Protein AF-A0A3D6CTB1-F1 (afdb_monomer_lite)

Radius of gyration: 29.32 Å; chains: 1; bounding box: 93×61×71 Å

Sequence (466 aa):
MKTKASTLTPRMLSDFCAKRLAPVLPEEVVKRLHHYMGELLAQQEYPPYRGAGLDLTAVAETLSLDLNILKPQKAQITPVFDAIARAVAEGRLRAGVPSRQRSIPREKAGSAVIPQTKRAPQSRKVPGRQRRPVIEFPEPLFTEWDEPDSFGAALRLHASRHGETTYHLFDAVVRPEDGVNRSTLISWGRGTKMPRAAISLEILGRIERRYRLPAGYFLAKAGAPDRAPGDFNLEGVTPAERRRLALHLPEDFNRRPRHEQAEILDWVRTIIISGSTDYRRYQAAMMRHRYAVRFSGQSGPRRPSSIAQTPEESGIILAPRRLNDEMSAILTFKTATFAAFGLQRNGVWGTETAAQKVEHFGLWFGAFAAPPESEVQGRGVDPKLLTFAMMIFPQVWDWYLTWRERRRGFYTKWEVDLLSIAAAFCREETGWLRQTPRIAGNLAVIDGLISPQDIAEVKADWAAAC

Foldseek 3Di:
DPPPQPQDDLVNLVVLLVQQVPVQADPVVSVLLSVVLVVCLVVLHQADDDPPAHPLVVVCVVSVHDSVSVVVCRQSSGLSSVLSNVNSVVVVVVVPPDPDDDDDDDDDDDDDDDDDDDDDDDDPDDDDDPQDDQDQAADFPDDDDDDDLALLCNLCVLCVRRVHDLQNLCVNQPDPVLVDDSVVSVCRNVRVDDQQELSSLVSVQSSCVNSVHPRCSSVVSHPDDPAFRDDPPDPPDDPVRSRQLRVQADSCLNVDPPVVVVVSSVCCCPPVNVHPDPLVVLVVVVVQQDFFAAAPPPPDPPPDPPPDPDPVSNNYHYQPPQQNVQLVLVLCQQSPSDHPPPAAADHHDDPVRSNVVSRLVGRLLRQQCGDCPDLSNGVNDDSQLDALLLLLFVLSLVVSVVSCCVSNVDDDVSSVVVNVLSCSLLDPRHHVQLSCLVSLVSHDDRPRRADPVNSVVCNVPVNVSD

Structure (mmCIF, N/CA/C/O backbone):
data_AF-A0A3D6CTB1-F1
#
_entry.id   AF-A0A3D6CTB1-F1
#
loop_
_atom_site.group_PDB
_atom_site.id
_atom_site.type_symbol
_atom_site.label_atom_id
_atom_site.label_alt_id
_atom_site.label_comp_id
_atom_site.label_asym_id
_atom_site.label_entity_id
_atom_site.label_seq_id
_atom_site.pdbx_PDB_ins_code
_atom_site.Cartn_x
_atom_site.Cartn_y
_atom_site.Cartn_z
_atom_site.occupancy
_atom_site.B_iso_or_equiv
_atom_site.auth_seq_id
_atom_site.auth_comp_id
_atom_site.auth_asym_id
_atom_site.auth_atom_id
_atom_site.pdbx_PDB_model_num
ATOM 1 N N . MET A 1 1 ? 1.484 20.822 9.499 1.00 28.20 1 MET A N 1
ATOM 2 C CA . MET A 1 1 ? 2.739 20.489 10.213 1.00 28.20 1 MET A CA 1
ATOM 3 C C . MET A 1 1 ? 3.666 19.811 9.222 1.00 28.20 1 MET A C 1
ATOM 5 O O . MET A 1 1 ? 3.236 18.847 8.607 1.00 28.20 1 MET A O 1
ATOM 9 N N . LYS A 1 2 ? 4.900 20.301 9.030 1.00 24.42 2 LYS A N 1
ATOM 10 C CA . LYS A 1 2 ? 5.929 19.519 8.327 1.00 24.42 2 LYS A CA 1
ATOM 11 C C . LYS A 1 2 ? 6.097 18.235 9.136 1.00 24.42 2 LYS A C 1
ATOM 13 O O . LYS A 1 2 ? 6.553 18.315 10.275 1.00 24.42 2 LYS A O 1
ATOM 18 N N . THR A 1 3 ? 5.668 17.093 8.608 1.00 30.83 3 THR A N 1
ATOM 19 C CA . THR A 1 3 ? 5.997 15.780 9.161 1.00 30.83 3 THR A CA 1
ATOM 20 C C . THR A 1 3 ? 7.512 15.664 9.092 1.00 30.83 3 THR A C 1
ATOM 22 O O . THR A 1 3 ? 8.081 15.241 8.091 1.00 30.83 3 THR A O 1
ATOM 25 N N . LYS A 1 4 ? 8.195 16.135 10.144 1.00 39.16 4 LYS A N 1
ATOM 26 C CA . LYS A 1 4 ? 9.564 15.729 10.423 1.00 39.16 4 LYS A CA 1
ATOM 27 C C . LYS A 1 4 ? 9.466 14.213 10.500 1.00 39.16 4 LYS A C 1
ATOM 29 O O . LYS A 1 4 ? 8.886 13.701 11.456 1.00 39.16 4 LYS A O 1
ATOM 34 N N . ALA A 1 5 ? 9.929 13.518 9.459 1.00 46.44 5 ALA A N 1
ATOM 35 C CA . ALA A 1 5 ? 10.202 12.094 9.553 1.00 46.44 5 ALA A CA 1
ATOM 36 C C . ALA A 1 5 ? 10.915 11.898 10.892 1.00 46.44 5 ALA A C 1
ATOM 38 O O . ALA A 1 5 ? 11.813 12.683 11.218 1.00 46.44 5 ALA A O 1
ATOM 39 N N . SER A 1 6 ? 10.415 10.989 11.725 1.00 54.78 6 SER A N 1
ATOM 40 C CA . SER A 1 6 ? 10.942 10.810 13.070 1.00 54.78 6 SER A CA 1
ATOM 41 C C . SER A 1 6 ? 12.348 10.221 12.948 1.00 54.78 6 SER A C 1
ATOM 43 O O . SER A 1 6 ? 12.539 9.009 12.942 1.00 54.78 6 SER A O 1
ATOM 45 N N . THR A 1 7 ? 13.340 11.094 12.768 1.00 70.56 7 THR A N 1
ATOM 46 C CA . THR A 1 7 ? 14.752 10.730 12.783 1.00 70.56 7 THR A CA 1
ATOM 47 C C . THR A 1 7 ? 15.007 10.057 14.123 1.00 70.56 7 THR A C 1
ATOM 49 O O . THR A 1 7 ? 14.682 10.630 15.166 1.00 70.56 7 THR A O 1
ATOM 52 N N . LEU A 1 8 ? 15.532 8.834 14.101 1.00 80.19 8 LEU A N 1
ATOM 53 C CA . LEU A 1 8 ? 15.875 8.112 15.319 1.00 80.19 8 LEU A CA 1
ATOM 54 C C . LEU A 1 8 ? 16.857 8.957 16.143 1.00 80.19 8 LEU A C 1
ATOM 56 O O . LEU A 1 8 ? 17.871 9.412 15.620 1.00 80.19 8 LEU A O 1
ATOM 60 N N . THR A 1 9 ? 16.543 9.190 17.418 1.00 82.38 9 THR A N 1
ATOM 61 C CA . THR A 1 9 ? 17.394 9.974 18.327 1.00 82.38 9 THR A CA 1
ATOM 62 C C . THR A 1 9 ? 17.967 9.095 19.440 1.00 82.38 9 THR A C 1
ATOM 64 O O . THR A 1 9 ? 17.330 8.103 19.808 1.00 82.38 9 THR A O 1
ATOM 67 N N . PRO A 1 10 ? 19.104 9.478 20.053 1.00 80.94 10 PRO A N 1
ATOM 68 C CA . PRO A 1 10 ? 19.648 8.774 21.217 1.00 80.94 10 PRO A CA 1
ATOM 69 C C . PRO A 1 10 ? 18.645 8.656 22.373 1.00 80.94 10 PRO A C 1
ATOM 71 O O . PRO A 1 10 ? 18.543 7.610 23.004 1.00 80.94 10 PRO A O 1
ATOM 74 N N . ARG A 1 11 ? 17.820 9.690 22.596 1.00 82.44 11 ARG A N 1
ATOM 75 C CA . ARG A 1 11 ? 16.750 9.656 23.605 1.00 82.44 11 ARG A CA 1
ATOM 76 C C . ARG A 1 11 ? 15.719 8.563 23.316 1.00 82.44 11 ARG A C 1
ATOM 78 O O . ARG A 1 11 ? 15.314 7.858 24.229 1.00 82.44 11 ARG A O 1
ATOM 85 N N . MET A 1 12 ? 15.332 8.390 22.051 1.00 83.56 12 MET A N 1
ATOM 86 C CA . MET A 1 12 ? 14.395 7.334 21.656 1.00 83.56 12 MET A CA 1
ATOM 87 C C . MET A 1 12 ? 14.991 5.933 21.836 1.00 83.56 12 MET A C 1
ATOM 89 O O . MET A 1 12 ? 14.245 5.017 22.170 1.00 83.56 12 MET A O 1
ATOM 93 N N . LEU A 1 13 ? 16.306 5.761 21.642 1.00 86.25 13 LEU A N 1
ATOM 94 C CA . LEU A 1 13 ? 17.002 4.508 21.962 1.00 86.25 13 LEU A CA 1
ATOM 95 C C . LEU A 1 13 ? 16.965 4.224 23.468 1.00 86.25 13 LEU A C 1
ATOM 97 O O . LEU A 1 13 ? 16.603 3.120 23.867 1.00 86.25 13 LEU A O 1
ATOM 101 N N . SER A 1 14 ? 17.267 5.223 24.303 1.00 86.50 14 SER A N 1
ATOM 102 C CA . SER A 1 14 ? 17.185 5.085 25.763 1.00 86.50 14 SER A CA 1
ATOM 103 C C . SER A 1 14 ? 15.769 4.740 26.232 1.00 86.50 14 SER A C 1
ATOM 105 O O . SER A 1 14 ? 15.591 3.793 26.997 1.00 86.50 14 SER A O 1
ATOM 107 N N . ASP A 1 15 ? 14.753 5.443 25.720 1.00 84.88 15 ASP A N 1
ATOM 108 C CA . ASP A 1 15 ? 13.347 5.176 26.045 1.00 84.88 15 ASP A CA 1
ATOM 109 C C . ASP A 1 15 ? 12.918 3.768 25.599 1.00 84.88 15 ASP A C 1
ATOM 111 O O . ASP A 1 15 ? 12.158 3.098 26.302 1.00 84.88 15 ASP A O 1
ATOM 115 N N . PHE A 1 16 ? 13.403 3.301 24.441 1.00 86.75 16 PHE A N 1
ATOM 116 C CA . PHE A 1 16 ? 13.143 1.948 23.950 1.00 86.75 16 PHE A CA 1
ATOM 117 C C . PHE A 1 16 ? 13.760 0.893 24.873 1.00 86.75 16 PHE A C 1
ATOM 119 O O . PHE A 1 16 ? 13.059 -0.032 25.286 1.00 86.75 16 PHE A O 1
ATOM 126 N N . CYS A 1 17 ? 15.037 1.044 25.241 1.00 87.06 17 CYS A N 1
ATOM 127 C CA . CYS A 1 17 ? 15.713 0.122 26.151 1.00 87.06 17 CYS A CA 1
ATOM 128 C C . CYS A 1 17 ? 15.000 0.043 27.502 1.00 87.06 17 CYS A C 1
ATOM 130 O O . CYS A 1 17 ? 14.696 -1.055 27.961 1.00 87.06 17 CYS A O 1
ATOM 132 N N . ALA A 1 18 ? 14.662 1.192 28.093 1.00 86.06 18 ALA A N 1
ATOM 133 C CA . ALA A 1 18 ? 13.997 1.255 29.390 1.00 86.06 18 ALA A CA 1
ATOM 134 C C . ALA A 1 18 ? 12.600 0.613 29.373 1.00 86.06 18 ALA A C 1
ATOM 136 O O . ALA A 1 18 ? 12.234 -0.097 30.303 1.00 86.06 18 ALA A O 1
ATOM 137 N N . LYS A 1 19 ? 11.808 0.842 28.317 1.00 84.81 19 LYS A N 1
ATOM 138 C CA . LYS A 1 19 ? 10.408 0.386 28.275 1.00 84.81 19 LYS A CA 1
ATOM 139 C C . LYS A 1 19 ? 10.225 -1.025 27.726 1.00 84.81 19 LYS A C 1
ATOM 141 O O . LYS A 1 19 ? 9.261 -1.678 28.104 1.00 84.81 19 LYS A O 1
ATOM 146 N N . ARG A 1 20 ? 11.074 -1.476 26.796 1.00 84.50 20 ARG A N 1
ATOM 147 C CA . ARG A 1 20 ? 10.877 -2.746 26.069 1.00 84.50 20 ARG A CA 1
ATOM 148 C C . ARG A 1 20 ? 11.939 -3.802 26.340 1.00 84.50 20 ARG A C 1
ATOM 150 O O . ARG A 1 20 ? 11.608 -4.975 26.248 1.00 84.50 20 ARG A O 1
ATOM 157 N N . LEU A 1 21 ? 13.179 -3.418 26.653 1.00 88.06 21 LEU A N 1
ATOM 158 C CA . LEU A 1 21 ? 14.264 -4.384 26.876 1.00 88.06 21 LEU A CA 1
ATOM 159 C C . LEU A 1 21 ? 14.505 -4.656 28.366 1.00 88.06 21 LEU A C 1
ATOM 161 O O . LEU A 1 21 ? 14.639 -5.814 28.742 1.00 88.06 21 LEU A O 1
ATOM 165 N N . ALA A 1 22 ? 14.484 -3.626 29.217 1.00 88.25 22 ALA A N 1
ATOM 166 C CA . ALA A 1 22 ? 14.680 -3.766 30.664 1.00 88.25 22 ALA A CA 1
ATOM 167 C C . ALA A 1 22 ? 13.712 -4.744 31.363 1.00 88.25 22 ALA A C 1
ATOM 169 O O . ALA A 1 22 ? 14.164 -5.458 32.251 1.00 88.25 22 ALA A O 1
ATOM 170 N N . PRO A 1 23 ? 12.424 -4.862 30.972 1.00 88.25 23 PRO A N 1
ATOM 171 C CA . PRO A 1 23 ? 11.522 -5.827 31.607 1.00 88.25 23 PRO A CA 1
ATOM 172 C C . PRO A 1 23 ? 11.792 -7.298 31.252 1.00 88.25 23 PRO A C 1
ATOM 174 O O . PRO A 1 23 ? 11.266 -8.181 31.921 1.00 88.25 23 PRO A O 1
ATOM 177 N N . VAL A 1 24 ? 12.540 -7.575 30.177 1.00 86.62 24 VAL A N 1
ATOM 178 C CA . VAL A 1 24 ? 12.667 -8.927 29.591 1.00 86.62 24 VAL A CA 1
ATOM 179 C C . VAL A 1 24 ? 14.109 -9.428 29.481 1.00 86.62 24 VAL A C 1
ATOM 181 O O . VAL A 1 24 ? 14.327 -10.589 29.138 1.00 86.62 24 VAL A O 1
ATOM 184 N N . LEU A 1 25 ? 15.097 -8.572 29.750 1.00 89.94 25 LEU A N 1
ATOM 185 C CA . LEU A 1 25 ? 16.523 -8.888 29.682 1.00 89.94 25 LEU A CA 1
ATOM 186 C C . LEU A 1 25 ? 17.243 -8.427 30.958 1.00 89.94 25 LEU A C 1
ATOM 188 O O . LEU A 1 25 ? 16.860 -7.407 31.531 1.00 89.94 25 LEU A O 1
ATOM 192 N N . PRO A 1 26 ? 18.323 -9.116 31.374 1.00 90.31 26 PRO A N 1
ATOM 193 C CA . PRO A 1 26 ? 19.152 -8.670 32.490 1.00 90.31 26 PRO A CA 1
ATOM 194 C C . PRO A 1 26 ? 19.737 -7.273 32.248 1.00 90.31 26 PRO A C 1
ATOM 196 O O . PRO A 1 26 ? 20.114 -6.937 31.123 1.00 90.31 26 PRO A O 1
ATOM 199 N N . GLU A 1 27 ? 19.881 -6.484 33.312 1.00 89.00 27 GLU A N 1
ATOM 200 C CA . GLU A 1 27 ? 20.328 -5.085 33.241 1.00 89.00 27 GLU A CA 1
ATOM 201 C C . GLU A 1 27 ? 21.657 -4.919 32.481 1.00 89.00 27 GLU A C 1
ATOM 203 O O . GLU A 1 27 ? 21.785 -4.058 31.609 1.00 89.00 27 GLU A O 1
ATOM 208 N N . GLU A 1 28 ? 22.621 -5.805 32.734 1.00 88.00 28 GLU A N 1
ATOM 209 C CA . GLU A 1 28 ? 23.929 -5.796 32.069 1.00 88.00 28 GLU A CA 1
ATOM 210 C C . GLU A 1 28 ? 23.843 -6.073 30.560 1.00 88.00 28 GLU A C 1
ATOM 212 O O . GLU A 1 28 ? 24.583 -5.490 29.766 1.00 88.00 28 GLU A O 1
ATOM 217 N N . VAL A 1 29 ? 22.888 -6.904 30.132 1.00 88.62 29 VAL A N 1
ATOM 218 C CA . VAL A 1 29 ? 22.631 -7.167 28.708 1.00 88.62 29 VAL A CA 1
ATOM 219 C C . VAL A 1 29 ? 22.022 -5.931 28.046 1.00 88.62 29 VAL A C 1
ATOM 221 O O . VAL A 1 29 ? 22.425 -5.551 26.945 1.00 88.62 29 VAL A O 1
ATOM 224 N N . VAL A 1 30 ? 21.093 -5.258 28.731 1.00 89.56 30 VAL A N 1
ATOM 225 C CA . VAL A 1 30 ? 20.442 -4.039 28.229 1.00 89.56 30 VAL A CA 1
ATOM 226 C C . VAL A 1 30 ? 21.439 -2.892 28.083 1.00 89.56 30 VAL A C 1
ATOM 228 O O . VAL A 1 30 ? 21.410 -2.206 27.060 1.00 89.56 30 VAL A O 1
ATOM 231 N N . LYS A 1 31 ? 22.359 -2.711 29.041 1.00 89.12 31 LYS A N 1
ATOM 232 C CA . LYS A 1 31 ? 23.435 -1.707 28.959 1.00 89.12 31 LYS A CA 1
ATOM 233 C C . LYS A 1 31 ? 24.336 -1.936 27.744 1.00 89.12 31 LYS A C 1
ATOM 235 O O . LYS A 1 31 ? 24.578 -1.004 26.978 1.00 89.12 31 LYS A O 1
ATOM 240 N N . ARG A 1 32 ? 24.784 -3.179 27.522 1.00 89.19 32 ARG A N 1
ATOM 241 C CA . ARG A 1 32 ? 25.636 -3.536 26.371 1.00 89.19 32 ARG A CA 1
ATOM 242 C C . ARG A 1 32 ? 24.929 -3.316 25.037 1.00 89.19 32 ARG A C 1
ATOM 244 O O . ARG A 1 32 ? 25.509 -2.725 24.131 1.00 89.19 32 ARG A O 1
ATOM 251 N N . LEU A 1 33 ? 23.667 -3.738 24.931 1.00 89.31 33 LEU A N 1
ATOM 252 C CA . LEU A 1 33 ? 22.856 -3.493 23.737 1.00 89.31 33 LEU A CA 1
ATOM 253 C C . LEU A 1 33 ? 22.656 -1.991 23.501 1.00 89.31 33 LEU A C 1
ATOM 255 O O . LEU A 1 33 ? 22.799 -1.537 22.370 1.00 89.31 33 LEU A O 1
ATOM 259 N N . HIS A 1 34 ? 22.347 -1.211 24.542 1.00 90.19 34 HIS A N 1
ATOM 260 C CA . HIS A 1 34 ? 22.155 0.240 24.432 1.00 90.19 34 HIS A CA 1
ATOM 261 C C . HIS A 1 34 ? 23.408 0.946 23.911 1.00 90.19 34 HIS A C 1
ATOM 263 O O . HIS A 1 34 ? 23.309 1.716 22.955 1.00 90.19 34 HIS A O 1
ATOM 269 N N . HIS A 1 35 ? 24.575 0.621 24.472 1.00 88.19 35 HIS A N 1
ATOM 270 C CA . HIS A 1 35 ? 25.850 1.172 24.022 1.00 88.19 35 HIS A CA 1
ATOM 271 C C . HIS A 1 35 ? 26.132 0.819 22.555 1.00 88.19 35 HIS A C 1
ATOM 273 O O . HIS A 1 35 ? 26.371 1.710 21.742 1.00 88.19 35 HIS A O 1
ATOM 279 N N . TYR A 1 36 ? 25.995 -0.458 22.186 1.00 89.62 36 TYR A N 1
ATOM 280 C CA . TYR A 1 36 ? 26.210 -0.924 20.815 1.00 89.62 36 TYR A CA 1
ATOM 281 C C . TYR A 1 36 ? 25.293 -0.241 19.793 1.00 89.62 36 TYR A C 1
ATOM 283 O O . TYR A 1 36 ? 25.728 0.182 18.724 1.00 89.62 36 TYR A O 1
ATOM 291 N N . MET A 1 37 ? 24.014 -0.087 20.132 1.00 90.69 37 MET A N 1
ATOM 292 C CA . MET A 1 37 ? 23.046 0.613 19.288 1.00 90.69 37 MET A CA 1
ATOM 293 C C . MET A 1 37 ? 23.377 2.101 19.1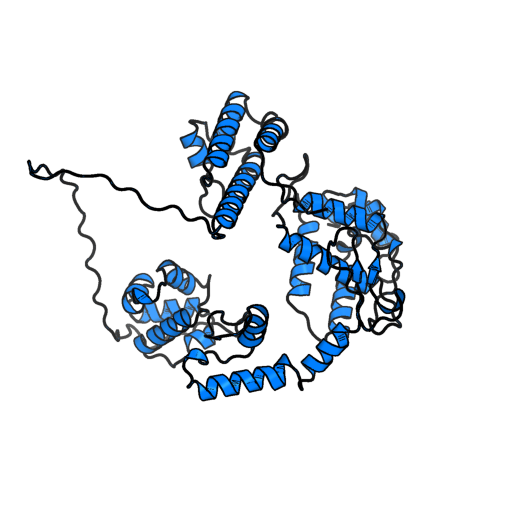26 1.00 90.69 37 MET A C 1
ATOM 295 O O . MET A 1 37 ? 23.158 2.662 18.050 1.00 90.69 37 MET A O 1
ATOM 299 N N . GLY A 1 38 ? 23.897 2.735 20.181 1.00 86.31 38 GLY A N 1
ATOM 300 C CA . GLY A 1 38 ? 24.396 4.108 20.139 1.00 86.31 38 GLY A CA 1
ATOM 301 C C . GLY A 1 38 ? 25.578 4.265 19.182 1.00 86.31 38 GLY A C 1
ATOM 302 O O . GLY A 1 38 ? 25.545 5.160 18.337 1.00 86.31 38 GLY A O 1
ATOM 303 N N . GLU A 1 39 ? 26.560 3.362 19.261 1.00 86.94 39 GLU A N 1
ATOM 304 C CA . GLU A 1 39 ? 27.733 3.342 18.375 1.00 86.94 39 GLU A CA 1
ATOM 305 C C . GLU A 1 39 ? 27.333 3.173 16.904 1.00 86.94 39 GLU A C 1
ATOM 307 O O . GLU A 1 39 ? 27.709 3.996 16.071 1.00 86.94 39 GLU A O 1
ATOM 312 N N . LEU A 1 40 ? 26.481 2.191 16.582 1.00 86.56 40 LEU A N 1
ATOM 313 C CA . LEU A 1 40 ? 25.998 1.982 15.208 1.00 86.56 40 LEU A CA 1
ATOM 314 C C . LEU A 1 40 ? 25.320 3.234 14.628 1.00 86.56 40 LEU A C 1
ATOM 316 O O . LEU A 1 40 ? 25.537 3.596 13.468 1.00 86.56 40 LEU A O 1
ATOM 320 N N . LEU A 1 41 ? 24.497 3.915 15.433 1.00 85.62 41 LEU A N 1
ATOM 321 C CA . LEU A 1 41 ? 23.806 5.129 15.000 1.00 85.62 41 LEU A CA 1
ATOM 322 C C . LEU A 1 41 ? 24.775 6.308 14.808 1.00 85.62 41 LEU A C 1
ATOM 324 O O . LEU A 1 41 ? 24.633 7.059 13.837 1.00 85.62 41 LEU A O 1
ATOM 328 N N . ALA A 1 42 ? 25.747 6.468 15.711 1.00 84.12 42 ALA A N 1
ATOM 329 C CA . ALA A 1 42 ? 26.760 7.518 15.644 1.00 84.12 42 ALA A CA 1
ATOM 330 C C . ALA A 1 42 ? 27.684 7.341 14.429 1.00 84.12 42 ALA A C 1
ATOM 332 O O . ALA A 1 42 ? 27.952 8.306 13.713 1.00 84.12 42 ALA A O 1
ATOM 333 N N . GLN A 1 43 ? 28.101 6.104 14.157 1.00 84.31 43 GLN A N 1
ATOM 334 C CA . GLN A 1 43 ? 29.019 5.757 13.070 1.00 84.31 43 GLN A CA 1
ATOM 335 C C . GLN A 1 43 ? 28.323 5.598 11.705 1.00 84.31 43 GLN A C 1
ATOM 337 O O . GLN A 1 43 ? 28.987 5.440 10.683 1.00 84.31 43 GLN A O 1
ATOM 342 N N . GLN A 1 44 ? 26.987 5.683 11.650 1.00 81.38 44 GLN A N 1
ATOM 343 C CA . GLN A 1 44 ? 26.194 5.446 10.433 1.00 81.38 44 GLN A CA 1
ATOM 344 C C . GLN A 1 44 ? 26.441 4.050 9.819 1.00 81.38 44 GLN A C 1
ATOM 346 O O . GLN A 1 44 ? 26.485 3.868 8.589 1.00 81.38 44 GLN A O 1
ATOM 351 N N . GLU A 1 45 ? 26.583 3.050 10.690 1.00 85.25 45 GLU A N 1
ATOM 352 C CA . GLU A 1 45 ? 26.833 1.659 10.325 1.00 85.25 45 GLU A CA 1
ATOM 353 C C . GLU A 1 45 ? 25.557 0.820 10.363 1.00 85.25 45 GLU A C 1
ATOM 355 O O . GLU A 1 45 ? 24.686 0.974 11.222 1.00 85.25 45 GLU A O 1
ATOM 360 N N . TYR A 1 46 ? 25.429 -0.089 9.396 1.00 84.56 46 TYR A N 1
ATOM 361 C CA . TYR A 1 46 ? 24.295 -1.001 9.372 1.00 84.56 46 TYR A CA 1
ATOM 362 C C . TYR A 1 46 ? 24.467 -2.085 10.440 1.00 84.56 46 TYR A C 1
ATOM 364 O O . TYR A 1 46 ? 25.549 -2.664 10.539 1.00 84.56 46 TYR A O 1
ATOM 372 N N . PRO A 1 47 ? 23.396 -2.434 11.173 1.00 88.81 47 PRO A N 1
ATOM 373 C CA . PRO A 1 47 ? 23.393 -3.628 12.005 1.00 88.81 47 PRO A CA 1
ATOM 374 C C . PRO A 1 47 ? 23.711 -4.897 11.197 1.00 88.81 47 PRO A C 1
ATOM 376 O O . PRO A 1 47 ? 23.471 -4.928 9.984 1.00 88.81 47 PRO A O 1
ATOM 379 N N . PRO A 1 48 ? 24.184 -5.974 11.844 1.00 87.12 48 PRO A N 1
ATOM 380 C CA . PRO A 1 48 ? 24.492 -7.218 11.151 1.00 87.12 48 PRO A CA 1
ATOM 381 C C . PRO A 1 48 ? 23.201 -7.934 10.722 1.00 87.12 48 PRO A C 1
ATOM 383 O O . PRO A 1 48 ? 22.482 -8.513 11.537 1.00 87.12 48 PRO A O 1
ATOM 386 N N . TYR A 1 49 ? 22.900 -7.912 9.423 1.00 85.06 49 TYR A N 1
ATOM 387 C CA . TYR A 1 49 ? 21.783 -8.653 8.827 1.00 85.06 49 TYR A CA 1
ATOM 388 C C . TYR A 1 49 ? 22.281 -9.853 8.024 1.00 85.06 49 TYR A C 1
ATOM 390 O O . TYR A 1 49 ? 23.246 -9.755 7.264 1.00 85.06 49 TYR A O 1
ATOM 398 N N . ARG A 1 50 ? 21.550 -10.969 8.110 1.00 78.06 50 ARG A N 1
ATOM 399 C CA . ARG A 1 50 ? 21.720 -12.137 7.239 1.00 78.06 50 ARG A CA 1
ATOM 400 C C . ARG A 1 50 ? 20.438 -12.336 6.433 1.00 78.06 50 ARG A C 1
ATOM 402 O O . ARG A 1 50 ? 19.437 -12.850 6.929 1.00 78.06 50 ARG A O 1
ATOM 409 N N . GLY A 1 51 ? 20.453 -11.893 5.176 1.00 75.12 51 GLY A N 1
ATOM 410 C CA . GLY A 1 51 ? 19.245 -11.835 4.349 1.00 75.12 51 GLY A CA 1
ATOM 411 C C . GLY A 1 51 ? 18.272 -10.767 4.860 1.00 75.12 51 GLY A C 1
ATOM 412 O O . GLY A 1 51 ? 18.655 -9.611 4.997 1.00 75.12 51 GLY A O 1
ATOM 413 N N . ALA A 1 52 ? 17.021 -11.150 5.129 1.00 66.06 52 ALA A N 1
ATOM 414 C CA . ALA A 1 52 ? 15.979 -10.241 5.624 1.00 66.06 52 ALA A CA 1
ATOM 415 C C . ALA A 1 52 ? 15.874 -10.180 7.163 1.00 66.06 52 ALA A C 1
ATOM 417 O O . ALA A 1 52 ? 15.030 -9.456 7.681 1.00 66.06 52 ALA A O 1
ATOM 418 N N . GLY A 1 53 ? 16.676 -10.961 7.897 1.00 75.88 53 GLY A N 1
ATOM 419 C CA . GLY A 1 53 ? 16.607 -11.051 9.357 1.00 75.88 53 GLY A CA 1
ATOM 420 C C . GLY A 1 53 ? 17.869 -10.541 10.046 1.00 75.88 53 GLY A C 1
ATOM 421 O O . GLY A 1 53 ? 18.974 -10.709 9.526 1.00 75.88 53 GLY A O 1
ATOM 422 N N . LEU A 1 54 ? 17.696 -9.951 11.232 1.00 84.81 54 LEU A N 1
ATOM 423 C CA . LEU A 1 54 ? 18.797 -9.598 12.131 1.00 84.81 54 LEU A CA 1
ATOM 424 C C . LEU A 1 54 ? 19.600 -10.857 12.492 1.00 84.81 54 LEU A C 1
ATOM 426 O O . LEU A 1 54 ? 19.026 -11.855 12.947 1.00 84.81 54 LEU A O 1
ATOM 430 N N . ASP A 1 55 ? 20.916 -10.802 12.298 1.00 87.69 55 ASP A N 1
ATOM 431 C CA . ASP A 1 55 ? 21.838 -11.880 12.646 1.00 87.69 55 ASP A CA 1
ATOM 432 C C . ASP A 1 55 ? 22.158 -11.815 14.145 1.00 87.69 55 ASP A C 1
ATOM 434 O O . ASP A 1 55 ? 23.145 -11.221 14.578 1.00 87.69 55 ASP A O 1
ATOM 438 N N . LEU A 1 56 ? 21.278 -12.406 14.961 1.00 87.19 56 LEU A N 1
ATOM 439 C CA . LEU A 1 56 ? 21.452 -12.439 16.417 1.00 87.19 56 LEU A CA 1
ATOM 440 C C . LEU A 1 56 ? 22.728 -13.166 16.852 1.00 87.19 56 LEU A C 1
ATOM 442 O O . LEU A 1 56 ? 23.237 -12.867 17.927 1.00 87.19 56 LEU A O 1
ATOM 446 N N . THR A 1 57 ? 23.243 -14.092 16.041 1.00 86.69 57 THR A N 1
ATOM 447 C CA . THR A 1 57 ? 24.511 -14.773 16.318 1.00 86.69 57 THR A CA 1
ATOM 448 C C . THR A 1 57 ? 25.665 -13.786 16.202 1.00 86.69 57 THR A C 1
ATOM 450 O O . THR A 1 57 ? 26.437 -13.659 17.145 1.00 86.69 57 THR A O 1
ATOM 453 N N . ALA A 1 58 ? 25.709 -12.995 15.126 1.00 86.19 58 ALA A N 1
ATOM 454 C CA . ALA A 1 58 ? 26.716 -11.945 14.974 1.00 86.19 58 ALA A CA 1
ATOM 455 C C . ALA A 1 58 ? 26.619 -10.872 16.079 1.00 86.19 58 ALA A C 1
ATOM 457 O O . ALA A 1 58 ? 27.643 -10.405 16.577 1.00 86.19 58 ALA A O 1
ATOM 458 N N . VAL A 1 59 ? 25.404 -10.500 16.510 1.00 86.75 59 VAL A N 1
ATOM 459 C CA . VAL A 1 59 ? 25.212 -9.560 17.637 1.00 86.75 59 VAL A CA 1
ATOM 460 C C . VAL A 1 59 ? 25.725 -10.153 18.952 1.00 86.75 59 VAL A C 1
ATOM 462 O O . VAL A 1 59 ? 26.419 -9.468 19.702 1.00 86.75 59 VAL A O 1
ATOM 465 N N . ALA A 1 60 ? 25.400 -11.417 19.235 1.00 87.81 60 ALA A N 1
ATOM 466 C CA . ALA A 1 60 ? 25.841 -12.118 20.437 1.00 87.81 60 ALA A CA 1
ATOM 467 C C . ALA A 1 60 ? 27.371 -12.239 20.494 1.00 87.81 60 ALA A C 1
ATOM 469 O O . ALA A 1 60 ? 27.966 -11.932 21.523 1.00 87.81 60 ALA A O 1
ATOM 470 N N . GLU A 1 61 ? 28.001 -12.607 19.376 1.00 87.69 61 GLU A N 1
ATOM 471 C CA . GLU A 1 61 ? 29.458 -12.696 19.238 1.00 87.69 61 GLU A CA 1
ATOM 472 C C . GLU A 1 61 ? 30.134 -11.334 19.439 1.00 87.69 61 GLU A C 1
ATOM 474 O O . GLU A 1 61 ? 31.073 -11.226 20.223 1.00 87.69 61 GLU A O 1
ATOM 479 N N . THR A 1 62 ? 29.619 -10.279 18.798 1.00 87.12 62 THR A N 1
ATOM 480 C CA . THR A 1 62 ? 30.182 -8.917 18.899 1.00 87.12 62 THR A CA 1
ATOM 481 C C . THR A 1 62 ? 30.140 -8.376 20.330 1.00 87.12 62 THR A C 1
ATOM 483 O O . THR A 1 62 ? 31.040 -7.652 20.750 1.00 87.12 62 THR A O 1
ATOM 486 N N . LEU A 1 63 ? 29.093 -8.714 21.090 1.00 87.06 63 LEU A N 1
ATOM 487 C CA . LEU A 1 63 ? 28.874 -8.208 22.450 1.00 87.06 63 LEU A CA 1
ATOM 488 C C . LEU A 1 63 ? 29.299 -9.182 23.555 1.00 87.06 63 LEU A C 1
ATOM 490 O O . LEU A 1 63 ? 29.113 -8.878 24.742 1.00 87.06 63 LEU A O 1
ATOM 494 N N . SER A 1 64 ? 29.850 -10.340 23.178 1.00 86.81 64 SER A N 1
ATOM 495 C CA . SER A 1 64 ? 30.162 -11.452 24.081 1.00 86.81 64 SER A CA 1
ATOM 496 C C . SER A 1 64 ? 28.979 -11.784 25.001 1.00 86.81 64 SER A C 1
ATOM 498 O O . SER A 1 64 ? 29.108 -11.797 26.228 1.00 86.81 64 SER A O 1
ATOM 500 N N . LEU A 1 65 ? 27.799 -11.968 24.402 1.00 88.50 65 LEU A N 1
ATOM 501 C CA . LEU A 1 65 ? 26.537 -12.295 25.070 1.00 88.50 65 LEU A CA 1
ATOM 502 C C . LEU A 1 65 ? 26.124 -13.740 24.778 1.00 88.50 65 LEU A C 1
ATOM 504 O O . LEU A 1 65 ? 26.373 -14.257 23.692 1.00 88.50 65 LEU A O 1
ATOM 508 N N . ASP A 1 66 ? 25.424 -14.373 25.720 1.00 87.06 66 ASP A N 1
ATOM 509 C CA . ASP A 1 66 ? 24.821 -15.685 25.478 1.00 87.06 66 ASP A CA 1
ATOM 510 C C . ASP A 1 66 ? 23.629 -15.555 24.512 1.00 87.06 66 ASP A C 1
ATOM 512 O O . ASP A 1 66 ? 22.634 -14.871 24.786 1.00 87.06 66 ASP A O 1
ATOM 516 N N . LEU A 1 67 ? 23.716 -16.250 23.375 1.00 86.69 67 LEU A N 1
ATOM 517 C CA . LEU A 1 67 ? 22.667 -16.297 22.359 1.00 86.69 67 LEU A CA 1
ATOM 518 C C . LEU A 1 67 ? 21.338 -16.826 22.923 1.00 86.69 67 LEU A C 1
ATOM 520 O O . LEU A 1 67 ? 20.275 -16.408 22.456 1.00 86.69 67 LEU A O 1
ATOM 524 N N . ASN A 1 68 ? 21.375 -17.698 23.935 1.00 87.31 68 ASN A N 1
ATOM 525 C CA . ASN A 1 68 ? 20.177 -18.257 24.564 1.00 87.31 68 ASN A CA 1
ATOM 526 C C . ASN A 1 68 ? 19.347 -17.202 25.306 1.00 87.31 68 ASN A C 1
ATOM 528 O O . ASN A 1 68 ? 18.138 -17.370 25.438 1.00 87.31 68 ASN A O 1
ATOM 532 N N . ILE A 1 69 ? 19.962 -16.090 25.719 1.00 86.81 69 ILE A N 1
ATOM 533 C CA . ILE A 1 69 ? 19.268 -14.961 26.354 1.00 86.81 69 ILE A CA 1
ATOM 534 C C . ILE A 1 69 ? 18.598 -14.074 25.292 1.00 86.81 69 ILE A C 1
ATOM 536 O O . ILE A 1 69 ? 17.486 -13.582 25.484 1.00 86.81 69 ILE A O 1
ATOM 540 N N . LEU A 1 70 ? 19.248 -13.886 24.139 1.00 85.50 70 LEU A N 1
ATOM 541 C CA . LEU A 1 70 ? 18.763 -12.991 23.080 1.00 85.50 70 LEU A CA 1
ATOM 542 C C . LEU A 1 70 ? 17.700 -13.638 22.185 1.00 85.50 70 LEU A C 1
ATOM 544 O O . LEU A 1 70 ? 16.774 -12.965 21.729 1.00 85.50 70 LEU A O 1
ATOM 548 N N . LYS A 1 71 ? 17.821 -14.942 21.915 1.00 87.44 71 LYS A N 1
ATOM 549 C CA . LYS A 1 71 ? 16.965 -15.667 20.966 1.00 87.44 71 LYS A CA 1
ATOM 550 C C . LYS A 1 71 ? 15.470 -15.635 21.337 1.00 87.44 71 LYS A C 1
ATOM 552 O O . LYS A 1 71 ? 14.682 -15.348 20.432 1.00 87.44 71 LYS A O 1
ATOM 557 N N . PRO A 1 72 ? 15.052 -15.836 22.605 1.00 87.44 72 PRO A N 1
ATOM 558 C CA . PRO A 1 72 ? 13.645 -15.716 23.003 1.00 87.44 72 PRO A CA 1
ATOM 559 C C . PRO A 1 72 ? 13.102 -14.291 22.840 1.00 87.44 72 PRO A C 1
ATOM 561 O O . PRO A 1 72 ? 11.934 -14.10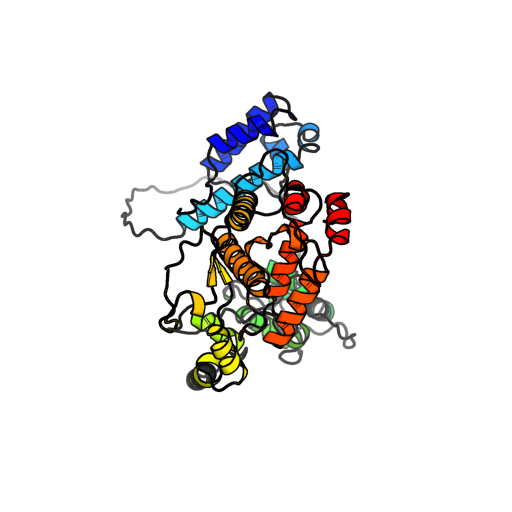0 22.523 1.00 87.44 72 PRO A O 1
ATOM 564 N N . GLN A 1 73 ? 13.968 -13.284 22.989 1.00 88.19 73 GLN A N 1
ATOM 565 C CA . GLN A 1 73 ? 13.602 -11.867 22.931 1.00 88.19 73 GLN A CA 1
ATOM 566 C C . GLN A 1 73 ? 13.788 -11.246 21.539 1.00 88.19 73 GLN A C 1
ATOM 568 O O . GLN A 1 73 ? 13.691 -10.027 21.378 1.00 88.19 73 GLN A O 1
ATOM 573 N N . LYS A 1 74 ? 14.003 -12.063 20.497 1.00 83.81 74 LYS A N 1
ATOM 574 C CA . LYS A 1 74 ? 14.219 -11.602 19.116 1.00 83.81 74 LYS A CA 1
ATOM 575 C C . LYS A 1 74 ? 13.165 -10.596 18.652 1.00 83.81 74 LYS A C 1
ATOM 577 O O . LYS A 1 74 ? 13.517 -9.586 18.042 1.00 83.81 74 LYS A O 1
ATOM 582 N N . ALA A 1 75 ? 11.890 -10.852 18.943 1.00 81.50 75 ALA A N 1
ATOM 583 C CA . ALA A 1 75 ? 10.785 -9.978 18.548 1.00 81.50 75 ALA A CA 1
ATOM 584 C C . ALA A 1 75 ? 10.839 -8.597 19.232 1.00 81.50 75 ALA A C 1
ATOM 586 O O . ALA A 1 75 ? 10.436 -7.603 18.632 1.00 81.50 75 ALA A O 1
ATOM 587 N N . GLN A 1 76 ? 11.391 -8.515 20.448 1.00 83.12 76 GLN A N 1
ATOM 588 C CA . GLN A 1 76 ? 11.576 -7.258 21.181 1.00 83.12 76 GLN A CA 1
ATOM 589 C C . GLN A 1 76 ? 12.839 -6.507 20.740 1.00 83.12 76 GLN A C 1
ATOM 591 O O . GLN A 1 76 ? 12.860 -5.279 20.759 1.00 83.12 76 GLN A O 1
ATOM 596 N N . ILE A 1 77 ? 13.876 -7.227 20.300 1.00 86.81 77 ILE A N 1
ATOM 597 C CA . ILE A 1 77 ? 15.173 -6.660 19.896 1.00 86.81 77 ILE A CA 1
ATOM 598 C C . ILE A 1 77 ? 15.167 -6.175 18.436 1.00 86.81 77 ILE A C 1
ATOM 600 O O . ILE A 1 77 ? 15.696 -5.112 18.123 1.00 86.81 77 ILE A O 1
ATOM 604 N N . THR A 1 78 ? 14.555 -6.924 17.518 1.00 86.38 78 THR A N 1
ATOM 605 C CA . THR A 1 78 ? 14.587 -6.619 16.071 1.00 86.38 78 THR A CA 1
ATOM 606 C C . THR A 1 78 ? 14.106 -5.194 15.719 1.00 86.38 78 THR A C 1
ATOM 608 O O . THR A 1 78 ? 14.793 -4.523 14.947 1.00 86.38 78 THR A O 1
ATOM 611 N N . PRO A 1 79 ? 13.018 -4.652 16.315 1.00 86.06 79 PRO A N 1
ATOM 612 C CA . PRO A 1 79 ? 12.494 -3.336 15.941 1.00 86.06 79 PRO A CA 1
ATOM 613 C C . PRO A 1 79 ? 13.476 -2.170 16.109 1.00 86.06 79 PRO A C 1
ATOM 615 O O . PRO A 1 79 ? 13.387 -1.187 15.366 1.00 86.06 79 PRO A O 1
ATOM 618 N N . VAL A 1 80 ? 14.397 -2.245 17.078 1.00 86.81 80 VAL A N 1
ATOM 619 C CA . VAL A 1 80 ? 15.383 -1.178 17.298 1.00 86.81 80 VAL A CA 1
ATOM 620 C C . VAL A 1 80 ? 16.510 -1.211 16.277 1.00 86.81 80 VAL A C 1
ATOM 622 O O . VAL A 1 80 ? 16.859 -0.165 15.727 1.00 86.81 80 VAL A O 1
ATOM 625 N N . PHE A 1 81 ? 16.971 -2.397 15.892 1.00 88.31 81 PHE A N 1
ATOM 626 C CA . PHE A 1 81 ? 17.927 -2.542 14.798 1.00 88.31 81 PHE A CA 1
ATOM 627 C C . PHE A 1 81 ? 17.317 -2.193 13.432 1.00 88.31 81 PHE A C 1
ATOM 629 O O . PHE A 1 81 ? 17.984 -1.553 12.616 1.00 88.31 81 PHE A O 1
ATOM 636 N N . ASP A 1 82 ? 16.039 -2.502 13.190 1.00 84.75 82 ASP A N 1
ATOM 637 C CA . ASP A 1 82 ? 15.327 -2.058 11.981 1.00 84.75 82 ASP A CA 1
ATOM 638 C C . ASP A 1 82 ? 15.226 -0.524 11.915 1.00 84.75 82 ASP A C 1
ATOM 640 O O . ASP A 1 82 ? 15.275 0.081 10.839 1.00 84.75 82 ASP A O 1
ATOM 644 N N . ALA A 1 83 ? 15.063 0.143 13.063 1.00 84.88 83 ALA A N 1
ATOM 645 C CA . ALA A 1 83 ? 15.051 1.602 13.132 1.00 84.88 83 ALA A CA 1
ATOM 646 C C . ALA A 1 83 ? 16.430 2.216 12.862 1.00 84.88 83 ALA A C 1
ATOM 648 O O . ALA A 1 83 ? 16.502 3.208 12.135 1.00 84.88 83 ALA A O 1
ATOM 649 N N . ILE A 1 84 ? 17.505 1.624 13.392 1.00 85.69 84 ILE A N 1
ATOM 650 C CA . ILE A 1 84 ? 18.884 2.064 13.125 1.00 85.69 84 ILE A CA 1
ATOM 651 C C . ILE A 1 84 ? 19.202 1.906 11.638 1.00 85.69 84 ILE A C 1
ATOM 653 O O . ILE A 1 84 ? 19.615 2.871 11.002 1.00 85.69 84 ILE A O 1
ATOM 657 N N . ALA A 1 85 ? 18.912 0.743 11.046 1.00 85.00 85 ALA A N 1
ATOM 658 C CA . ALA A 1 85 ? 19.138 0.504 9.620 1.00 85.00 85 ALA A CA 1
ATOM 659 C C . ALA A 1 85 ? 18.424 1.540 8.733 1.00 85.00 85 ALA A C 1
ATOM 661 O O . ALA A 1 85 ? 19.012 2.063 7.785 1.00 85.00 85 ALA A O 1
ATOM 662 N N . ARG A 1 86 ? 17.175 1.898 9.065 1.00 83.44 86 ARG A N 1
ATOM 663 C CA . ARG A 1 86 ? 16.444 2.968 8.364 1.00 83.44 86 ARG A CA 1
ATOM 664 C C . ARG A 1 86 ? 17.087 4.339 8.552 1.00 83.44 86 ARG A C 1
ATOM 666 O O . ARG A 1 86 ? 17.225 5.065 7.573 1.00 83.44 86 ARG A O 1
ATOM 673 N N . ALA A 1 87 ? 17.497 4.687 9.771 1.00 83.38 87 ALA A N 1
ATOM 674 C CA . ALA A 1 87 ? 18.160 5.960 10.047 1.00 83.38 87 ALA A CA 1
ATOM 675 C C . ALA A 1 87 ? 19.473 6.103 9.258 1.00 83.38 87 ALA A C 1
ATOM 677 O O . ALA A 1 87 ? 19.726 7.159 8.681 1.00 83.38 87 ALA A O 1
ATOM 678 N N . VAL A 1 88 ? 20.253 5.022 9.157 1.00 83.25 88 VAL A N 1
ATOM 679 C CA . VAL A 1 88 ? 21.482 4.963 8.352 1.00 83.25 88 VAL A CA 1
ATOM 680 C C . VAL A 1 88 ? 21.187 5.105 6.859 1.00 83.25 88 VAL A C 1
ATOM 682 O O . VAL A 1 88 ? 21.850 5.876 6.162 1.00 83.25 88 VAL A O 1
ATOM 685 N N . ALA A 1 89 ? 20.163 4.412 6.350 1.00 81.75 89 ALA A N 1
ATOM 686 C CA . ALA A 1 89 ? 19.746 4.538 4.955 1.00 81.75 89 ALA A CA 1
ATOM 687 C C . ALA A 1 89 ? 19.299 5.972 4.613 1.00 81.75 89 ALA A C 1
ATOM 689 O O . ALA A 1 89 ? 19.719 6.525 3.595 1.00 81.75 89 ALA A O 1
ATOM 690 N N . GLU A 1 90 ? 18.499 6.605 5.477 1.00 76.06 90 GLU A N 1
ATOM 691 C CA . GLU A 1 90 ? 18.081 8.002 5.317 1.00 76.06 90 GLU A CA 1
ATOM 692 C C . GLU A 1 90 ? 19.263 8.979 5.393 1.00 76.06 90 GLU A C 1
ATOM 694 O O . GLU A 1 90 ? 19.331 9.914 4.591 1.00 76.06 90 GLU A O 1
ATOM 699 N N . GLY A 1 91 ? 20.206 8.761 6.316 1.00 74.06 91 GLY A N 1
ATOM 700 C CA . GLY A 1 91 ? 21.429 9.556 6.437 1.00 74.06 91 GLY A CA 1
ATOM 701 C C . GLY A 1 91 ? 22.257 9.536 5.152 1.00 74.06 91 GLY A C 1
ATOM 702 O O . GLY A 1 91 ? 22.623 10.591 4.629 1.00 74.06 91 GLY A O 1
ATOM 703 N N . ARG A 1 92 ? 22.459 8.346 4.571 1.00 76.88 92 ARG A N 1
ATOM 704 C CA . ARG A 1 92 ? 23.173 8.171 3.293 1.00 76.88 92 ARG A CA 1
ATOM 705 C C . ARG A 1 92 ? 22.451 8.830 2.116 1.00 76.88 92 ARG A C 1
ATOM 707 O O . ARG A 1 92 ? 23.097 9.475 1.295 1.00 76.88 92 ARG A O 1
ATOM 714 N N . LEU A 1 93 ? 21.122 8.721 2.044 1.00 69.69 93 LEU A N 1
ATOM 715 C CA . LEU A 1 93 ? 20.326 9.376 0.997 1.00 69.69 93 LEU A CA 1
ATOM 716 C C . LEU A 1 93 ? 20.411 10.908 1.072 1.00 69.69 93 LEU A C 1
ATOM 718 O O . LEU A 1 93 ? 20.468 11.565 0.035 1.00 69.69 93 LEU A O 1
ATOM 722 N N . ARG A 1 94 ? 20.456 11.486 2.280 1.00 65.00 94 ARG A N 1
ATOM 723 C CA . ARG A 1 94 ? 20.625 12.938 2.471 1.00 65.00 94 ARG A CA 1
ATOM 724 C C . ARG A 1 94 ? 22.035 13.414 2.121 1.00 65.00 94 ARG A C 1
ATOM 726 O O . ARG A 1 94 ? 22.169 14.488 1.544 1.00 65.00 94 ARG A O 1
ATOM 733 N N . ALA A 1 95 ? 23.060 12.615 2.415 1.00 62.84 95 ALA A N 1
ATOM 734 C CA . ALA A 1 95 ? 24.443 12.906 2.031 1.00 62.84 95 ALA A CA 1
ATOM 735 C C . ALA A 1 95 ? 24.679 12.833 0.505 1.00 62.84 95 ALA A C 1
ATOM 737 O O . ALA A 1 95 ? 25.596 13.468 -0.005 1.00 62.84 95 ALA A O 1
ATOM 738 N N . GLY A 1 96 ? 23.837 12.095 -0.231 1.00 45.94 96 GLY A N 1
ATOM 739 C CA . GLY A 1 96 ? 23.894 11.962 -1.692 1.00 45.94 96 GLY A CA 1
ATOM 740 C C . GLY A 1 96 ? 23.319 13.139 -2.494 1.00 45.94 96 GLY A C 1
ATOM 741 O O . GLY A 1 96 ? 23.356 13.099 -3.723 1.00 45.94 96 GLY A O 1
ATOM 742 N N . VAL A 1 97 ? 22.791 14.185 -1.846 1.00 34.72 97 VAL A N 1
ATOM 743 C CA . VAL A 1 97 ? 22.447 15.448 -2.521 1.00 34.72 97 VAL A CA 1
ATOM 744 C C . VAL A 1 97 ? 23.712 16.309 -2.543 1.00 34.72 97 VAL A C 1
ATOM 746 O O . VAL A 1 97 ? 24.165 16.704 -1.467 1.00 34.72 97 VAL A O 1
ATOM 749 N N . PRO A 1 98 ? 24.313 16.623 -3.708 1.00 33.09 98 PRO A N 1
ATOM 750 C CA . PRO A 1 98 ? 25.538 17.405 -3.734 1.00 33.09 98 PRO A CA 1
ATOM 751 C C . PRO A 1 98 ? 25.234 18.843 -3.306 1.00 33.09 98 PRO A C 1
ATOM 753 O O . PRO A 1 98 ? 24.810 19.685 -4.098 1.00 33.09 98 PRO A O 1
ATOM 756 N N . SER A 1 99 ? 25.461 19.121 -2.021 1.00 31.05 99 SER A N 1
ATOM 757 C CA . SER A 1 99 ? 25.658 20.474 -1.521 1.00 31.05 99 SER A CA 1
ATOM 758 C C . SER A 1 99 ? 26.941 21.001 -2.147 1.00 31.05 99 SER A C 1
ATOM 760 O O . SER A 1 99 ? 28.043 20.503 -1.919 1.00 31.05 99 SER A O 1
ATOM 762 N N . ARG A 1 100 ? 26.765 21.992 -3.011 1.00 34.03 100 ARG A N 1
ATOM 763 C CA . ARG A 1 100 ? 27.805 22.695 -3.747 1.00 34.03 100 ARG A CA 1
ATOM 764 C C . ARG A 1 100 ? 28.628 23.529 -2.762 1.00 34.03 100 ARG A C 1
ATOM 766 O O . ARG A 1 100 ? 28.370 24.716 -2.606 1.00 34.03 100 ARG A O 1
ATOM 773 N N . GLN A 1 101 ? 29.621 22.930 -2.112 1.00 29.38 101 GLN A N 1
ATOM 774 C CA . GLN A 1 101 ? 30.666 23.675 -1.410 1.00 29.38 101 GLN A CA 1
ATOM 775 C C . GLN A 1 101 ? 32.050 23.160 -1.802 1.00 29.38 101 GLN A C 1
ATOM 777 O O . GLN A 1 101 ? 32.439 22.029 -1.533 1.00 29.38 101 GLN A O 1
ATOM 782 N N . ARG A 1 102 ? 32.756 24.050 -2.505 1.00 30.92 102 ARG A N 1
ATOM 783 C CA . ARG A 1 102 ? 34.174 23.993 -2.845 1.00 30.92 102 ARG A CA 1
ATOM 784 C C . ARG A 1 102 ? 35.018 23.832 -1.580 1.00 30.92 102 ARG A C 1
ATOM 786 O O . ARG A 1 102 ? 34.924 24.668 -0.686 1.00 30.92 102 ARG A O 1
ATOM 793 N N . SER A 1 103 ? 35.962 22.902 -1.609 1.00 26.86 103 SER A N 1
ATOM 794 C CA . SER A 1 103 ? 37.255 23.084 -0.953 1.00 26.86 103 SER A CA 1
ATOM 795 C C . SER A 1 103 ? 38.358 22.384 -1.752 1.00 26.86 103 SER A C 1
ATOM 797 O O . SER A 1 103 ? 38.187 21.307 -2.314 1.00 26.86 103 SER A O 1
ATOM 799 N N . ILE A 1 104 ? 39.450 23.128 -1.885 1.00 28.89 104 ILE A N 1
ATOM 800 C CA . ILE A 1 104 ? 40.635 22.926 -2.723 1.00 28.89 104 ILE A CA 1
ATOM 801 C C . ILE A 1 104 ? 41.580 21.916 -2.034 1.00 28.89 104 ILE A C 1
ATOM 803 O O . ILE A 1 104 ? 41.630 21.903 -0.802 1.00 28.89 104 ILE A O 1
ATOM 807 N N . PRO A 1 105 ? 42.335 21.085 -2.782 1.00 29.47 105 PRO A N 1
ATOM 808 C CA . PRO A 1 105 ? 43.227 20.075 -2.215 1.00 29.47 105 PRO A CA 1
ATOM 809 C C . PRO A 1 105 ? 44.537 20.694 -1.711 1.00 29.47 105 PRO A C 1
ATOM 811 O O . PRO A 1 105 ? 45.040 21.655 -2.292 1.00 29.47 105 PRO A O 1
ATOM 814 N N . ARG A 1 106 ? 45.124 20.117 -0.654 1.00 26.33 106 ARG A N 1
ATOM 815 C CA . ARG A 1 106 ? 46.476 20.470 -0.207 1.00 26.33 106 ARG A CA 1
ATOM 816 C C . ARG A 1 106 ? 47.340 19.225 -0.038 1.00 26.33 106 ARG A C 1
ATOM 818 O O . ARG A 1 106 ? 47.043 18.347 0.765 1.00 26.33 106 ARG A O 1
ATOM 825 N N . GLU A 1 107 ? 48.397 19.202 -0.839 1.00 27.28 107 GLU A N 1
ATOM 826 C CA . GLU A 1 107 ? 49.523 18.273 -0.843 1.00 27.28 107 GLU A CA 1
ATOM 827 C C . GLU A 1 107 ? 50.328 18.290 0.465 1.00 27.28 107 GLU A C 1
ATOM 829 O O . GLU A 1 107 ? 50.408 19.321 1.140 1.00 27.28 107 GLU A O 1
ATOM 834 N N . LYS A 1 108 ? 51.021 17.173 0.732 1.00 29.00 108 LYS A N 1
ATOM 835 C CA . LYS A 1 108 ? 52.482 17.079 0.975 1.00 29.00 108 LYS A CA 1
ATOM 836 C C . LYS A 1 108 ? 52.874 15.588 1.021 1.00 29.00 108 LYS A C 1
ATOM 838 O O . LYS A 1 108 ? 52.222 14.818 1.714 1.00 29.00 108 LYS A O 1
ATOM 843 N N . ALA A 1 109 ? 53.707 15.134 0.074 1.00 27.69 109 ALA A N 1
ATOM 844 C CA . ALA A 1 109 ? 55.153 14.857 0.217 1.00 27.69 109 ALA A CA 1
ATOM 845 C C . ALA A 1 109 ? 55.446 13.701 1.201 1.00 27.69 109 ALA A C 1
ATOM 847 O O . ALA A 1 109 ? 55.011 13.762 2.339 1.00 27.69 109 ALA A O 1
ATOM 848 N N . GLY A 1 110 ? 56.165 12.618 0.903 1.00 25.55 110 GLY A N 1
ATOM 849 C CA . GLY A 1 110 ? 57.090 12.261 -0.175 1.00 25.55 110 GLY A CA 1
ATOM 850 C C . GLY A 1 110 ? 58.272 11.509 0.464 1.00 25.55 110 GLY A C 1
ATOM 851 O O . GLY A 1 110 ? 58.862 12.053 1.391 1.00 25.55 110 GLY A O 1
ATOM 852 N N . SER A 1 111 ? 58.595 10.280 0.027 1.00 26.77 111 SER A N 1
ATOM 853 C CA . SER A 1 111 ? 59.978 9.747 -0.032 1.00 26.77 111 SER A CA 1
ATOM 854 C C . SER A 1 111 ? 60.080 8.295 -0.535 1.00 26.77 111 SER A C 1
ATOM 856 O O . SER A 1 111 ? 59.248 7.447 -0.221 1.00 26.77 111 SER A O 1
ATOM 858 N N . ALA A 1 112 ? 61.143 8.079 -1.318 1.00 27.55 112 ALA A N 1
ATOM 859 C CA . ALA A 1 112 ? 61.711 6.873 -1.947 1.00 27.55 112 ALA A CA 1
ATOM 860 C C . ALA A 1 112 ? 61.964 5.692 -0.960 1.00 27.55 112 ALA A C 1
ATOM 862 O O . ALA A 1 112 ? 62.219 5.952 0.209 1.00 27.55 112 ALA A O 1
ATOM 863 N N . VAL A 1 113 ? 61.776 4.389 -1.278 1.00 26.81 113 VAL A N 1
ATOM 864 C CA . VAL A 1 113 ? 62.494 3.467 -2.220 1.00 26.81 113 VAL A CA 1
ATOM 865 C C . VAL A 1 113 ? 63.944 3.223 -1.708 1.00 26.81 113 VAL A C 1
ATOM 867 O O . VAL A 1 113 ? 64.652 4.201 -1.525 1.00 26.81 113 VAL A O 1
ATOM 870 N N . ILE A 1 114 ? 64.496 2.033 -1.368 1.00 29.11 114 ILE A N 1
ATOM 871 C CA . ILE A 1 114 ? 64.447 0.625 -1.862 1.00 29.11 114 ILE A CA 1
ATOM 872 C C . ILE A 1 114 ? 64.854 -0.387 -0.702 1.00 29.11 114 ILE A C 1
ATOM 874 O O . ILE A 1 114 ? 64.848 0.020 0.454 1.00 29.11 114 ILE A O 1
ATOM 878 N N . PRO A 1 115 ? 65.239 -1.676 -0.932 1.00 36.59 115 PRO A N 1
ATOM 879 C CA . PRO A 1 115 ? 64.468 -2.914 -0.699 1.00 36.59 115 PRO A CA 1
ATOM 880 C C . PRO A 1 115 ? 64.985 -3.788 0.465 1.00 36.59 115 PRO A C 1
ATOM 882 O O . PRO A 1 115 ? 66.164 -3.733 0.789 1.00 36.59 115 PRO A O 1
ATOM 885 N N . GLN A 1 116 ? 64.193 -4.757 0.954 1.00 26.89 116 GLN A N 1
ATOM 886 C CA . GLN A 1 116 ? 64.777 -6.037 1.389 1.00 26.89 116 GLN A CA 1
ATOM 887 C C . GLN A 1 116 ? 63.769 -7.191 1.569 1.00 26.89 116 GLN A C 1
ATOM 889 O O . GLN A 1 116 ? 62.711 -7.061 2.172 1.00 26.89 116 GLN A O 1
ATOM 894 N N . THR A 1 117 ? 64.184 -8.327 0.997 1.00 27.00 117 THR A N 1
ATOM 895 C CA . THR A 1 117 ? 64.002 -9.722 1.442 1.00 27.00 117 THR A CA 1
ATOM 896 C C . THR A 1 117 ? 62.608 -10.357 1.545 1.00 27.00 117 THR A C 1
ATOM 898 O O . THR A 1 117 ? 61.914 -10.346 2.554 1.00 27.00 117 THR A O 1
ATOM 901 N N . LYS A 1 118 ? 62.328 -11.120 0.479 1.00 33.59 118 LYS A N 1
ATOM 902 C CA . LYS A 1 118 ? 61.695 -12.449 0.441 1.00 33.59 118 LYS A CA 1
ATOM 903 C C . LYS A 1 118 ? 61.551 -13.152 1.807 1.00 33.59 118 LYS A C 1
ATOM 905 O O . LYS A 1 118 ? 62.530 -13.654 2.353 1.00 33.59 118 LYS A O 1
ATOM 910 N N . ARG A 1 119 ? 60.303 -13.394 2.217 1.00 27.33 119 ARG A N 1
ATOM 911 C CA . ARG A 1 119 ? 59.886 -14.658 2.849 1.00 27.33 119 ARG A CA 1
ATOM 912 C C . ARG A 1 119 ? 58.394 -14.887 2.604 1.00 27.33 119 ARG A C 1
ATOM 914 O O . ARG A 1 119 ? 57.546 -14.160 3.103 1.00 27.33 119 ARG A O 1
ATOM 921 N N . ALA A 1 120 ? 58.093 -15.880 1.775 1.00 29.31 120 ALA A N 1
ATOM 922 C CA . ALA A 1 120 ? 56.737 -16.336 1.505 1.00 29.31 120 ALA A CA 1
ATOM 923 C C . ALA A 1 120 ? 56.235 -17.218 2.662 1.00 29.31 120 ALA A C 1
ATOM 925 O O . ALA A 1 120 ? 56.965 -18.128 3.059 1.00 29.31 120 ALA A O 1
ATOM 926 N N . PRO A 1 121 ? 54.991 -17.058 3.142 1.00 32.88 121 PRO A N 1
ATOM 927 C CA . PRO A 1 121 ? 54.265 -18.152 3.758 1.00 32.88 121 PRO A CA 1
ATOM 928 C C . PRO A 1 121 ? 53.559 -18.941 2.650 1.00 32.88 121 PRO A C 1
ATOM 930 O O . PRO A 1 121 ? 52.705 -18.426 1.926 1.00 32.88 121 PRO A O 1
ATOM 933 N N . GLN A 1 122 ? 53.951 -20.205 2.501 1.00 35.50 122 GLN A N 1
ATOM 934 C CA . GLN A 1 122 ? 53.289 -21.183 1.647 1.00 35.50 122 GLN A CA 1
ATOM 935 C C . GLN A 1 122 ? 51.853 -21.415 2.142 1.00 35.50 122 GLN A C 1
ATOM 937 O O . GLN A 1 122 ? 51.617 -22.236 3.024 1.00 35.50 122 GLN A O 1
ATOM 942 N N . SER A 1 123 ? 50.873 -20.734 1.550 1.00 32.53 123 SER A N 1
ATOM 943 C CA . SER A 1 123 ? 49.500 -21.232 1.540 1.00 32.53 123 SER A CA 1
ATOM 944 C C . SER A 1 123 ? 49.350 -22.147 0.327 1.00 32.53 123 SER A C 1
ATOM 946 O O . SER A 1 123 ? 49.482 -21.728 -0.825 1.00 32.53 123 SER A O 1
ATOM 948 N N . ARG A 1 124 ? 49.141 -23.441 0.588 1.00 35.50 124 ARG A N 1
ATOM 949 C CA . ARG A 1 124 ? 48.797 -24.444 -0.427 1.00 35.50 124 ARG A CA 1
ATOM 950 C C . ARG A 1 124 ? 47.538 -23.979 -1.167 1.00 35.50 124 ARG A C 1
ATOM 952 O O . ARG A 1 124 ? 46.423 -24.173 -0.692 1.00 35.50 124 ARG A O 1
ATOM 959 N N . LYS A 1 125 ? 47.715 -23.354 -2.334 1.00 34.12 125 LYS A N 1
ATOM 960 C CA . LYS A 1 125 ? 46.632 -23.117 -3.289 1.00 34.12 125 LYS A CA 1
ATOM 961 C C . LYS A 1 125 ? 46.251 -24.462 -3.892 1.00 34.12 125 LYS A C 1
ATOM 963 O O . LYS A 1 125 ? 46.998 -25.028 -4.685 1.00 34.12 125 LYS A O 1
ATOM 968 N N . VAL A 1 126 ? 45.081 -24.959 -3.509 1.00 37.41 126 VAL A N 1
ATOM 969 C CA . VAL A 1 126 ? 44.357 -25.970 -4.284 1.00 37.41 126 VAL A CA 1
ATOM 970 C C . VAL A 1 126 ? 44.234 -25.438 -5.723 1.00 37.41 126 VAL A C 1
ATOM 972 O O . VAL A 1 126 ? 43.852 -24.272 -5.881 1.00 37.41 126 VAL A O 1
ATOM 975 N N . PRO A 1 127 ? 44.579 -26.208 -6.771 1.00 38.28 127 PRO A N 1
ATOM 976 C CA . PRO A 1 127 ? 44.479 -25.731 -8.144 1.00 38.28 127 PRO A CA 1
ATOM 977 C C . PRO A 1 127 ? 43.031 -25.345 -8.454 1.00 38.28 127 PRO A C 1
ATOM 979 O O . PRO A 1 127 ? 42.129 -26.183 -8.433 1.00 38.28 127 PRO A O 1
ATOM 982 N N . GLY A 1 128 ? 42.797 -24.060 -8.722 1.00 39.28 128 GLY A N 1
ATOM 983 C CA . GLY A 1 128 ? 41.513 -23.596 -9.228 1.00 39.28 128 GLY A CA 1
ATOM 984 C C . GLY A 1 128 ? 41.242 -24.275 -10.566 1.00 39.28 128 GLY A C 1
ATOM 985 O O . GLY A 1 128 ? 42.060 -24.181 -11.479 1.00 39.28 128 GLY A O 1
ATOM 986 N N . ARG A 1 129 ? 40.108 -24.977 -10.661 1.00 42.72 129 ARG A N 1
ATOM 987 C CA . ARG A 1 129 ? 39.597 -25.599 -11.889 1.00 42.72 129 ARG A CA 1
ATOM 988 C C . ARG A 1 129 ? 39.773 -24.619 -13.057 1.00 42.72 129 ARG A C 1
ATOM 990 O O . ARG A 1 129 ? 39.255 -23.503 -12.985 1.00 42.72 129 ARG A O 1
ATOM 997 N N . GLN A 1 130 ? 40.535 -25.007 -14.083 1.00 43.75 130 GLN A N 1
ATOM 998 C CA . GLN A 1 130 ? 40.767 -24.169 -15.264 1.00 43.75 130 GLN A CA 1
ATOM 999 C C . GLN A 1 130 ? 39.421 -23.682 -15.817 1.00 43.75 130 GLN A C 1
ATOM 1001 O O . GLN A 1 130 ? 38.460 -24.454 -15.902 1.00 43.75 130 GLN A O 1
ATOM 1006 N N . ARG A 1 131 ? 39.332 -22.382 -16.126 1.00 55.47 131 ARG A N 1
ATOM 1007 C CA . ARG A 1 131 ? 38.113 -21.790 -16.690 1.00 55.47 131 ARG A CA 1
ATOM 1008 C C . ARG A 1 131 ? 37.820 -22.494 -18.012 1.00 55.47 131 ARG A C 1
ATOM 1010 O O . ARG A 1 131 ? 38.711 -22.609 -18.848 1.00 55.47 131 ARG A O 1
ATOM 1017 N N . ARG A 1 132 ? 36.592 -22.996 -18.168 1.00 65.06 132 ARG A N 1
ATOM 1018 C CA . ARG A 1 132 ? 36.161 -23.614 -19.426 1.00 65.06 132 ARG A CA 1
ATOM 1019 C C . ARG A 1 132 ? 36.288 -22.587 -20.563 1.00 65.06 132 ARG A C 1
ATOM 1021 O O . ARG A 1 132 ? 36.024 -21.407 -20.321 1.00 65.06 132 ARG A O 1
ATOM 1028 N N . PRO A 1 133 ? 36.720 -23.010 -21.761 1.00 70.38 133 PRO A N 1
ATOM 1029 C CA . PRO A 1 133 ? 36.828 -22.118 -22.905 1.00 70.38 133 PRO A CA 1
ATOM 1030 C C . PRO A 1 133 ? 35.438 -21.628 -23.321 1.00 70.38 133 PRO A C 1
ATOM 1032 O O . PRO A 1 133 ? 34.486 -22.407 -23.393 1.00 70.38 133 PRO A O 1
ATOM 1035 N N . VAL A 1 134 ? 35.331 -20.331 -23.608 1.00 78.44 134 VAL A N 1
ATOM 1036 C CA . VAL A 1 134 ? 34.102 -19.727 -24.129 1.00 78.44 134 VAL A CA 1
ATOM 1037 C C . VAL A 1 134 ? 34.019 -20.031 -25.627 1.00 78.44 134 VAL A C 1
ATOM 1039 O O . VAL A 1 134 ? 34.697 -19.404 -26.432 1.00 78.44 134 VAL A O 1
ATOM 1042 N N . ILE A 1 135 ? 33.207 -21.022 -25.994 1.00 81.31 135 ILE A N 1
ATOM 1043 C CA . ILE A 1 135 ? 32.893 -21.378 -27.391 1.00 81.31 135 ILE A CA 1
ATOM 1044 C C . ILE A 1 135 ? 31.723 -20.509 -27.845 1.00 81.31 135 ILE A C 1
ATOM 1046 O O . ILE A 1 135 ? 30.717 -20.529 -27.156 1.00 81.31 135 ILE A O 1
ATOM 1050 N N . GLU A 1 136 ? 31.792 -19.762 -28.948 1.00 75.56 136 GLU A N 1
ATOM 1051 C CA . GLU A 1 136 ? 30.729 -18.811 -29.345 1.00 75.56 136 GLU A CA 1
ATOM 1052 C C . GLU A 1 136 ? 29.368 -19.480 -29.625 1.00 75.56 136 GLU A C 1
ATOM 1054 O O . GLU A 1 136 ? 28.344 -18.986 -29.151 1.00 75.56 136 GLU A O 1
ATOM 1059 N N . PHE A 1 137 ? 29.375 -20.640 -30.288 1.00 85.19 137 PHE A N 1
ATOM 1060 C CA . PHE A 1 137 ? 28.198 -21.471 -30.563 1.00 85.19 137 PHE A CA 1
ATOM 1061 C C . PHE A 1 137 ? 28.442 -22.892 -30.038 1.00 85.19 137 PHE A C 1
ATOM 1063 O O . PHE A 1 137 ? 29.043 -23.701 -30.745 1.00 85.19 137 PHE A O 1
ATOM 1070 N N . PRO A 1 138 ? 28.073 -23.200 -28.783 1.00 87.12 138 PRO A N 1
ATOM 1071 C CA . PRO A 1 138 ? 28.220 -24.553 -28.265 1.00 87.12 138 PRO A CA 1
ATOM 1072 C C . PRO A 1 138 ? 27.274 -25.512 -29.001 1.00 87.12 138 PRO A C 1
ATOM 1074 O O . PRO A 1 138 ? 26.146 -25.143 -29.320 1.00 87.12 138 PRO A O 1
ATOM 1077 N N . GLU A 1 139 ? 27.720 -26.744 -29.245 1.00 85.44 139 GLU A N 1
ATOM 1078 C CA . GLU A 1 139 ? 26.852 -27.800 -29.779 1.00 85.44 139 GLU A CA 1
ATOM 1079 C C . GLU A 1 139 ? 25.905 -28.316 -28.678 1.00 85.44 139 GLU A C 1
ATOM 1081 O O . GLU A 1 139 ? 26.323 -28.458 -27.520 1.00 85.44 139 GLU A O 1
ATOM 1086 N N . PRO A 1 140 ? 24.625 -28.576 -28.993 1.00 89.19 140 PRO A N 1
ATOM 1087 C CA . PRO A 1 140 ? 23.676 -29.090 -28.021 1.00 89.19 140 PRO A CA 1
ATOM 1088 C C . PRO A 1 140 ? 23.963 -30.566 -27.700 1.00 89.19 140 PRO A C 1
ATOM 1090 O O . PRO A 1 140 ? 24.167 -31.387 -28.588 1.00 89.19 140 PRO A O 1
ATOM 1093 N N . LEU A 1 141 ? 23.910 -30.921 -26.417 1.00 88.88 141 LEU A N 1
ATOM 1094 C CA . LEU A 1 141 ? 23.987 -32.297 -25.912 1.00 88.88 141 LEU A CA 1
ATOM 1095 C C . LEU A 1 141 ? 22.759 -33.132 -26.304 1.00 88.88 141 LEU A C 1
ATOM 1097 O O . LEU A 1 141 ? 22.839 -34.355 -26.344 1.00 88.88 141 LEU A O 1
ATOM 1101 N N . PHE A 1 142 ? 21.626 -32.473 -26.555 1.00 88.25 142 PHE A N 1
ATOM 1102 C CA . PHE A 1 142 ? 20.385 -33.087 -27.018 1.00 88.25 142 PHE A CA 1
ATOM 1103 C C . PHE A 1 142 ? 19.583 -32.118 -27.901 1.00 88.25 142 PHE A C 1
ATOM 1105 O O . PHE A 1 142 ? 19.617 -30.895 -27.719 1.00 88.25 142 PHE A O 1
ATOM 1112 N N . THR A 1 143 ? 18.864 -32.665 -28.880 1.00 83.56 143 THR A N 1
ATOM 1113 C CA . THR A 1 143 ? 18.108 -31.908 -29.894 1.00 83.56 143 THR A CA 1
ATOM 1114 C C . THR A 1 143 ? 16.603 -31.907 -29.666 1.00 83.56 143 THR A C 1
ATOM 1116 O O . THR A 1 143 ? 15.921 -31.075 -30.250 1.00 83.56 143 THR A O 1
ATOM 1119 N N . GLU A 1 144 ? 16.098 -32.785 -28.805 1.00 86.19 144 GLU A N 1
ATOM 1120 C CA . GLU A 1 144 ? 14.685 -32.867 -28.434 1.00 86.19 144 GLU A CA 1
ATOM 1121 C C . GLU A 1 144 ? 14.508 -32.365 -26.999 1.00 86.19 144 GLU A C 1
ATOM 1123 O O . GLU A 1 144 ? 15.297 -32.709 -26.116 1.00 86.19 144 GLU A O 1
ATOM 1128 N N . TRP A 1 145 ? 13.512 -31.512 -26.765 1.00 88.38 145 TRP A N 1
ATOM 1129 C CA . TRP A 1 145 ? 13.197 -30.997 -25.435 1.00 88.38 145 TRP A CA 1
ATOM 1130 C C . TRP A 1 145 ? 11.717 -30.649 -25.309 1.00 88.38 145 TRP A C 1
ATOM 1132 O O . TRP A 1 145 ? 11.083 -30.240 -26.281 1.00 88.38 145 TRP A O 1
ATOM 1142 N N . ASP A 1 146 ? 11.208 -30.735 -24.082 1.00 86.88 146 ASP A N 1
ATOM 1143 C CA . ASP A 1 146 ? 9.887 -30.223 -23.737 1.00 86.88 146 ASP A CA 1
ATOM 1144 C C . ASP A 1 146 ? 9.951 -28.719 -23.497 1.00 86.88 146 ASP A C 1
ATOM 1146 O O . ASP A 1 146 ? 10.818 -28.203 -22.782 1.00 86.88 146 ASP A O 1
ATOM 1150 N N . GLU A 1 147 ? 9.025 -28.006 -24.122 1.00 87.94 147 GLU A N 1
ATOM 1151 C CA . GLU A 1 147 ? 9.027 -26.555 -24.180 1.00 87.94 147 GLU A CA 1
ATOM 1152 C C . GLU A 1 147 ? 8.543 -25.948 -22.844 1.00 87.94 147 GLU A C 1
ATOM 1154 O O . GLU A 1 147 ? 7.375 -26.109 -22.495 1.00 87.94 147 GLU A O 1
ATOM 1159 N N . PRO A 1 148 ? 9.388 -25.235 -22.068 1.00 87.50 148 PRO A N 1
ATOM 1160 C CA . PRO A 1 148 ? 9.008 -24.815 -20.716 1.00 87.50 148 PRO A CA 1
ATOM 1161 C C . PRO A 1 148 ? 8.051 -23.622 -20.699 1.00 87.50 148 PRO A C 1
ATOM 1163 O O . PRO A 1 148 ? 8.221 -22.677 -21.469 1.00 87.50 148 PRO A O 1
ATOM 1166 N N . ASP A 1 149 ? 7.126 -23.583 -19.739 1.00 82.00 149 ASP A N 1
ATOM 1167 C CA . ASP A 1 149 ? 6.144 -22.488 -19.621 1.00 82.00 149 ASP A CA 1
ATOM 1168 C C . ASP A 1 149 ? 6.726 -21.175 -19.081 1.00 82.00 149 ASP A C 1
ATOM 1170 O O . ASP A 1 149 ? 6.176 -20.101 -19.314 1.00 82.00 149 ASP A O 1
ATOM 1174 N N . SER A 1 150 ? 7.844 -21.232 -18.349 1.00 84.56 150 SER A N 1
ATOM 1175 C CA . SER A 1 150 ? 8.429 -20.054 -17.698 1.00 84.56 150 SER A CA 1
ATOM 1176 C C . SER A 1 150 ? 9.805 -19.697 -18.245 1.00 84.56 150 SER A C 1
ATOM 1178 O O . SER A 1 150 ? 10.652 -20.564 -18.474 1.00 84.56 150 SER A O 1
ATOM 1180 N N . PHE A 1 151 ? 10.076 -18.394 -18.343 1.00 89.00 151 PHE A N 1
ATOM 1181 C CA . PHE A 1 151 ? 11.385 -17.852 -18.717 1.00 89.00 151 PHE A CA 1
ATOM 1182 C C . PHE A 1 151 ? 12.556 -18.474 -17.932 1.00 89.00 151 PHE A C 1
ATOM 1184 O O . PHE A 1 151 ? 13.556 -18.880 -18.521 1.00 89.00 151 PHE A O 1
ATOM 1191 N N . GLY A 1 152 ? 12.444 -18.584 -16.603 1.00 88.50 152 GLY A N 1
ATOM 1192 C CA . GLY A 1 152 ? 13.528 -19.127 -15.775 1.00 88.50 152 GLY A CA 1
ATOM 1193 C C . GLY A 1 152 ? 13.795 -20.615 -16.031 1.00 88.50 152 GLY A C 1
ATOM 1194 O O . GLY A 1 152 ? 14.947 -21.056 -15.988 1.00 88.50 152 GLY A O 1
ATOM 1195 N N . ALA A 1 153 ? 12.749 -21.392 -16.330 1.00 88.38 153 ALA A N 1
ATOM 1196 C CA . ALA A 1 153 ? 12.895 -22.786 -16.741 1.00 88.38 153 ALA A CA 1
ATOM 1197 C C . ALA A 1 153 ? 13.524 -22.890 -18.138 1.00 88.38 153 ALA A C 1
ATOM 1199 O O . ALA A 1 153 ? 14.494 -23.628 -18.294 1.00 88.38 153 ALA A O 1
ATOM 1200 N N . ALA A 1 154 ? 13.067 -22.084 -19.102 1.00 91.25 154 ALA A N 1
ATOM 1201 C CA . ALA A 1 154 ? 13.626 -22.029 -20.453 1.00 91.25 154 ALA A CA 1
ATOM 1202 C C . ALA A 1 154 ? 15.118 -21.655 -20.458 1.00 91.25 154 ALA A C 1
ATOM 1204 O O . ALA A 1 154 ? 15.924 -22.297 -21.130 1.00 91.25 154 ALA A O 1
ATOM 1205 N N . LEU A 1 155 ? 15.527 -20.662 -19.658 1.00 92.31 155 LEU A N 1
ATOM 1206 C CA . LEU A 1 155 ? 16.930 -20.248 -19.566 1.00 92.31 155 LEU A CA 1
ATOM 1207 C C . LEU A 1 155 ? 17.825 -21.356 -18.991 1.00 92.31 155 LEU A C 1
ATOM 1209 O O . LEU A 1 155 ? 18.942 -21.561 -19.465 1.00 92.31 155 LEU A O 1
ATOM 1213 N N . ARG A 1 156 ? 17.348 -22.079 -17.968 1.00 91.19 156 ARG A N 1
ATOM 1214 C CA . ARG A 1 156 ? 18.089 -23.214 -17.396 1.00 91.19 156 ARG A CA 1
ATOM 1215 C C . ARG A 1 156 ? 18.152 -24.393 -18.356 1.00 91.19 156 ARG A C 1
ATOM 1217 O O . ARG A 1 156 ? 19.224 -24.977 -18.466 1.00 91.19 156 ARG A O 1
ATOM 1224 N N . LEU A 1 157 ? 17.052 -24.692 -19.048 1.00 92.06 157 LEU A N 1
ATOM 1225 C CA . LEU A 1 157 ? 16.975 -25.760 -20.040 1.00 92.06 157 LEU A CA 1
ATOM 1226 C C . LEU A 1 157 ? 17.995 -25.543 -21.159 1.00 92.06 157 LEU A C 1
ATOM 1228 O O . LEU A 1 157 ? 18.789 -26.436 -21.436 1.00 92.06 157 LEU A O 1
ATOM 1232 N N . HIS A 1 158 ? 18.025 -24.356 -21.773 1.00 92.44 158 HIS A N 1
ATOM 1233 C CA . HIS A 1 158 ? 18.954 -24.097 -22.879 1.00 92.44 158 HIS A CA 1
ATOM 1234 C C . HIS A 1 158 ? 20.409 -24.000 -22.418 1.00 92.44 158 HIS A C 1
ATOM 1236 O O . HIS A 1 158 ? 21.297 -24.433 -23.148 1.00 92.44 158 HIS A O 1
ATOM 1242 N N . ALA A 1 159 ? 20.671 -23.547 -21.188 1.00 90.25 159 ALA A N 1
ATOM 1243 C CA . ALA A 1 159 ? 22.008 -23.648 -20.607 1.00 90.25 159 ALA A CA 1
ATOM 1244 C C . ALA A 1 159 ? 22.433 -25.115 -20.410 1.00 90.25 159 ALA A C 1
ATOM 1246 O O . ALA A 1 159 ? 23.509 -25.509 -20.859 1.00 90.25 159 ALA A O 1
ATOM 1247 N N . SER A 1 160 ? 21.575 -25.951 -19.811 1.00 89.44 160 SER A N 1
ATOM 1248 C CA . SER A 1 160 ? 21.876 -27.371 -19.594 1.00 89.44 160 SER A CA 1
ATOM 1249 C C . SER A 1 160 ? 21.979 -28.156 -20.897 1.00 89.44 160 SER A C 1
ATOM 1251 O O . SER A 1 160 ? 22.846 -29.020 -21.009 1.00 89.44 160 SER A O 1
ATOM 1253 N N . ARG A 1 161 ? 21.158 -27.811 -21.896 1.00 91.00 161 ARG A N 1
ATOM 1254 C CA . ARG A 1 161 ? 21.197 -28.378 -23.247 1.00 91.00 161 ARG A CA 1
ATOM 1255 C C . ARG A 1 161 ? 22.567 -28.225 -23.886 1.00 91.00 161 ARG A C 1
ATOM 1257 O O . ARG A 1 161 ? 22.990 -29.118 -24.597 1.00 91.00 161 ARG A O 1
ATOM 1264 N N . HIS A 1 162 ? 23.292 -27.158 -23.579 1.00 90.44 162 HIS A N 1
ATOM 1265 C CA . HIS A 1 162 ? 24.635 -26.910 -24.102 1.00 90.44 162 HIS A CA 1
ATOM 1266 C C . HIS A 1 162 ? 25.747 -27.244 -23.087 1.00 90.44 162 HIS A C 1
ATOM 1268 O O . HIS A 1 162 ? 26.892 -26.825 -23.244 1.00 90.44 162 HIS A O 1
ATOM 1274 N N . GLY A 1 163 ? 25.430 -27.982 -22.013 1.00 84.88 163 GLY A N 1
ATOM 1275 C CA . GLY A 1 163 ? 26.394 -28.367 -20.973 1.00 84.88 163 GLY A CA 1
ATOM 1276 C C . GLY A 1 163 ? 26.917 -27.197 -20.128 1.00 84.88 163 GLY A C 1
ATOM 1277 O O . GLY A 1 163 ? 27.959 -27.311 -19.462 1.00 84.88 163 GLY A O 1
ATOM 1278 N N . GLU A 1 164 ? 26.210 -26.066 -20.150 1.00 88.44 164 GLU A N 1
ATOM 1279 C CA . GLU A 1 164 ? 26.585 -24.824 -19.490 1.00 88.44 164 GLU A CA 1
ATOM 1280 C C . GLU A 1 164 ? 25.835 -24.643 -18.169 1.00 88.44 164 GLU A C 1
ATOM 1282 O O . GLU A 1 164 ? 24.676 -25.012 -17.993 1.00 88.44 164 GLU A O 1
ATOM 1287 N N . THR A 1 165 ? 26.510 -24.015 -17.210 1.00 84.88 165 THR A N 1
ATOM 1288 C CA . THR A 1 165 ? 25.844 -23.485 -16.016 1.00 84.88 165 THR A CA 1
ATOM 1289 C C . THR A 1 165 ? 25.528 -22.014 -16.238 1.00 84.88 165 THR A C 1
ATOM 1291 O O . THR A 1 165 ? 26.196 -21.348 -17.026 1.00 84.88 165 THR A O 1
ATOM 1294 N N . THR A 1 166 ? 24.601 -21.450 -15.464 1.00 83.25 166 THR A N 1
ATOM 1295 C CA . THR A 1 166 ? 24.328 -20.001 -15.483 1.00 83.25 166 THR A CA 1
ATOM 1296 C C . THR A 1 166 ? 25.579 -19.155 -15.192 1.00 83.25 166 THR A C 1
ATOM 1298 O O . THR A 1 166 ? 25.678 -18.020 -15.645 1.00 83.25 166 THR A O 1
ATOM 1301 N N . TYR A 1 167 ? 26.557 -19.717 -14.470 1.00 83.38 167 TYR A N 1
ATOM 1302 C CA . TYR A 1 167 ? 27.864 -19.100 -14.234 1.00 83.38 167 TYR A CA 1
ATOM 1303 C C . TYR A 1 167 ? 28.709 -19.032 -15.508 1.00 83.38 167 TYR A C 1
ATOM 1305 O O . TYR A 1 167 ? 29.258 -17.978 -15.812 1.00 83.38 167 TYR A O 1
ATOM 1313 N N . HIS A 1 168 ? 28.791 -20.139 -16.250 1.00 84.69 168 HIS A N 1
ATOM 1314 C CA . HIS A 1 168 ? 29.510 -20.184 -17.523 1.00 84.69 168 HIS A CA 1
ATOM 1315 C C . HIS A 1 168 ? 28.830 -19.311 -18.576 1.00 84.69 168 HIS A C 1
ATOM 1317 O O . HIS A 1 168 ? 29.500 -18.562 -19.275 1.00 84.69 168 HIS A O 1
ATOM 1323 N N . LEU A 1 169 ? 27.495 -19.352 -18.625 1.00 88.50 169 LEU A N 1
ATOM 1324 C CA . LEU A 1 169 ? 26.706 -18.514 -19.517 1.00 88.50 169 LEU A CA 1
ATOM 1325 C C . LEU A 1 169 ? 27.005 -17.031 -19.287 1.00 88.50 169 LEU A C 1
ATOM 1327 O O . LEU A 1 169 ? 27.245 -16.316 -20.249 1.00 88.50 169 LEU A O 1
ATOM 1331 N N . PHE A 1 170 ? 27.058 -16.582 -18.027 1.00 88.75 170 PHE A N 1
ATOM 1332 C CA . PHE A 1 170 ? 27.427 -15.204 -17.695 1.00 88.75 170 PHE A CA 1
ATOM 1333 C C . PHE A 1 170 ? 28.794 -14.820 -18.261 1.00 88.75 170 PHE A C 1
ATOM 1335 O O . PHE A 1 170 ? 28.895 -13.808 -18.946 1.00 88.75 170 PHE A O 1
ATOM 1342 N N . ASP A 1 171 ? 29.811 -15.647 -18.015 1.00 85.62 171 ASP A N 1
ATOM 1343 C CA . ASP A 1 171 ? 31.171 -15.389 -18.498 1.00 85.62 171 ASP A CA 1
ATOM 1344 C C . ASP A 1 171 ? 31.257 -15.410 -20.039 1.00 85.62 171 ASP A C 1
ATOM 1346 O O . ASP A 1 171 ? 32.158 -14.799 -20.606 1.00 85.62 171 ASP A O 1
ATOM 1350 N N . ALA A 1 172 ? 30.320 -16.083 -20.716 1.00 85.75 172 ALA A N 1
ATOM 1351 C CA . ALA A 1 172 ? 30.277 -16.193 -22.170 1.00 85.75 172 ALA A CA 1
ATOM 1352 C C . ALA A 1 172 ? 29.552 -15.037 -22.884 1.00 85.75 172 ALA A C 1
ATOM 1354 O O . ALA A 1 172 ? 29.873 -14.745 -24.034 1.00 85.75 172 ALA A O 1
ATOM 1355 N N . VAL A 1 173 ? 28.558 -14.400 -22.250 1.00 88.06 173 VAL A N 1
ATOM 1356 C CA . VAL A 1 173 ? 27.654 -13.441 -22.933 1.00 88.06 173 VAL A CA 1
ATOM 1357 C C . VAL A 1 173 ? 27.676 -12.026 -22.365 1.00 88.06 173 VAL A C 1
ATOM 1359 O O . VAL A 1 173 ? 27.295 -11.084 -23.071 1.00 88.06 173 VAL A O 1
ATOM 1362 N N . VAL A 1 174 ? 28.097 -11.866 -21.108 1.00 87.06 174 VAL A N 1
ATOM 1363 C CA . VAL A 1 174 ? 28.154 -10.567 -20.432 1.00 87.06 174 VAL A CA 1
ATOM 1364 C C . VAL A 1 174 ? 29.564 -10.009 -20.535 1.00 87.06 174 VAL A C 1
ATOM 1366 O O . VAL A 1 174 ? 30.533 -10.627 -20.095 1.00 87.06 174 VAL A O 1
ATOM 1369 N N . ARG A 1 175 ? 29.672 -8.815 -21.108 1.00 85.50 175 ARG A N 1
ATOM 1370 C CA . ARG A 1 175 ? 30.921 -8.078 -21.253 1.00 85.50 175 ARG A CA 1
ATOM 1371 C C . ARG A 1 175 ? 31.132 -7.147 -20.049 1.00 85.50 175 ARG A C 1
ATOM 1373 O O . ARG A 1 175 ? 30.149 -6.736 -19.425 1.00 85.50 175 ARG A O 1
ATOM 1380 N N . PRO A 1 176 ? 32.381 -6.792 -19.693 1.00 77.81 176 PRO A N 1
ATOM 1381 C CA . PRO A 1 176 ? 32.660 -5.907 -18.557 1.00 77.81 176 PRO A CA 1
ATOM 1382 C C . PRO A 1 176 ? 31.923 -4.558 -18.613 1.00 77.81 176 PRO A C 1
ATOM 1384 O O . PRO A 1 176 ? 31.501 -4.044 -17.577 1.00 77.81 176 PRO A O 1
ATOM 1387 N N . GLU A 1 177 ? 31.732 -4.008 -19.811 1.00 78.19 177 GLU A N 1
ATOM 1388 C CA . GLU A 1 177 ? 31.046 -2.741 -20.072 1.00 78.19 177 GLU A CA 1
ATOM 1389 C C . GLU A 1 177 ? 29.522 -2.792 -19.882 1.00 78.19 177 GLU A C 1
ATOM 1391 O O . GLU A 1 177 ? 28.905 -1.749 -19.679 1.00 78.19 177 GLU A O 1
ATOM 1396 N N . ASP A 1 178 ? 28.908 -3.982 -19.880 1.00 78.94 178 ASP A N 1
ATOM 1397 C CA . ASP A 1 178 ? 27.454 -4.116 -19.717 1.00 78.94 178 ASP A CA 1
ATOM 1398 C C . ASP A 1 178 ? 27.004 -3.769 -18.279 1.00 78.94 178 ASP A C 1
ATOM 1400 O O . ASP A 1 178 ? 25.817 -3.562 -18.021 1.00 78.94 178 ASP A O 1
ATOM 1404 N N . GLY A 1 179 ? 27.929 -3.743 -17.307 1.00 78.50 179 GLY A N 1
ATOM 1405 C CA . GLY A 1 179 ? 27.649 -3.374 -15.912 1.00 78.50 179 GLY A CA 1
ATOM 1406 C C . GLY A 1 179 ? 26.726 -4.344 -15.156 1.00 78.50 179 GLY A C 1
ATOM 1407 O O . GLY A 1 179 ? 26.252 -4.032 -14.060 1.00 78.50 179 GLY A O 1
ATOM 1408 N N . VAL A 1 180 ? 26.451 -5.528 -15.712 1.00 82.44 180 VAL A N 1
ATOM 1409 C CA . VAL A 1 180 ? 25.554 -6.529 -15.121 1.00 82.44 180 VAL A CA 1
ATOM 1410 C C . VAL A 1 180 ? 26.326 -7.464 -14.191 1.00 82.44 180 VAL A C 1
ATOM 1412 O O . VAL A 1 180 ? 27.319 -8.075 -14.567 1.00 82.44 180 VAL A O 1
ATOM 1415 N N . ASN A 1 181 ? 25.842 -7.626 -12.957 1.00 84.38 181 ASN A N 1
ATOM 1416 C CA . ASN A 1 181 ? 26.431 -8.561 -11.999 1.00 84.38 181 ASN A CA 1
ATOM 1417 C C . ASN A 1 181 ? 25.987 -10.009 -12.276 1.00 84.38 181 ASN A C 1
ATOM 1419 O O . ASN A 1 181 ? 24.837 -10.269 -12.634 1.00 84.38 181 ASN A O 1
ATOM 1423 N N . ARG A 1 182 ? 26.867 -10.972 -11.998 1.00 81.81 182 ARG A N 1
ATOM 1424 C CA . ARG A 1 182 ? 26.600 -12.415 -12.087 1.00 81.81 182 ARG A CA 1
ATOM 1425 C C . ARG A 1 182 ? 25.356 -12.870 -11.309 1.00 81.81 182 ARG A C 1
ATOM 1427 O O . ARG A 1 182 ? 24.650 -13.776 -11.750 1.00 81.81 182 ARG A O 1
ATOM 1434 N N . SER A 1 183 ? 25.041 -12.224 -10.184 1.00 83.00 183 SER A N 1
ATOM 1435 C CA . SER A 1 183 ? 23.825 -12.505 -9.399 1.00 83.00 183 SER A CA 1
ATOM 1436 C C . SER A 1 183 ? 22.520 -12.261 -10.173 1.00 83.00 183 SER A C 1
ATOM 1438 O O . SER A 1 183 ? 21.500 -12.894 -9.878 1.00 83.00 183 SER A O 1
ATOM 1440 N N . THR A 1 184 ? 22.547 -11.399 -11.193 1.00 84.12 184 THR A N 1
ATOM 1441 C CA . THR A 1 184 ? 21.401 -11.092 -12.056 1.00 84.12 184 THR A CA 1
ATOM 1442 C C . THR A 1 184 ? 21.007 -12.301 -12.899 1.00 84.12 184 THR A C 1
ATOM 1444 O O . THR A 1 184 ? 19.859 -12.734 -12.822 1.00 84.12 184 THR A O 1
ATOM 1447 N N . LEU A 1 185 ? 21.961 -12.911 -13.612 1.00 87.00 185 LEU A N 1
ATOM 1448 C CA . LEU A 1 185 ? 21.707 -14.098 -14.439 1.00 87.00 185 LEU A CA 1
ATOM 1449 C C . LEU A 1 185 ? 21.267 -15.302 -13.590 1.00 87.00 185 LEU A C 1
ATOM 1451 O O . LEU A 1 185 ? 20.370 -16.047 -13.976 1.00 87.00 185 LEU A O 1
ATOM 1455 N N . ILE A 1 186 ? 21.836 -15.457 -12.388 1.00 85.38 186 ILE A N 1
ATOM 1456 C CA . ILE A 1 186 ? 21.407 -16.488 -11.427 1.00 85.38 186 ILE A CA 1
ATOM 1457 C C . ILE A 1 186 ? 19.947 -16.271 -11.004 1.00 85.38 186 ILE A C 1
ATOM 1459 O O . ILE A 1 186 ? 19.176 -17.227 -10.929 1.00 85.38 186 ILE A O 1
ATOM 1463 N N . SER A 1 187 ? 19.550 -15.023 -10.740 1.00 84.25 187 SER A N 1
ATOM 1464 C CA . SER A 1 187 ? 18.165 -14.687 -10.378 1.00 84.25 187 SER A CA 1
ATOM 1465 C C . SER A 1 187 ? 17.190 -14.951 -11.532 1.00 84.25 187 SER A C 1
ATOM 1467 O O . SER A 1 187 ? 16.067 -15.386 -11.288 1.00 84.25 187 SER A O 1
ATOM 1469 N N . TRP A 1 188 ? 17.628 -14.749 -12.779 1.00 90.25 188 TRP A N 1
ATOM 1470 C CA . TRP A 1 188 ? 16.857 -15.086 -13.980 1.00 90.25 188 TRP A CA 1
ATOM 1471 C C . TRP A 1 188 ? 16.646 -16.590 -14.119 1.00 90.25 188 TRP A C 1
ATOM 1473 O O . TRP A 1 188 ? 15.509 -17.031 -14.249 1.00 90.25 188 TRP A O 1
ATOM 1483 N N . GLY A 1 189 ? 17.706 -17.393 -13.982 1.00 85.69 189 GLY A N 1
ATOM 1484 C CA . GLY A 1 189 ? 17.588 -18.854 -14.026 1.00 85.69 189 GLY A CA 1
ATOM 1485 C C . GLY A 1 189 ? 16.690 -19.417 -12.917 1.00 85.69 189 GLY A C 1
ATOM 1486 O O . GLY A 1 189 ? 15.994 -20.405 -13.120 1.00 85.69 189 GLY A O 1
ATOM 1487 N N . ARG A 1 190 ? 16.648 -18.769 -11.746 1.00 84.19 190 ARG A N 1
ATOM 1488 C CA . ARG A 1 190 ? 15.730 -19.129 -10.649 1.00 84.19 190 ARG A CA 1
ATOM 1489 C C . ARG A 1 190 ? 14.291 -18.649 -10.860 1.00 84.19 190 ARG A C 1
ATOM 1491 O O . ARG A 1 190 ? 13.434 -19.009 -10.063 1.00 84.19 190 ARG A O 1
ATOM 1498 N N . GLY A 1 191 ? 14.031 -17.813 -11.864 1.00 81.25 191 GLY A N 1
ATOM 1499 C CA . GLY A 1 191 ? 12.723 -17.196 -12.090 1.00 81.25 191 GLY A CA 1
ATOM 1500 C C . GLY A 1 191 ? 12.328 -16.139 -11.049 1.00 81.25 191 GLY A C 1
ATOM 1501 O O . GLY A 1 191 ? 11.183 -15.710 -11.032 1.00 81.25 191 GLY A O 1
ATOM 1502 N N . THR A 1 192 ? 13.244 -15.692 -10.179 1.00 78.06 192 THR A N 1
ATOM 1503 C CA . THR A 1 192 ? 12.931 -14.699 -9.129 1.00 78.06 192 THR A CA 1
ATOM 1504 C C . THR A 1 192 ? 12.965 -13.260 -9.636 1.00 78.06 192 THR A C 1
ATOM 1506 O O . THR A 1 192 ? 12.430 -12.357 -8.992 1.00 78.06 192 THR A O 1
ATOM 1509 N N . LYS A 1 193 ? 13.625 -13.021 -10.773 1.00 78.12 193 LYS A N 1
ATOM 1510 C CA . LYS A 1 193 ? 13.679 -11.730 -11.467 1.00 78.12 193 LYS A CA 1
ATOM 1511 C C . LYS A 1 193 ? 13.595 -11.953 -12.970 1.00 78.12 193 LYS A C 1
ATOM 1513 O O . LYS A 1 193 ? 14.078 -12.967 -13.463 1.00 78.12 193 LYS A O 1
ATOM 1518 N N . MET A 1 194 ? 13.078 -10.958 -13.685 1.00 78.12 194 MET A N 1
ATOM 1519 C CA . MET A 1 194 ? 13.043 -10.942 -15.147 1.00 78.12 194 MET A CA 1
ATOM 1520 C C . MET A 1 194 ? 13.915 -9.810 -15.722 1.00 78.12 194 MET A C 1
ATOM 1522 O O . MET A 1 194 ? 14.028 -8.747 -15.090 1.00 78.12 194 MET A O 1
ATOM 1526 N N . PRO A 1 195 ? 14.560 -10.031 -16.882 1.00 79.69 195 PRO A N 1
ATOM 1527 C CA . PRO A 1 195 ? 15.273 -8.997 -17.632 1.00 79.69 195 PRO A CA 1
ATOM 1528 C C . PRO A 1 195 ? 14.299 -7.907 -18.090 1.00 79.69 195 PRO A C 1
ATOM 1530 O O . PRO A 1 195 ? 13.231 -8.208 -18.605 1.00 79.69 195 PRO A O 1
ATOM 1533 N N . ARG A 1 196 ? 14.649 -6.635 -17.863 1.00 71.56 196 ARG A N 1
ATOM 1534 C CA . ARG A 1 196 ? 13.775 -5.483 -18.190 1.00 71.56 196 ARG A CA 1
ATOM 1535 C C . ARG A 1 196 ? 14.494 -4.259 -18.746 1.00 71.56 196 ARG A C 1
ATOM 1537 O O . ARG A 1 196 ? 13.853 -3.416 -19.353 1.00 71.56 196 ARG A O 1
ATOM 1544 N N . ALA A 1 197 ? 15.788 -4.115 -18.470 1.00 72.50 197 ALA A N 1
ATOM 1545 C CA . ALA A 1 197 ? 16.587 -3.057 -19.076 1.00 72.50 197 ALA A CA 1
ATOM 1546 C C . ALA A 1 197 ? 16.944 -3.468 -20.511 1.00 72.50 197 ALA A C 1
ATOM 1548 O O . ALA A 1 197 ? 17.223 -4.642 -20.738 1.00 72.50 197 ALA A O 1
ATOM 1549 N N . ALA A 1 198 ? 17.005 -2.534 -21.448 1.00 71.38 198 ALA A N 1
ATOM 1550 C CA . ALA A 1 198 ? 17.559 -2.681 -22.788 1.00 71.38 198 ALA A CA 1
ATOM 1551 C C . ALA A 1 198 ? 18.891 -3.439 -22.787 1.00 71.38 198 ALA A C 1
ATOM 1553 O O . ALA A 1 198 ? 19.047 -4.352 -23.590 1.00 71.38 198 ALA A O 1
ATOM 1554 N N . ILE A 1 199 ? 19.804 -3.172 -21.840 1.00 80.00 199 ILE A N 1
ATOM 1555 C CA . ILE A 1 199 ? 21.049 -3.957 -21.733 1.00 80.00 199 ILE A CA 1
ATOM 1556 C C . ILE A 1 199 ? 20.785 -5.427 -21.370 1.00 80.00 199 ILE A C 1
ATOM 1558 O O . ILE A 1 199 ? 21.425 -6.339 -21.881 1.00 80.00 199 ILE A O 1
ATOM 1562 N N . SER A 1 200 ? 19.789 -5.687 -20.519 1.00 84.81 200 SER A N 1
ATOM 1563 C CA . SER A 1 200 ? 19.365 -7.049 -20.176 1.00 84.81 200 SER A CA 1
ATOM 1564 C C . SER A 1 200 ? 18.682 -7.756 -21.350 1.00 84.81 200 SER A C 1
ATOM 1566 O O . SER A 1 200 ? 18.909 -8.946 -21.546 1.00 84.81 200 SER A O 1
ATOM 1568 N N . LEU A 1 201 ? 17.877 -7.034 -22.134 1.00 84.00 201 LEU A N 1
ATOM 1569 C CA . LEU A 1 201 ? 17.243 -7.543 -23.353 1.00 84.00 201 LEU A CA 1
ATOM 1570 C C . LEU A 1 201 ? 18.277 -7.789 -24.462 1.00 84.00 201 LEU A C 1
ATOM 1572 O O . LEU A 1 201 ? 18.175 -8.752 -25.215 1.00 84.00 201 LEU A O 1
ATOM 1576 N N . GLU A 1 202 ? 19.323 -6.968 -24.540 1.00 84.38 202 GLU A N 1
ATOM 1577 C CA . GLU A 1 202 ? 20.454 -7.205 -25.432 1.00 84.38 202 GLU A CA 1
ATOM 1578 C C . GLU A 1 202 ? 21.213 -8.474 -25.047 1.00 84.38 202 GLU A C 1
ATOM 1580 O O . GLU A 1 202 ? 21.501 -9.299 -25.914 1.00 84.38 202 GLU A O 1
ATOM 1585 N N . ILE A 1 203 ? 21.479 -8.669 -23.752 1.00 89.44 203 ILE A N 1
ATOM 1586 C CA . ILE A 1 203 ? 22.079 -9.905 -23.243 1.00 89.44 203 ILE A CA 1
ATOM 1587 C C . ILE A 1 203 ? 21.208 -11.115 -23.603 1.00 89.44 203 ILE A C 1
ATOM 1589 O O . ILE A 1 203 ? 21.757 -12.118 -24.053 1.00 89.44 203 ILE A O 1
ATOM 1593 N N . LEU A 1 204 ? 19.875 -11.028 -23.493 1.00 89.69 204 LEU A N 1
ATOM 1594 C CA . LEU A 1 204 ? 18.989 -12.099 -23.968 1.00 89.69 204 LEU A CA 1
ATOM 1595 C C . LEU A 1 204 ? 19.181 -12.386 -25.458 1.00 89.69 204 LEU A C 1
ATOM 1597 O O . LEU A 1 204 ? 19.397 -13.538 -25.813 1.00 89.69 204 LEU A O 1
ATOM 1601 N N . GLY A 1 205 ? 19.208 -11.361 -26.312 1.00 88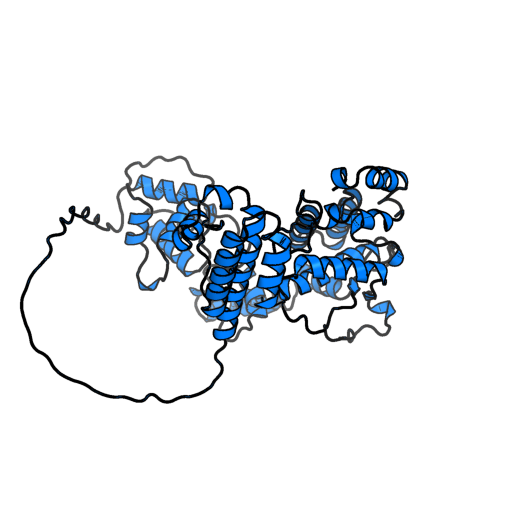.38 205 GLY A N 1
ATOM 1602 C CA . GLY A 1 205 ? 19.460 -11.548 -27.744 1.00 88.38 205 GLY A CA 1
ATOM 1603 C C . GLY A 1 205 ? 20.830 -12.177 -28.043 1.00 88.38 205 GLY A C 1
ATOM 1604 O O . GLY A 1 205 ? 20.974 -12.941 -28.997 1.00 88.38 205 GLY A O 1
ATOM 1605 N N . ARG A 1 206 ? 21.853 -11.912 -27.216 1.00 91.31 206 ARG A N 1
ATOM 1606 C CA . ARG A 1 206 ? 23.156 -12.599 -27.307 1.00 91.31 206 ARG A CA 1
ATOM 1607 C C . ARG A 1 206 ? 23.046 -14.079 -26.918 1.00 91.31 206 ARG A C 1
ATOM 1609 O O . ARG A 1 206 ? 23.663 -14.909 -27.580 1.00 91.31 206 ARG A O 1
ATOM 1616 N N . ILE A 1 207 ? 22.255 -14.412 -25.896 1.00 92.75 207 ILE A N 1
ATOM 1617 C CA . ILE A 1 207 ? 21.995 -15.799 -25.473 1.00 92.75 207 ILE A CA 1
ATOM 1618 C C . ILE A 1 207 ? 21.190 -16.552 -26.545 1.00 92.75 207 ILE A C 1
ATOM 1620 O O . ILE A 1 207 ? 21.542 -17.678 -26.886 1.00 92.75 207 ILE A O 1
ATOM 1624 N N . GLU A 1 208 ? 20.158 -15.932 -27.120 1.00 93.44 208 GLU A N 1
ATOM 1625 C CA . GLU A 1 208 ? 19.363 -16.511 -28.215 1.00 93.44 208 GLU A CA 1
ATOM 1626 C C . GLU A 1 208 ? 20.247 -16.828 -29.418 1.00 93.44 208 GLU A C 1
ATOM 1628 O O . GLU A 1 208 ? 20.231 -17.953 -29.914 1.00 93.44 208 GLU A O 1
ATOM 1633 N N . ARG A 1 209 ? 21.105 -15.881 -29.823 1.00 92.12 209 ARG A N 1
ATOM 1634 C CA . ARG A 1 209 ? 22.081 -16.094 -30.900 1.00 92.12 209 ARG A CA 1
ATOM 1635 C C . ARG A 1 209 ? 23.029 -17.249 -30.585 1.00 92.12 209 ARG A C 1
ATOM 1637 O O . ARG A 1 209 ? 23.223 -18.118 -31.429 1.00 92.12 209 ARG A O 1
ATOM 1644 N N . ARG A 1 210 ? 23.590 -17.272 -29.372 1.00 92.31 210 ARG A N 1
ATOM 1645 C CA . ARG A 1 210 ? 24.511 -18.319 -28.904 1.00 92.31 210 ARG A CA 1
ATOM 1646 C C . ARG A 1 210 ? 23.895 -19.714 -29.007 1.00 92.31 210 ARG A C 1
ATOM 1648 O O . ARG A 1 210 ? 24.570 -20.636 -29.447 1.00 92.31 210 ARG A O 1
ATOM 1655 N N . TYR A 1 211 ? 22.628 -19.858 -28.623 1.00 92.62 211 TYR A N 1
ATOM 1656 C CA . TYR A 1 211 ? 21.908 -21.135 -28.641 1.00 92.62 211 TYR A CA 1
ATOM 1657 C C . TYR A 1 211 ? 21.098 -21.380 -29.921 1.00 92.62 211 TYR A C 1
ATOM 1659 O O . TYR A 1 211 ? 20.335 -22.343 -29.980 1.00 92.62 211 TYR A O 1
ATOM 1667 N N . ARG A 1 212 ? 21.258 -20.527 -30.945 1.00 89.69 212 ARG A N 1
ATOM 1668 C CA . ARG A 1 212 ? 20.529 -20.590 -32.225 1.00 89.69 212 ARG A CA 1
ATOM 1669 C C . ARG A 1 212 ? 19.005 -20.663 -32.046 1.00 89.69 212 ARG A C 1
ATOM 1671 O O . ARG A 1 212 ? 18.317 -21.387 -32.761 1.00 89.69 212 ARG A O 1
ATOM 1678 N N . LEU A 1 213 ? 18.485 -19.914 -31.078 1.00 90.56 213 LEU A N 1
ATOM 1679 C CA . LEU A 1 213 ? 17.052 -19.782 -30.824 1.00 90.56 213 LEU A CA 1
ATOM 1680 C C . LEU A 1 213 ? 16.451 -18.660 -31.687 1.00 90.56 213 LEU A C 1
ATOM 1682 O O . LEU A 1 213 ? 17.174 -17.729 -32.060 1.00 90.56 213 LEU A O 1
ATOM 1686 N N . PRO A 1 214 ? 15.137 -18.706 -31.982 1.00 88.62 214 PRO A N 1
ATOM 1687 C CA . PRO A 1 214 ? 14.448 -17.594 -32.626 1.00 88.62 214 PRO A CA 1
ATOM 1688 C C . PRO A 1 214 ? 14.619 -16.294 -31.831 1.00 88.62 214 PRO A C 1
ATOM 1690 O O . PRO A 1 214 ? 14.592 -16.301 -30.598 1.00 88.62 214 PRO A O 1
ATOM 1693 N N . ALA A 1 215 ? 14.770 -15.173 -32.537 1.00 85.38 215 ALA A N 1
ATOM 1694 C CA . ALA A 1 215 ? 14.852 -13.864 -31.899 1.00 85.38 215 ALA A CA 1
ATOM 1695 C C . ALA A 1 215 ? 13.568 -13.578 -31.101 1.00 85.38 215 ALA A C 1
ATOM 1697 O O . ALA A 1 215 ? 12.465 -13.720 -31.626 1.00 85.38 215 ALA A O 1
ATOM 1698 N N . GLY A 1 216 ? 13.715 -13.179 -29.836 1.00 82.50 216 GLY A N 1
ATOM 1699 C CA . GLY A 1 216 ? 12.594 -12.914 -28.932 1.00 82.50 216 GLY A CA 1
ATOM 1700 C C . GLY A 1 216 ? 12.007 -14.154 -28.249 1.00 82.50 216 GLY A C 1
ATOM 1701 O O . GLY A 1 216 ? 11.017 -14.026 -27.528 1.00 82.50 216 GLY A O 1
ATOM 1702 N N . TYR A 1 217 ? 12.608 -15.338 -28.416 1.00 88.69 217 TYR A N 1
ATOM 1703 C CA . TYR A 1 217 ? 12.175 -16.575 -27.757 1.00 88.69 217 TYR A CA 1
ATOM 1704 C C . TYR A 1 217 ? 12.057 -16.424 -26.231 1.00 88.69 217 TYR A C 1
ATOM 1706 O O . TYR A 1 217 ? 11.023 -16.758 -25.649 1.00 88.69 217 TYR A O 1
ATOM 1714 N N . PHE A 1 218 ? 13.078 -15.883 -25.556 1.00 87.94 218 PHE A N 1
ATOM 1715 C CA . PHE A 1 218 ? 13.030 -15.742 -24.095 1.00 87.94 218 PHE A CA 1
ATOM 1716 C C . PHE A 1 218 ? 12.051 -14.666 -23.641 1.00 87.94 218 PHE A C 1
ATOM 1718 O O . PHE A 1 218 ? 11.495 -14.759 -22.546 1.00 87.94 218 PHE A O 1
ATOM 1725 N N . LEU A 1 219 ? 11.847 -13.650 -24.473 1.00 79.56 219 LEU A N 1
ATOM 1726 C CA . LEU A 1 219 ? 10.943 -12.553 -24.178 1.00 79.56 219 LEU A CA 1
ATOM 1727 C C . LEU A 1 219 ? 9.483 -12.996 -24.270 1.00 79.56 219 LEU A C 1
ATOM 1729 O O . LEU A 1 219 ? 8.706 -12.714 -23.361 1.00 79.56 219 LEU A O 1
ATOM 1733 N N . ALA A 1 220 ? 9.142 -13.801 -25.278 1.00 81.25 220 ALA A N 1
ATOM 1734 C CA . ALA A 1 220 ? 7.832 -14.438 -25.381 1.00 81.25 220 ALA A CA 1
ATOM 1735 C C . ALA A 1 220 ? 7.500 -15.282 -24.132 1.00 81.25 220 ALA A C 1
ATOM 1737 O O . ALA A 1 220 ? 6.362 -15.288 -23.668 1.00 81.25 220 ALA A O 1
ATOM 1738 N N . LYS A 1 221 ? 8.508 -15.928 -23.525 1.00 83.19 221 LYS A N 1
ATOM 1739 C CA . LYS A 1 221 ? 8.381 -16.702 -22.273 1.00 83.19 221 LYS A CA 1
ATOM 1740 C C . LYS A 1 221 ? 8.319 -15.862 -20.997 1.00 83.19 221 LYS A C 1
ATOM 1742 O O . LYS A 1 221 ? 8.006 -16.396 -19.932 1.00 83.19 221 LYS A O 1
ATOM 1747 N N . ALA A 1 222 ? 8.665 -14.579 -21.065 1.00 71.25 222 ALA A N 1
ATOM 1748 C CA . ALA A 1 222 ? 8.603 -13.668 -19.925 1.00 71.25 222 ALA A CA 1
ATOM 1749 C C . ALA A 1 222 ? 7.204 -13.049 -19.736 1.00 71.25 222 ALA A C 1
ATOM 1751 O O . ALA A 1 222 ? 6.928 -12.508 -18.666 1.00 71.25 222 ALA A O 1
ATOM 1752 N N . GLY A 1 223 ? 6.312 -13.185 -20.726 1.00 64.38 223 GLY A N 1
ATOM 1753 C CA . GLY A 1 223 ? 4.974 -12.594 -20.719 1.00 64.38 223 GLY A CA 1
ATOM 1754 C C . GLY A 1 223 ? 4.984 -11.080 -20.962 1.00 64.38 223 GLY A C 1
ATOM 1755 O O . GLY A 1 223 ? 6.037 -10.454 -21.082 1.00 64.38 223 GLY A O 1
ATOM 1756 N N . ALA A 1 224 ? 3.793 -10.476 -21.042 1.00 56.03 224 ALA A N 1
ATOM 1757 C CA . ALA A 1 224 ? 3.665 -9.029 -21.204 1.00 56.03 224 ALA A CA 1
ATOM 1758 C C . ALA A 1 224 ? 4.195 -8.297 -19.951 1.00 56.03 224 ALA A C 1
ATOM 1760 O O . ALA A 1 224 ? 3.842 -8.665 -18.826 1.00 56.03 224 ALA A O 1
ATOM 1761 N N . PRO A 1 225 ? 5.032 -7.258 -20.103 1.00 53.38 225 PRO A N 1
ATOM 1762 C CA . PRO A 1 225 ? 5.619 -6.571 -18.962 1.00 53.38 225 PRO A CA 1
ATOM 1763 C C . PRO A 1 225 ? 4.557 -5.812 -18.146 1.00 53.38 225 PRO A C 1
ATOM 1765 O O . PRO A 1 225 ? 3.913 -4.898 -18.646 1.00 53.38 225 PRO A O 1
ATOM 1768 N N . ASP A 1 226 ? 4.460 -6.092 -16.839 1.00 48.72 226 ASP A N 1
ATOM 1769 C CA . ASP A 1 226 ? 3.615 -5.351 -15.867 1.00 48.72 226 ASP A CA 1
ATOM 1770 C C . ASP A 1 226 ? 4.114 -3.901 -15.621 1.00 48.72 226 ASP A C 1
ATOM 1772 O O . ASP A 1 226 ? 3.576 -3.137 -14.815 1.00 48.72 226 ASP A O 1
ATOM 1776 N N . ARG A 1 227 ? 5.217 -3.498 -16.274 1.00 50.81 227 ARG A N 1
ATOM 1777 C CA . ARG A 1 227 ? 5.822 -2.167 -16.145 1.00 50.81 227 ARG A CA 1
ATOM 1778 C C . ARG A 1 227 ? 6.710 -1.821 -17.339 1.00 50.81 227 ARG A C 1
ATOM 1780 O O . ARG A 1 227 ? 7.555 -2.623 -17.721 1.00 50.81 227 ARG A O 1
ATOM 1787 N N . ALA A 1 228 ? 6.595 -0.584 -17.820 1.00 54.69 228 ALA A N 1
ATOM 1788 C CA . ALA A 1 228 ? 7.437 -0.018 -18.874 1.00 54.69 228 ALA A CA 1
ATOM 1789 C C . ALA A 1 228 ? 8.956 -0.207 -18.648 1.00 54.69 228 ALA A C 1
ATOM 1791 O O . ALA A 1 228 ? 9.419 0.027 -17.519 1.00 54.69 228 ALA A O 1
ATOM 1792 N N . PRO A 1 229 ? 9.737 -0.521 -19.703 1.00 59.56 229 PRO A N 1
ATOM 1793 C CA . PRO A 1 229 ? 11.198 -0.443 -19.684 1.00 59.56 229 PRO A CA 1
ATOM 1794 C C . PRO A 1 229 ? 11.681 0.954 -19.262 1.00 59.56 229 PRO A C 1
ATOM 1796 O O . PRO A 1 229 ? 11.074 1.976 -19.580 1.00 59.56 229 PRO A O 1
ATOM 1799 N N . GLY A 1 230 ? 12.747 1.009 -18.464 1.00 58.09 230 GLY A N 1
ATOM 1800 C CA . GLY A 1 230 ? 13.181 2.243 -17.792 1.00 58.09 230 GLY A CA 1
ATOM 1801 C C . GLY A 1 230 ? 14.225 3.067 -18.545 1.00 58.09 230 GLY A C 1
ATOM 1802 O O . GLY A 1 230 ? 14.539 4.176 -18.117 1.00 58.09 230 GLY A O 1
ATOM 1803 N N . ASP A 1 231 ? 14.780 2.535 -19.627 1.00 67.00 231 ASP A N 1
ATOM 1804 C CA . ASP A 1 231 ? 16.040 2.976 -20.227 1.00 67.00 231 ASP A CA 1
ATOM 1805 C C . ASP A 1 231 ? 15.921 3.386 -21.696 1.00 67.00 231 ASP A C 1
ATOM 1807 O O . ASP A 1 231 ? 16.892 3.379 -22.452 1.00 67.00 231 ASP A O 1
ATOM 1811 N N . PHE A 1 232 ? 14.732 3.832 -22.093 1.00 73.88 232 PHE A N 1
ATOM 1812 C CA . PHE A 1 232 ? 14.572 4.570 -23.338 1.00 73.88 232 PHE A CA 1
ATOM 1813 C C . PHE A 1 232 ? 15.422 5.846 -23.318 1.00 73.88 232 PHE A C 1
ATOM 1815 O O . PHE A 1 232 ? 15.348 6.644 -22.369 1.00 73.88 232 PHE A O 1
ATOM 1822 N N . ASN A 1 233 ? 16.217 6.054 -24.370 1.00 72.69 233 ASN A N 1
ATOM 1823 C CA . ASN A 1 233 ? 17.032 7.249 -24.532 1.00 72.69 233 ASN A CA 1
ATOM 1824 C C . ASN A 1 233 ? 16.160 8.423 -24.996 1.00 72.69 233 ASN A C 1
ATOM 1826 O O . ASN A 1 233 ? 16.036 8.717 -26.179 1.00 72.69 233 ASN A O 1
ATOM 1830 N N . LEU A 1 234 ? 15.509 9.065 -24.030 1.00 76.62 234 LEU A N 1
ATOM 1831 C CA . LEU A 1 234 ? 14.630 10.207 -24.253 1.00 76.62 234 LEU A CA 1
ATOM 1832 C C . LEU A 1 234 ? 15.340 11.497 -23.826 1.00 76.62 234 LEU A C 1
ATOM 1834 O O . LEU A 1 234 ? 15.252 11.902 -22.663 1.00 76.62 234 LEU A O 1
ATOM 1838 N N . GLU A 1 235 ? 16.084 12.120 -24.737 1.00 74.50 235 GLU A N 1
ATOM 1839 C CA . GLU A 1 235 ? 16.726 13.419 -24.500 1.00 74.50 235 GLU A CA 1
ATOM 1840 C C . GLU A 1 235 ? 15.668 14.529 -24.343 1.00 74.50 235 GLU A C 1
ATOM 1842 O O . GLU A 1 235 ? 14.656 14.550 -25.039 1.00 74.50 235 GLU A O 1
ATOM 1847 N N . GLY A 1 236 ? 15.862 15.439 -23.382 1.00 76.38 236 GLY A N 1
ATOM 1848 C CA . GLY A 1 236 ? 14.964 16.588 -23.171 1.00 76.38 236 GLY A CA 1
ATOM 1849 C C . GLY A 1 236 ? 13.579 16.275 -22.579 1.00 76.38 236 GLY A C 1
ATOM 1850 O O . GLY A 1 236 ? 12.777 17.187 -22.398 1.00 76.38 236 GLY A O 1
ATOM 1851 N N . VAL A 1 237 ? 13.282 15.017 -22.235 1.00 79.62 237 VAL A N 1
ATOM 1852 C CA . VAL A 1 237 ? 11.972 14.600 -21.702 1.00 79.62 237 VAL A CA 1
ATOM 1853 C C . VAL A 1 237 ? 11.954 14.599 -20.171 1.00 79.62 237 VAL A C 1
ATOM 1855 O O . VAL A 1 237 ? 12.801 13.976 -19.520 1.00 79.62 237 VAL A O 1
ATOM 1858 N N . THR A 1 238 ? 10.938 15.240 -19.579 1.00 74.25 238 THR A N 1
ATOM 1859 C CA . THR A 1 238 ? 10.767 15.286 -18.114 1.00 74.25 238 THR A CA 1
ATOM 1860 C C . THR A 1 238 ? 10.558 13.885 -17.516 1.00 74.25 238 THR A C 1
ATOM 1862 O O . THR A 1 238 ? 9.974 13.020 -18.171 1.00 74.25 238 THR A O 1
ATOM 1865 N N . PRO A 1 239 ? 10.939 13.618 -16.250 1.00 69.19 239 PRO A N 1
ATOM 1866 C CA . PRO A 1 239 ? 10.731 12.299 -15.636 1.00 69.19 239 PRO A CA 1
ATOM 1867 C C . PRO A 1 239 ? 9.266 11.827 -15.630 1.00 69.19 239 PRO A C 1
ATOM 1869 O O . PRO A 1 239 ? 8.992 10.636 -15.787 1.00 69.19 239 PRO A O 1
ATOM 1872 N N . ALA A 1 240 ? 8.318 12.755 -15.468 1.00 64.31 240 ALA A N 1
ATOM 1873 C CA . ALA A 1 240 ? 6.887 12.456 -15.489 1.00 64.31 240 ALA A CA 1
ATOM 1874 C C . ALA A 1 240 ? 6.395 12.082 -16.896 1.00 64.31 240 ALA A C 1
ATOM 1876 O O . ALA A 1 240 ? 5.598 11.160 -17.056 1.00 64.31 240 ALA A O 1
ATOM 1877 N N . GLU A 1 241 ? 6.880 12.775 -17.924 1.00 74.31 241 GLU A N 1
ATOM 1878 C CA . GLU A 1 241 ? 6.569 12.465 -19.318 1.00 74.31 241 GLU A CA 1
ATOM 1879 C C . GLU A 1 241 ? 7.238 11.170 -19.778 1.00 74.31 241 GLU A C 1
ATOM 1881 O O . GLU A 1 241 ? 6.562 10.319 -20.344 1.00 74.31 241 GLU A O 1
ATOM 1886 N N . ARG A 1 242 ? 8.506 10.953 -19.414 1.00 77.94 242 ARG A N 1
ATOM 1887 C CA . ARG A 1 242 ? 9.246 9.710 -19.663 1.00 77.94 242 ARG A CA 1
ATOM 1888 C C . ARG A 1 242 ? 8.472 8.494 -19.169 1.00 77.94 242 ARG A C 1
ATOM 1890 O O . ARG A 1 242 ? 8.334 7.520 -19.895 1.00 77.94 242 ARG A O 1
ATOM 1897 N N . ARG A 1 243 ? 7.925 8.562 -17.951 1.00 71.19 243 ARG A N 1
ATOM 1898 C CA . ARG A 1 243 ? 7.138 7.467 -17.367 1.00 71.19 243 ARG A CA 1
ATOM 1899 C C . ARG A 1 243 ? 5.856 7.170 -18.150 1.00 71.19 243 ARG A C 1
ATOM 1901 O O . ARG A 1 243 ? 5.443 6.018 -18.185 1.00 71.19 243 ARG A O 1
ATOM 1908 N N . ARG A 1 244 ? 5.234 8.189 -18.750 1.00 73.31 244 ARG A N 1
ATOM 1909 C CA . ARG A 1 244 ? 4.039 8.027 -19.592 1.00 73.31 244 ARG A CA 1
ATOM 1910 C C . ARG A 1 244 ? 4.398 7.454 -20.959 1.00 73.31 244 ARG A C 1
ATOM 1912 O O . ARG A 1 244 ? 3.728 6.540 -21.407 1.00 73.31 244 ARG A O 1
ATOM 1919 N N . LEU A 1 245 ? 5.467 7.951 -21.579 1.00 80.06 245 LEU A N 1
ATOM 1920 C CA . LEU A 1 245 ? 5.934 7.483 -22.885 1.00 80.06 245 LEU A CA 1
ATOM 1921 C C . LEU A 1 245 ? 6.395 6.029 -22.834 1.00 80.06 245 LEU A C 1
ATOM 1923 O O . LEU A 1 245 ? 5.998 5.240 -23.676 1.00 80.06 245 LEU A O 1
ATOM 1927 N N . ALA A 1 246 ? 7.172 5.661 -21.817 1.00 77.56 246 ALA A N 1
ATOM 1928 C CA . ALA A 1 246 ? 7.825 4.359 -21.735 1.00 77.56 246 ALA A CA 1
ATOM 1929 C C . ALA A 1 246 ? 6.862 3.152 -21.777 1.00 77.56 246 ALA A C 1
ATOM 1931 O O . ALA A 1 246 ? 7.285 2.055 -22.118 1.00 77.56 246 ALA A O 1
ATOM 1932 N N . LEU A 1 247 ? 5.578 3.331 -21.439 1.00 71.56 247 LEU A N 1
ATOM 1933 C CA . LEU A 1 247 ? 4.558 2.275 -21.539 1.00 71.56 247 LEU A CA 1
ATOM 1934 C C . LEU A 1 247 ? 4.100 2.002 -22.978 1.00 71.56 247 LEU A C 1
ATOM 1936 O O . LEU A 1 247 ? 3.443 0.998 -23.224 1.00 71.56 247 LEU A O 1
ATOM 1940 N N . HIS A 1 248 ? 4.402 2.910 -23.900 1.00 77.94 248 HIS A N 1
ATOM 1941 C CA . HIS A 1 248 ? 3.879 2.921 -25.263 1.00 77.94 248 HIS A CA 1
ATOM 1942 C C . HIS A 1 248 ? 4.988 2.891 -26.319 1.00 77.94 248 HIS A C 1
ATOM 1944 O O . HIS A 1 248 ? 4.690 2.933 -27.509 1.00 77.94 248 HIS A O 1
ATOM 1950 N N . LEU A 1 249 ? 6.255 2.848 -25.898 1.00 82.31 249 LEU A N 1
ATOM 1951 C CA . LEU A 1 249 ? 7.384 2.733 -26.813 1.00 82.31 249 LEU A CA 1
ATOM 1952 C C . LEU A 1 249 ? 7.674 1.259 -27.111 1.00 82.31 249 LEU A C 1
ATOM 1954 O O . LEU A 1 249 ? 7.638 0.441 -26.188 1.00 82.31 249 LEU A O 1
ATOM 1958 N N . PRO A 1 250 ? 7.992 0.918 -28.371 1.00 78.19 250 PRO A N 1
ATOM 1959 C CA . PRO A 1 250 ? 8.404 -0.431 -28.720 1.00 78.19 250 PRO A CA 1
ATOM 1960 C C . PRO A 1 250 ? 9.765 -0.754 -28.089 1.00 78.19 250 PRO A C 1
ATOM 1962 O O . PRO A 1 250 ? 10.586 0.126 -27.838 1.00 78.19 250 PRO A O 1
ATOM 1965 N N . GLU A 1 251 ? 10.031 -2.029 -27.828 1.00 69.94 251 GLU A N 1
ATOM 1966 C CA . GLU A 1 251 ? 11.239 -2.467 -27.110 1.00 69.94 251 GLU A CA 1
ATOM 1967 C C . GLU A 1 251 ? 12.537 -2.187 -27.882 1.00 69.94 251 GLU A C 1
ATOM 1969 O O . GLU A 1 251 ? 13.600 -1.988 -27.292 1.00 69.94 251 GLU A O 1
ATOM 1974 N N . ASP A 1 252 ? 12.449 -2.123 -29.208 1.00 74.44 252 ASP A N 1
ATOM 1975 C CA . ASP A 1 252 ? 13.549 -1.791 -30.106 1.00 74.44 252 ASP A CA 1
ATOM 1976 C C . ASP A 1 252 ? 13.728 -0.280 -30.322 1.00 74.44 252 ASP A C 1
ATOM 1978 O O . ASP A 1 252 ? 14.621 0.112 -31.070 1.00 74.44 252 ASP A O 1
ATOM 1982 N N . PHE A 1 253 ? 12.941 0.573 -29.651 1.00 83.69 253 PHE A N 1
ATOM 1983 C CA . PHE A 1 253 ? 12.923 2.026 -29.853 1.00 83.69 253 PHE A CA 1
ATOM 1984 C C . PHE A 1 253 ? 14.326 2.646 -29.891 1.00 83.69 253 PHE A C 1
ATOM 1986 O O . PHE A 1 253 ? 14.650 3.388 -30.811 1.00 83.69 253 PHE A O 1
ATOM 1993 N N . ASN A 1 254 ? 15.199 2.278 -28.948 1.00 80.44 254 ASN A N 1
ATOM 1994 C CA . ASN A 1 254 ? 16.566 2.807 -28.874 1.00 80.44 254 ASN A CA 1
ATOM 1995 C C . ASN A 1 254 ? 17.452 2.428 -30.078 1.00 80.44 254 ASN A C 1
ATOM 1997 O O . ASN A 1 254 ? 18.455 3.096 -30.323 1.00 80.44 254 ASN A O 1
ATOM 2001 N N . ARG A 1 255 ? 17.122 1.347 -30.796 1.00 78.56 255 ARG A N 1
ATOM 2002 C CA . ARG A 1 255 ? 17.863 0.849 -31.969 1.00 78.56 255 ARG A CA 1
ATOM 2003 C C . ARG A 1 255 ? 17.349 1.435 -33.281 1.00 78.56 255 ARG A C 1
ATOM 2005 O O . ARG A 1 255 ? 18.031 1.322 -34.296 1.00 78.56 255 ARG A O 1
ATOM 2012 N N . ARG A 1 256 ? 16.161 2.042 -33.269 1.00 83.56 256 ARG A N 1
ATOM 2013 C CA . ARG A 1 256 ? 15.562 2.647 -34.458 1.00 83.56 256 ARG A CA 1
ATOM 2014 C C . ARG A 1 256 ? 16.328 3.901 -34.881 1.00 83.56 256 ARG A C 1
ATOM 2016 O O . ARG A 1 256 ? 16.914 4.570 -34.026 1.00 83.56 256 ARG A O 1
ATOM 2023 N N . PRO A 1 257 ? 16.322 4.264 -36.172 1.00 91.38 257 PRO A N 1
ATOM 2024 C CA . PRO A 1 257 ? 16.847 5.544 -36.630 1.00 91.38 257 PRO A CA 1
ATOM 2025 C C . PRO A 1 257 ? 16.212 6.727 -35.885 1.00 91.38 257 PRO A C 1
ATOM 2027 O O . PRO A 1 257 ? 15.041 6.683 -35.511 1.00 91.38 257 PRO A O 1
ATOM 2030 N N . ARG A 1 258 ? 16.956 7.831 -35.711 1.00 85.62 258 ARG A N 1
ATOM 2031 C CA . ARG A 1 258 ? 16.454 9.010 -34.972 1.00 85.62 258 ARG A CA 1
ATOM 2032 C C . ARG A 1 258 ? 15.157 9.592 -35.549 1.00 85.62 258 ARG A C 1
ATOM 2034 O O . ARG A 1 258 ? 14.370 10.143 -34.787 1.00 85.62 258 ARG A O 1
ATOM 2041 N N . HIS A 1 259 ? 14.936 9.472 -36.860 1.00 87.31 259 HIS A N 1
ATOM 2042 C CA . HIS A 1 259 ? 13.706 9.948 -37.496 1.00 87.31 259 HIS A CA 1
ATOM 2043 C C . HIS A 1 259 ? 12.491 9.095 -37.095 1.00 87.31 259 HIS A C 1
ATOM 2045 O O . HIS A 1 259 ? 11.493 9.659 -36.663 1.00 87.31 259 HIS A O 1
ATOM 2051 N N . GLU A 1 260 ? 12.605 7.761 -37.111 1.00 87.06 260 GLU A N 1
ATOM 2052 C CA . GLU A 1 260 ? 11.548 6.860 -36.622 1.00 87.06 260 GLU A CA 1
ATOM 2053 C C . GLU A 1 260 ? 11.288 7.056 -35.125 1.00 87.06 260 GLU A C 1
ATOM 2055 O O . GLU A 1 260 ? 10.145 7.058 -34.682 1.00 87.06 260 GLU A O 1
ATOM 2060 N N . GLN A 1 261 ? 12.341 7.253 -34.323 1.00 88.62 261 GLN A N 1
ATOM 2061 C CA . GLN A 1 261 ? 12.177 7.548 -32.897 1.00 88.62 261 GLN A CA 1
ATOM 2062 C C . GLN A 1 261 ? 11.356 8.826 -32.678 1.00 88.62 261 GLN A C 1
ATOM 2064 O O . GLN A 1 261 ? 10.484 8.858 -31.809 1.00 88.62 261 GLN A O 1
ATOM 2069 N N . ALA A 1 262 ? 11.623 9.876 -33.462 1.00 87.12 262 ALA A N 1
ATOM 2070 C CA . ALA A 1 262 ? 10.880 11.128 -33.394 1.00 87.12 262 ALA A CA 1
ATOM 2071 C C . ALA A 1 262 ? 9.418 10.949 -33.827 1.00 87.12 262 ALA A C 1
ATOM 2073 O O . ALA A 1 262 ? 8.531 11.445 -33.138 1.00 87.12 262 ALA A O 1
ATOM 2074 N N . GLU A 1 263 ? 9.169 10.195 -34.900 1.00 90.31 263 GLU A N 1
ATOM 2075 C CA . GLU A 1 263 ? 7.822 9.874 -35.388 1.00 90.31 263 GLU A CA 1
ATOM 2076 C C . GLU A 1 263 ? 7.012 9.084 -34.352 1.00 90.31 263 GLU A C 1
ATOM 2078 O O . GLU A 1 263 ? 5.889 9.460 -34.021 1.00 90.31 263 GLU A O 1
ATOM 2083 N N . ILE A 1 264 ? 7.602 8.043 -33.757 1.00 87.50 264 ILE A N 1
ATOM 2084 C CA . ILE A 1 264 ? 6.964 7.254 -32.694 1.00 87.50 264 ILE A CA 1
ATOM 2085 C C . ILE A 1 264 ? 6.647 8.144 -31.488 1.00 87.50 264 ILE A C 1
ATOM 2087 O O . ILE A 1 264 ? 5.552 8.065 -30.929 1.00 87.50 264 ILE A O 1
ATOM 2091 N N . LEU A 1 265 ? 7.581 9.003 -31.067 1.00 88.50 265 LEU A N 1
ATOM 2092 C CA . LEU A 1 265 ? 7.350 9.908 -29.940 1.00 88.50 265 LEU A CA 1
ATOM 2093 C C . LEU A 1 265 ? 6.247 10.919 -30.224 1.00 88.50 265 LEU A C 1
ATOM 2095 O O . LEU A 1 265 ? 5.440 11.179 -29.331 1.00 88.50 265 LEU A O 1
ATOM 2099 N N . ASP A 1 266 ? 6.216 11.487 -31.426 1.00 86.12 266 ASP A N 1
ATOM 2100 C CA . ASP A 1 266 ? 5.179 12.427 -31.835 1.00 86.12 266 ASP A CA 1
ATOM 2101 C C . ASP A 1 266 ? 3.812 11.746 -31.892 1.00 86.12 266 ASP A C 1
ATOM 2103 O O . ASP A 1 266 ? 2.857 12.227 -31.285 1.00 86.12 266 ASP A O 1
ATOM 2107 N N . TRP A 1 267 ? 3.734 10.554 -32.484 1.00 86.50 267 TRP A N 1
ATOM 2108 C CA . TRP A 1 267 ? 2.504 9.773 -32.530 1.00 86.50 267 TRP A CA 1
ATOM 2109 C C . TRP A 1 267 ? 1.998 9.415 -31.127 1.00 86.50 267 TRP A C 1
ATOM 2111 O O . TRP A 1 267 ? 0.834 9.662 -30.803 1.00 86.50 267 TRP A O 1
ATOM 2121 N N . VAL A 1 268 ? 2.865 8.903 -30.242 1.00 84.94 268 VAL A N 1
ATOM 2122 C CA . VAL A 1 268 ? 2.484 8.585 -28.854 1.00 84.94 268 VAL A CA 1
ATOM 2123 C C . VAL A 1 268 ? 2.058 9.853 -28.118 1.00 84.94 268 VAL A C 1
ATOM 2125 O O . VAL A 1 268 ? 1.060 9.841 -27.392 1.00 84.94 268 VAL A O 1
ATOM 2128 N N . ARG A 1 269 ? 2.773 10.970 -28.296 1.00 84.38 269 ARG A N 1
ATOM 2129 C CA . ARG A 1 269 ? 2.393 12.248 -27.689 1.00 84.38 269 ARG A CA 1
ATOM 2130 C C . ARG A 1 269 ? 1.020 12.684 -28.163 1.00 84.38 269 ARG A C 1
ATOM 2132 O O . ARG A 1 269 ? 0.174 12.923 -27.314 1.00 84.38 269 ARG A O 1
ATOM 2139 N N . THR A 1 270 ? 0.791 12.712 -29.466 1.00 77.25 270 THR A N 1
ATOM 2140 C CA . THR A 1 270 ? -0.415 13.256 -30.090 1.00 77.25 270 THR A CA 1
ATOM 2141 C C . THR A 1 270 ? -1.639 12.373 -29.837 1.00 77.25 270 THR A C 1
ATOM 2143 O O . THR A 1 270 ? -2.670 12.840 -29.342 1.00 77.25 270 THR A O 1
ATOM 2146 N N . ILE A 1 271 ? -1.516 11.072 -30.098 1.00 74.25 271 ILE A N 1
ATOM 2147 C CA . ILE A 1 271 ? -2.635 10.124 -30.086 1.00 74.25 271 ILE A CA 1
ATOM 2148 C C . ILE A 1 271 ? -2.896 9.573 -28.680 1.00 74.25 271 ILE A C 1
ATOM 2150 O O . ILE A 1 271 ? -4.048 9.520 -28.233 1.00 74.25 271 ILE A O 1
ATOM 2154 N N . ILE A 1 272 ? -1.838 9.209 -27.947 1.00 69.44 272 ILE A N 1
ATOM 2155 C CA . ILE A 1 272 ? -1.949 8.529 -26.647 1.00 69.44 272 ILE A CA 1
ATOM 2156 C C . ILE A 1 272 ? -1.879 9.508 -25.462 1.00 69.44 272 ILE A C 1
ATOM 2158 O O . ILE A 1 272 ? -2.581 9.314 -24.466 1.00 69.44 272 ILE A O 1
ATOM 2162 N N . ILE A 1 273 ? -1.053 10.564 -25.519 1.00 68.94 273 ILE A N 1
ATOM 2163 C CA . ILE A 1 273 ? -0.827 11.465 -24.370 1.00 68.94 273 ILE A CA 1
ATOM 2164 C C . ILE A 1 273 ? -1.677 12.747 -24.406 1.00 68.94 273 ILE A C 1
ATOM 2166 O O . ILE A 1 273 ? -2.251 13.093 -23.376 1.00 68.94 273 ILE A O 1
ATOM 2170 N N . SER A 1 274 ? -1.764 13.486 -25.508 1.00 68.00 274 SER A N 1
ATOM 2171 C CA . SER A 1 274 ? -2.635 14.667 -25.628 1.00 68.00 274 SER A CA 1
ATOM 2172 C C . SER A 1 274 ? -4.067 14.267 -25.970 1.00 68.00 274 SER A C 1
ATOM 2174 O O . SER A 1 274 ? -4.990 14.845 -25.404 1.00 68.00 274 SER A O 1
ATOM 2176 N N . GLY A 1 275 ? -4.235 13.197 -26.756 1.00 55.88 275 GLY A N 1
ATOM 2177 C CA . GLY A 1 275 ? -5.440 12.374 -26.790 1.00 55.88 275 GLY A CA 1
ATOM 2178 C C . GLY A 1 275 ? -6.368 12.601 -27.984 1.00 55.88 275 GLY A C 1
ATOM 2179 O O . GLY A 1 275 ? -7.020 13.635 -28.086 1.00 55.88 275 GLY A O 1
ATOM 2180 N N . SER A 1 276 ? -6.538 11.545 -28.782 1.00 54.38 276 SER A N 1
ATOM 2181 C CA . SER A 1 276 ? -7.763 11.243 -29.548 1.00 54.38 276 SER A CA 1
ATOM 2182 C C . SER A 1 276 ? -8.377 9.887 -29.161 1.00 54.38 276 SER A C 1
ATOM 2184 O O . SER A 1 276 ? -9.495 9.577 -29.566 1.00 54.38 276 SER A O 1
ATOM 2186 N N . THR A 1 277 ? -7.693 9.086 -28.334 1.00 63.41 277 THR A N 1
ATOM 2187 C CA . THR A 1 277 ? -8.212 7.788 -27.879 1.00 63.41 277 THR A CA 1
ATOM 2188 C C . THR A 1 277 ? -9.371 7.944 -26.893 1.00 63.41 277 THR A C 1
ATOM 2190 O O . THR A 1 277 ? -9.371 8.827 -26.026 1.00 63.41 277 THR A O 1
ATOM 2193 N N . ASP A 1 278 ? -10.346 7.038 -26.981 1.00 60.47 278 ASP A N 1
ATOM 2194 C CA . ASP A 1 278 ? -11.503 6.976 -26.076 1.00 60.47 278 ASP A CA 1
ATOM 2195 C C . ASP A 1 278 ? -11.082 6.904 -24.611 1.00 60.47 278 ASP A C 1
ATOM 2197 O O . ASP A 1 278 ? -11.652 7.585 -23.762 1.00 60.47 278 ASP A O 1
ATOM 2201 N N . TYR A 1 279 ? -10.001 6.178 -24.324 1.00 62.12 279 TYR A N 1
ATOM 2202 C CA . TYR A 1 279 ? -9.453 6.062 -22.981 1.00 62.12 279 TYR A CA 1
ATOM 2203 C C . TYR A 1 279 ? -8.961 7.397 -22.406 1.00 62.12 279 TYR A C 1
ATOM 2205 O O . TYR A 1 279 ? -9.187 7.685 -21.230 1.00 62.12 279 TYR A O 1
ATOM 2213 N N . ARG A 1 280 ? -8.316 8.252 -23.213 1.00 67.75 280 ARG A N 1
ATOM 2214 C CA . ARG A 1 280 ? -7.872 9.578 -22.756 1.00 67.75 280 ARG A CA 1
ATOM 2215 C C . ARG A 1 280 ? -9.027 10.548 -22.590 1.00 67.75 280 ARG A C 1
ATOM 2217 O O . ARG A 1 280 ? -9.015 11.308 -21.623 1.00 67.75 280 ARG A O 1
ATOM 2224 N N . ARG A 1 281 ? -10.017 10.507 -23.487 1.00 68.75 281 ARG A N 1
ATOM 2225 C CA . ARG A 1 281 ? -11.259 11.284 -23.340 1.00 68.75 281 ARG A CA 1
ATOM 2226 C C . ARG A 1 281 ? -11.990 10.886 -22.060 1.00 68.75 281 ARG A C 1
ATOM 2228 O O . ARG A 1 281 ? -12.348 11.756 -21.270 1.00 68.75 281 ARG A O 1
ATOM 2235 N N . TYR A 1 282 ? -12.083 9.584 -21.801 1.00 67.94 282 TYR A N 1
ATOM 2236 C CA . TYR A 1 282 ? -12.608 9.020 -20.565 1.00 67.94 282 TYR A CA 1
ATOM 2237 C C . TYR A 1 282 ? -11.797 9.464 -19.332 1.00 67.94 282 TYR A C 1
ATOM 2239 O O . TYR A 1 282 ? -12.371 10.009 -18.393 1.00 67.94 282 TYR A O 1
ATOM 2247 N N . GLN A 1 283 ? -10.463 9.330 -19.327 1.00 65.81 283 GLN A N 1
ATOM 2248 C CA . GLN A 1 283 ? -9.624 9.787 -18.208 1.00 65.81 283 GLN A CA 1
ATOM 2249 C C . GLN A 1 283 ? -9.771 11.294 -17.954 1.00 65.81 283 GLN A C 1
ATOM 2251 O O . GLN A 1 283 ? -9.883 11.714 -16.804 1.00 65.81 283 GLN A O 1
ATOM 2256 N N . ALA A 1 284 ? -9.780 12.110 -19.011 1.00 66.06 284 ALA A N 1
ATOM 2257 C CA . ALA A 1 284 ? -9.933 13.556 -18.906 1.00 66.06 284 ALA A CA 1
ATOM 2258 C C . ALA A 1 284 ? -11.313 13.950 -18.359 1.00 66.06 284 ALA A C 1
ATOM 2260 O O . ALA A 1 284 ? -11.387 14.851 -17.524 1.00 66.06 284 ALA A O 1
ATOM 2261 N N . ALA A 1 285 ? -12.383 13.262 -18.772 1.00 66.12 285 ALA A N 1
ATOM 2262 C CA . ALA A 1 285 ? -13.720 13.428 -18.206 1.00 66.12 285 ALA A CA 1
ATOM 2263 C C . ALA A 1 285 ? -13.748 13.016 -16.724 1.00 66.12 285 ALA A C 1
ATOM 2265 O O . ALA A 1 285 ? -14.145 13.797 -15.864 1.00 66.12 285 ALA A O 1
ATOM 2266 N N . MET A 1 286 ? -13.195 11.852 -16.382 1.00 65.06 286 MET A N 1
ATOM 2267 C CA . MET A 1 286 ? -13.152 11.357 -15.002 1.00 65.06 286 MET A CA 1
ATOM 2268 C C . MET A 1 286 ? -12.318 12.223 -14.059 1.00 65.06 286 MET A C 1
ATOM 2270 O O . MET A 1 286 ? -12.658 12.344 -12.885 1.00 65.06 286 MET A O 1
ATOM 2274 N N . MET A 1 287 ? -11.257 12.865 -14.552 1.00 64.56 287 MET A N 1
ATOM 2275 C CA . MET A 1 287 ? -10.474 13.831 -13.775 1.00 64.56 287 MET A CA 1
ATOM 2276 C C . MET A 1 287 ? -11.256 15.109 -13.429 1.00 64.56 287 MET A C 1
ATOM 2278 O O . MET A 1 287 ? -10.858 15.816 -12.498 1.00 64.56 287 MET A O 1
ATOM 2282 N N . ARG A 1 288 ? -12.344 15.420 -14.151 1.00 66.25 288 ARG A N 1
ATOM 2283 C CA . ARG A 1 288 ? -13.233 16.555 -13.844 1.00 66.25 288 ARG A CA 1
ATOM 2284 C C . ARG A 1 288 ? -14.183 16.230 -12.692 1.00 66.25 288 ARG A C 1
ATOM 2286 O O . ARG A 1 288 ? -14.442 17.100 -11.867 1.00 66.25 288 ARG A O 1
ATOM 2293 N N . HIS A 1 289 ? -14.627 14.979 -12.582 1.00 73.81 289 HIS A N 1
ATOM 2294 C CA . HIS A 1 289 ? -15.526 14.516 -11.522 1.00 73.81 289 HIS A CA 1
ATOM 2295 C C . HIS A 1 289 ? -14.738 14.140 -10.265 1.00 73.81 289 HIS A C 1
ATOM 2297 O O . HIS A 1 289 ? -14.425 12.973 -10.012 1.00 73.81 289 HIS A O 1
ATOM 2303 N N . ARG A 1 290 ? -14.371 15.157 -9.486 1.00 78.31 290 ARG A N 1
ATOM 2304 C CA . ARG A 1 290 ? -13.661 14.985 -8.218 1.00 78.31 290 ARG A CA 1
ATOM 2305 C C . ARG A 1 290 ? -14.583 14.368 -7.166 1.00 78.31 290 ARG A C 1
ATOM 2307 O O . ARG A 1 290 ? -15.717 14.791 -7.010 1.00 78.31 290 ARG A O 1
ATOM 2314 N N . TYR A 1 291 ? -14.066 13.391 -6.432 1.00 87.19 291 TYR A N 1
ATOM 2315 C CA . TYR A 1 291 ? -14.699 12.824 -5.244 1.00 87.19 291 TYR A CA 1
ATOM 2316 C C . TYR A 1 291 ? -13.601 12.476 -4.252 1.00 87.19 291 TYR A C 1
ATOM 2318 O O . TYR A 1 291 ? -12.757 11.621 -4.512 1.00 87.19 291 TYR A O 1
ATOM 2326 N N . ALA A 1 292 ? -13.534 13.192 -3.138 1.00 89.31 292 ALA A N 1
ATOM 2327 C CA . ALA A 1 292 ? -12.575 12.858 -2.096 1.00 89.31 292 ALA A CA 1
ATOM 2328 C C . ALA A 1 292 ? -13.029 13.377 -0.741 1.00 89.31 292 ALA A C 1
ATOM 2330 O O . ALA A 1 292 ? -13.554 14.481 -0.621 1.00 89.31 292 ALA A O 1
ATOM 2331 N N . VAL A 1 293 ? -12.710 12.616 0.294 1.00 90.44 293 VAL A N 1
ATOM 2332 C CA . VAL A 1 293 ? -12.649 13.116 1.659 1.00 90.44 293 VAL A CA 1
ATOM 2333 C C . VAL A 1 293 ? -11.246 13.654 1.918 1.00 90.44 293 VAL A C 1
ATOM 2335 O O . VAL A 1 293 ? -10.250 12.941 1.798 1.00 90.44 293 VAL A O 1
ATOM 2338 N N . ARG A 1 294 ? -11.141 14.933 2.274 1.00 89.81 294 ARG A N 1
ATOM 2339 C CA . ARG A 1 294 ? -9.867 15.584 2.586 1.00 89.81 294 ARG A CA 1
ATOM 2340 C C . ARG A 1 294 ? -9.600 15.553 4.086 1.00 89.81 294 ARG A C 1
ATOM 2342 O O . ARG A 1 294 ? -10.318 16.180 4.862 1.00 89.81 294 ARG A O 1
ATOM 2349 N N . PHE A 1 295 ? -8.504 14.909 4.466 1.00 88.12 295 PHE A N 1
ATOM 2350 C CA . PHE A 1 295 ? -8.023 14.871 5.844 1.00 88.12 295 PHE A CA 1
ATOM 2351 C C . PHE A 1 295 ? -7.256 16.144 6.231 1.00 88.12 295 PHE A C 1
ATOM 2353 O O . PHE A 1 295 ? -6.444 16.662 5.451 1.00 88.12 295 PHE A O 1
ATOM 2360 N N . SER A 1 296 ? -7.479 16.635 7.453 1.00 70.19 296 SER A N 1
ATOM 2361 C CA . SER A 1 296 ? -6.827 17.814 8.036 1.00 70.19 296 SER A CA 1
ATOM 2362 C C . SER A 1 296 ? -5.359 17.510 8.367 1.00 70.19 296 SER A C 1
ATOM 2364 O O . SER A 1 296 ? -4.987 17.225 9.500 1.00 70.19 296 SER A O 1
ATOM 2366 N N . GLY A 1 297 ? -4.518 17.511 7.338 1.00 56.56 297 GLY A N 1
ATOM 2367 C CA . GLY A 1 297 ? -3.104 17.129 7.410 1.00 56.56 297 GLY A CA 1
ATOM 2368 C C . GLY A 1 297 ? -2.403 17.173 6.052 1.00 56.56 297 GLY A C 1
ATOM 2369 O O . GLY A 1 297 ? -1.183 17.335 5.999 1.00 56.56 297 GLY A O 1
ATOM 2370 N N . GLN A 1 298 ? -3.165 17.134 4.950 1.00 54.28 298 GLN A N 1
ATOM 2371 C CA . GLN A 1 298 ? -2.652 17.456 3.620 1.00 54.28 298 GLN A CA 1
ATOM 2372 C C . GLN A 1 298 ? -2.215 18.926 3.568 1.00 54.28 298 GLN A C 1
ATOM 2374 O O . GLN A 1 298 ? -3.018 19.831 3.360 1.00 54.28 298 GLN A O 1
ATOM 2379 N N . SER A 1 299 ? -0.913 19.174 3.707 1.0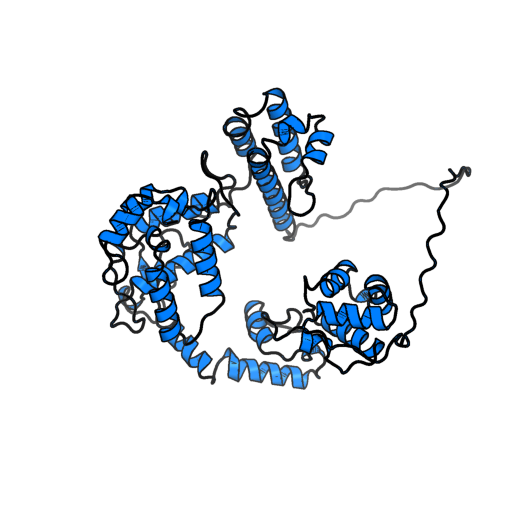0 39.91 299 SER A N 1
ATOM 2380 C CA . SER A 1 299 ? -0.278 20.407 3.223 1.00 39.91 299 SER A CA 1
ATOM 2381 C C . SER A 1 299 ? -0.049 20.298 1.711 1.00 39.91 299 SER A C 1
ATOM 2383 O O . SER A 1 299 ? 1.074 20.401 1.235 1.00 39.91 299 SER A O 1
ATOM 2385 N N . GLY A 1 300 ? -1.112 20.019 0.957 1.00 44.44 300 GLY A N 1
ATOM 2386 C CA . GLY A 1 300 ? -1.134 20.264 -0.480 1.00 44.44 300 GLY A CA 1
ATOM 2387 C C . GLY A 1 300 ? -1.608 21.699 -0.709 1.00 44.44 300 GLY A C 1
ATOM 2388 O O . GLY A 1 300 ? -2.454 22.169 0.059 1.00 44.44 300 GLY A O 1
ATOM 2389 N N . PRO A 1 301 ? -1.095 22.430 -1.715 1.00 38.28 301 PRO A N 1
ATOM 2390 C CA . PRO A 1 301 ? -1.646 23.736 -2.038 1.00 38.28 301 PRO A CA 1
ATOM 2391 C C . PRO A 1 301 ? -3.155 23.589 -2.245 1.00 38.28 301 PRO A C 1
ATOM 2393 O O . PRO A 1 301 ? -3.604 22.701 -2.975 1.00 38.28 301 PRO A O 1
ATOM 2396 N N . ARG A 1 302 ? -3.929 24.462 -1.588 1.00 48.25 302 ARG A N 1
ATOM 2397 C CA . ARG A 1 302 ? -5.353 24.695 -1.845 1.00 48.25 302 ARG A CA 1
ATOM 2398 C C . ARG A 1 302 ? -5.431 25.228 -3.273 1.00 48.25 302 ARG A C 1
ATOM 2400 O O . ARG A 1 302 ? -5.515 26.428 -3.467 1.00 48.25 302 ARG A O 1
ATOM 2407 N N . ARG A 1 303 ? -5.251 24.369 -4.279 1.00 42.22 303 ARG A N 1
ATOM 2408 C CA . ARG A 1 303 ? -5.486 24.722 -5.674 1.00 42.22 303 ARG A CA 1
ATOM 2409 C C . ARG A 1 303 ? -7.000 24.674 -5.831 1.00 42.22 303 ARG A C 1
ATOM 2411 O O . ARG A 1 303 ? -7.526 23.556 -5.918 1.00 42.22 303 ARG A O 1
ATOM 2418 N N . PRO A 1 304 ? -7.714 25.817 -5.807 1.00 39.53 304 PRO A N 1
ATOM 2419 C CA . PRO A 1 304 ? -9.050 25.827 -6.375 1.00 39.53 304 PRO A CA 1
ATOM 2420 C C . PRO A 1 304 ? -8.916 25.210 -7.766 1.00 39.53 304 PRO A C 1
ATOM 2422 O O . PRO A 1 304 ? -7.969 25.512 -8.500 1.00 39.53 304 PRO A O 1
ATOM 2425 N N . SER A 1 305 ? -9.781 24.258 -8.107 1.00 42.94 305 SER A N 1
ATOM 2426 C CA . SER A 1 305 ? -9.948 23.972 -9.526 1.00 42.94 305 SER A CA 1
ATOM 2427 C C . SER A 1 305 ? -10.342 25.298 -10.152 1.00 42.94 305 SER A C 1
ATOM 2429 O O . SER A 1 305 ? -11.320 25.893 -9.718 1.00 42.94 305 SER A O 1
ATOM 2431 N N . SER A 1 306 ? -9.619 25.743 -11.176 1.00 42.56 306 SER A N 1
ATOM 2432 C CA . SER A 1 306 ? -9.959 26.934 -11.970 1.00 42.56 306 SER A CA 1
ATOM 2433 C C . SER A 1 306 ? -11.324 26.830 -12.676 1.00 42.56 306 SER A C 1
ATOM 2435 O O . SER A 1 306 ? -11.660 27.684 -13.482 1.00 42.56 306 SER A O 1
ATOM 2437 N N . ILE A 1 307 ? -12.071 25.756 -12.406 1.00 44.81 307 ILE A N 1
ATOM 2438 C CA . ILE A 1 307 ? -13.337 25.362 -13.015 1.00 44.81 307 ILE A CA 1
ATOM 2439 C C . ILE A 1 307 ? -14.465 25.301 -11.967 1.00 44.81 307 ILE A C 1
ATOM 2441 O O . ILE A 1 307 ? -15.612 25.482 -12.342 1.00 44.81 307 ILE A O 1
ATOM 2445 N N . ALA A 1 308 ? -14.174 25.065 -10.676 1.00 47.41 308 ALA A N 1
ATOM 2446 C CA . ALA A 1 308 ? -15.247 24.996 -9.675 1.00 47.41 308 ALA A CA 1
ATOM 2447 C C . ALA A 1 308 ? -15.594 26.414 -9.223 1.00 47.41 308 ALA A C 1
ATOM 2449 O O . ALA A 1 308 ? -14.730 27.110 -8.682 1.00 47.41 308 ALA A O 1
ATOM 2450 N N . GLN A 1 309 ? -16.833 26.827 -9.466 1.00 43.75 309 GLN A N 1
ATOM 2451 C CA . GLN A 1 309 ? -17.358 28.138 -9.100 1.00 43.75 309 GLN A CA 1
ATOM 2452 C C . GLN A 1 309 ? -17.774 28.163 -7.622 1.00 43.75 309 GLN A C 1
ATOM 2454 O O . GLN A 1 309 ? -17.711 29.217 -6.989 1.00 43.75 309 GLN A O 1
ATOM 2459 N N . THR A 1 310 ? -18.090 27.000 -7.034 1.00 44.19 310 THR A N 1
ATOM 2460 C CA . THR A 1 310 ? -18.468 26.857 -5.617 1.00 44.19 310 THR A CA 1
ATOM 2461 C C . THR A 1 310 ? -17.691 25.742 -4.876 1.00 44.19 310 THR A C 1
ATOM 2463 O O . THR A 1 310 ? -17.153 24.819 -5.495 1.00 44.19 310 THR A O 1
ATOM 2466 N N . PRO A 1 311 ? -17.582 25.788 -3.528 1.00 50.09 311 PRO A N 1
ATOM 2467 C CA . PRO A 1 311 ? -16.978 24.710 -2.729 1.00 50.09 311 PRO A CA 1
ATOM 2468 C C . PRO A 1 311 ? -17.697 23.356 -2.862 1.00 50.09 311 PRO A C 1
ATOM 2470 O O . PRO A 1 311 ? -17.046 22.312 -2.774 1.00 50.09 311 PRO A O 1
ATOM 2473 N N . GLU A 1 312 ? -19.009 23.386 -3.100 1.00 48.78 312 GLU A N 1
ATOM 2474 C CA . GLU A 1 312 ? -19.891 22.223 -3.274 1.00 48.78 312 GLU A CA 1
ATOM 2475 C C . GLU A 1 312 ? -19.655 21.528 -4.625 1.00 48.78 312 GLU A C 1
ATOM 2477 O O . GLU A 1 312 ? -19.547 20.304 -4.679 1.00 48.78 312 GLU A O 1
ATOM 2482 N N . GLU A 1 313 ? -19.400 22.294 -5.692 1.00 50.47 313 GLU A N 1
ATOM 2483 C CA . GLU A 1 313 ? -18.988 21.779 -7.011 1.00 50.47 313 GLU A CA 1
ATOM 2484 C C . GLU A 1 313 ? -17.618 21.089 -7.012 1.00 50.47 313 GLU A C 1
ATOM 2486 O O . GLU A 1 313 ? -17.265 20.383 -7.959 1.00 50.47 313 GLU A O 1
ATOM 2491 N N . SER A 1 314 ? -16.805 21.283 -5.969 1.00 60.12 314 SER A N 1
ATOM 2492 C CA . SER A 1 314 ? -15.466 20.695 -5.933 1.00 60.12 314 SER A CA 1
ATOM 2493 C C . SER A 1 314 ? -15.484 19.173 -5.789 1.00 60.12 314 SER A C 1
ATOM 2495 O O . SER A 1 314 ? -14.447 18.552 -6.033 1.00 60.12 314 SER A O 1
ATOM 2497 N N . GLY A 1 315 ? -16.607 18.596 -5.333 1.00 72.12 315 GLY A N 1
ATOM 2498 C CA . GLY A 1 315 ? -16.753 17.179 -4.989 1.00 72.12 315 GLY A CA 1
ATOM 2499 C C . GLY A 1 315 ? -15.785 16.693 -3.899 1.00 72.12 315 GLY A C 1
ATOM 2500 O O . GLY A 1 315 ? -15.686 15.499 -3.615 1.00 72.12 315 GLY A O 1
ATOM 2501 N N . ILE A 1 316 ? -15.041 17.612 -3.272 1.00 82.88 316 ILE A N 1
ATOM 2502 C CA . ILE A 1 316 ? -14.115 17.324 -2.184 1.00 82.88 316 ILE A CA 1
ATOM 2503 C C . ILE A 1 316 ? -14.731 17.823 -0.887 1.00 82.88 316 ILE A C 1
ATOM 2505 O O . ILE A 1 316 ? -14.834 19.027 -0.655 1.00 82.88 316 ILE A O 1
ATOM 2509 N N . ILE A 1 317 ? -15.053 16.891 -0.003 1.00 87.12 317 ILE A N 1
ATOM 2510 C CA . ILE A 1 317 ? -15.591 17.191 1.320 1.00 87.12 317 ILE A CA 1
ATOM 2511 C C . ILE A 1 317 ? -14.487 17.131 2.375 1.00 87.12 317 ILE A C 1
ATOM 2513 O O . ILE A 1 317 ? -13.486 16.428 2.221 1.00 87.12 317 ILE A O 1
ATOM 2517 N N . LEU A 1 318 ? -14.641 17.879 3.465 1.00 88.50 318 LEU A N 1
ATOM 2518 C CA . LEU A 1 318 ? -13.713 17.796 4.591 1.00 88.50 318 LEU A CA 1
ATOM 2519 C C . LEU A 1 318 ? -14.039 16.569 5.441 1.00 88.50 318 LEU A C 1
ATOM 2521 O O . LEU A 1 318 ? -15.201 16.312 5.750 1.00 88.50 318 LEU A O 1
ATOM 2525 N N . ALA A 1 319 ? -13.006 15.829 5.840 1.00 90.12 319 ALA A N 1
ATOM 2526 C CA . ALA A 1 319 ? -13.159 14.731 6.781 1.00 90.12 319 ALA A CA 1
ATOM 2527 C C . ALA A 1 319 ? -13.765 15.253 8.095 1.00 90.12 319 ALA A C 1
ATOM 2529 O O . ALA A 1 319 ? -13.258 16.237 8.648 1.00 90.12 319 ALA A O 1
ATOM 2530 N N . PRO A 1 320 ? -14.807 14.600 8.634 1.00 92.69 320 PRO A N 1
ATOM 2531 C CA . PRO A 1 320 ? -15.289 14.896 9.975 1.00 92.69 320 PRO A CA 1
ATOM 2532 C C . PRO A 1 320 ? -14.204 14.654 11.022 1.00 92.69 320 PRO A C 1
ATOM 2534 O O . PRO A 1 320 ? -13.277 13.870 10.810 1.00 92.69 320 PRO A O 1
ATOM 2537 N N . ARG A 1 321 ? -14.342 15.298 12.185 1.00 90.81 321 ARG A N 1
ATOM 2538 C CA . ARG A 1 321 ? -13.356 15.222 13.274 1.00 90.81 321 ARG A CA 1
ATOM 2539 C C . ARG A 1 321 ? -12.976 13.779 13.625 1.00 90.81 321 ARG A C 1
ATOM 2541 O O . ARG A 1 321 ? -11.799 13.454 13.614 1.00 90.81 321 ARG A O 1
ATOM 2548 N N . ARG A 1 322 ? -13.969 12.908 13.826 1.00 93.31 322 ARG A N 1
ATOM 2549 C CA . ARG A 1 322 ? -13.756 11.488 14.146 1.00 93.31 322 ARG A CA 1
ATOM 2550 C C . ARG A 1 322 ? -12.882 10.781 13.107 1.00 93.31 322 ARG A C 1
ATOM 2552 O O . ARG A 1 322 ? -11.917 10.115 13.459 1.00 93.31 322 ARG A O 1
ATOM 2559 N N . LEU A 1 323 ? -13.194 10.971 11.828 1.00 94.38 323 LEU A N 1
ATOM 2560 C CA . LEU A 1 323 ? -12.467 10.343 10.729 1.00 94.38 323 LEU A CA 1
ATOM 2561 C C . LEU A 1 323 ? -11.034 10.903 10.598 1.00 94.38 323 LEU A C 1
ATOM 2563 O O . LEU A 1 323 ? -10.095 10.159 10.314 1.00 94.38 323 LEU A O 1
ATOM 2567 N N . ASN A 1 324 ? -10.837 12.197 10.878 1.00 93.50 324 ASN A N 1
ATOM 2568 C CA . ASN A 1 324 ? -9.502 12.795 10.998 1.00 93.50 324 ASN A CA 1
ATOM 2569 C C . ASN A 1 324 ? -8.691 12.221 12.161 1.00 93.50 324 ASN A C 1
ATOM 2571 O O . ASN A 1 324 ? -7.490 11.988 12.002 1.00 93.50 324 ASN A O 1
ATOM 2575 N N . ASP A 1 325 ? -9.323 11.993 13.310 1.00 92.62 325 ASP A N 1
ATOM 2576 C CA . ASP A 1 325 ? -8.665 11.430 14.489 1.00 92.62 325 ASP A CA 1
ATOM 2577 C C . ASP A 1 325 ? -8.215 9.984 14.212 1.00 92.62 325 ASP A C 1
ATOM 2579 O O . ASP A 1 325 ? -7.075 9.621 14.512 1.00 92.62 325 ASP A O 1
ATOM 2583 N N . GLU A 1 326 ? -9.051 9.184 13.540 1.00 95.25 326 GLU A N 1
ATOM 2584 C CA . GLU A 1 326 ? -8.698 7.829 13.092 1.00 95.25 326 GLU A CA 1
ATOM 2585 C C . GLU A 1 326 ? -7.524 7.835 12.098 1.00 95.25 326 GLU A C 1
ATOM 2587 O O . GLU A 1 326 ? -6.543 7.112 12.291 1.00 95.25 326 GLU A O 1
ATOM 2592 N N . MET A 1 327 ? -7.555 8.702 11.079 1.00 94.62 327 MET A N 1
ATOM 2593 C CA . MET A 1 327 ? -6.437 8.847 10.136 1.00 94.62 327 MET A CA 1
ATOM 2594 C C . MET A 1 327 ? -5.150 9.278 10.848 1.00 94.62 327 MET A C 1
ATOM 2596 O O . MET A 1 327 ? -4.066 8.771 10.551 1.00 94.62 327 MET A O 1
ATOM 2600 N N . SER A 1 328 ? -5.251 10.195 11.810 1.00 91.12 328 SER A N 1
ATOM 2601 C CA . SER A 1 328 ? -4.112 10.659 12.606 1.00 91.12 328 SER A CA 1
ATOM 2602 C C . SER A 1 328 ? -3.529 9.536 13.465 1.00 91.12 328 SER A C 1
ATOM 2604 O O . SER A 1 328 ? -2.305 9.415 13.573 1.00 91.12 328 SER A O 1
ATOM 2606 N N . ALA A 1 329 ? -4.378 8.669 14.022 1.00 91.38 329 ALA A N 1
ATOM 2607 C CA . ALA A 1 329 ? -3.952 7.484 14.755 1.00 91.38 329 ALA A CA 1
ATOM 2608 C C . ALA A 1 329 ? -3.243 6.467 13.841 1.00 91.38 329 ALA A C 1
ATOM 2610 O O . ALA A 1 329 ? -2.179 5.967 14.213 1.00 91.38 329 ALA A O 1
ATOM 2611 N N . ILE A 1 330 ? -3.748 6.232 12.622 1.00 93.00 330 ILE A N 1
ATOM 2612 C CA . ILE A 1 330 ? -3.086 5.384 11.613 1.00 93.00 330 ILE A CA 1
ATOM 2613 C C . ILE A 1 330 ? -1.729 5.963 11.220 1.00 93.00 330 ILE A C 1
ATOM 2615 O O . ILE A 1 330 ? -0.741 5.230 11.179 1.00 93.00 330 ILE A O 1
ATOM 2619 N N . LEU A 1 331 ? -1.650 7.268 10.940 1.00 90.31 331 LEU A N 1
ATOM 2620 C CA . LEU A 1 331 ? -0.388 7.925 10.594 1.00 90.31 331 LEU A CA 1
ATOM 2621 C C . LEU A 1 331 ? 0.610 7.807 11.737 1.00 90.31 331 LEU A C 1
ATOM 2623 O O . LEU A 1 331 ? 1.746 7.397 11.508 1.00 90.31 331 LEU A O 1
ATOM 2627 N N . THR A 1 332 ? 0.185 8.090 12.967 1.00 88.19 332 THR A N 1
ATOM 2628 C CA . THR A 1 332 ? 1.027 7.932 14.158 1.00 88.19 332 THR A CA 1
ATOM 2629 C C . THR A 1 332 ? 1.536 6.496 14.255 1.00 88.19 332 THR A C 1
ATOM 2631 O O . THR A 1 332 ? 2.741 6.272 14.347 1.00 88.19 332 THR A O 1
ATOM 2634 N N . PHE A 1 333 ? 0.650 5.509 14.117 1.00 88.31 333 PHE A N 1
ATOM 2635 C CA . PHE A 1 333 ? 1.017 4.100 14.151 1.00 88.31 333 PHE A CA 1
ATOM 2636 C C . PHE A 1 333 ? 1.971 3.697 13.019 1.00 88.31 333 PHE A C 1
ATOM 2638 O O . PHE A 1 333 ? 2.972 3.041 13.287 1.00 88.31 333 PHE A O 1
ATOM 2645 N N . LYS A 1 334 ? 1.722 4.078 11.759 1.00 88.62 334 LYS A N 1
ATOM 2646 C CA . LYS A 1 334 ? 2.505 3.628 10.592 1.00 88.62 334 LYS A CA 1
ATOM 2647 C C . LYS A 1 334 ? 3.774 4.430 10.326 1.00 88.62 334 LYS A C 1
ATOM 2649 O O . LYS A 1 334 ? 4.659 3.904 9.661 1.00 88.62 334 LYS A O 1
ATOM 2654 N N . THR A 1 335 ? 3.898 5.644 10.856 1.00 85.38 335 THR A N 1
ATOM 2655 C CA . THR A 1 335 ? 5.076 6.510 10.643 1.00 85.38 335 THR A CA 1
ATOM 2656 C C . THR A 1 335 ? 5.989 6.622 11.859 1.00 85.38 335 THR A C 1
ATOM 2658 O O . THR A 1 335 ? 7.142 7.019 11.703 1.00 85.38 335 THR A O 1
ATOM 2661 N N . ALA A 1 336 ? 5.528 6.240 13.058 1.00 82.50 336 ALA A N 1
ATOM 2662 C CA . ALA A 1 336 ? 6.373 6.277 14.249 1.00 82.50 336 ALA A CA 1
ATOM 2663 C C . ALA A 1 336 ? 7.628 5.413 14.072 1.00 82.50 336 ALA A C 1
ATOM 2665 O O . ALA A 1 336 ? 7.589 4.347 13.454 1.00 82.50 336 ALA A O 1
ATOM 2666 N N . THR A 1 337 ? 8.755 5.835 14.637 1.00 78.06 337 THR A N 1
ATOM 2667 C CA . THR A 1 337 ? 10.006 5.068 14.538 1.00 78.06 337 THR A CA 1
ATOM 2668 C C . THR A 1 337 ? 9.884 3.715 15.219 1.00 78.06 337 THR A C 1
ATOM 2670 O O . THR A 1 337 ? 10.280 2.710 14.626 1.00 78.06 337 THR A O 1
ATOM 2673 N N . PHE A 1 338 ? 9.233 3.691 16.383 1.00 79.25 338 PHE A N 1
ATOM 2674 C CA . PHE A 1 338 ? 8.851 2.492 17.120 1.00 79.25 338 PHE A CA 1
ATOM 2675 C C . PHE A 1 338 ? 7.333 2.390 17.208 1.00 79.25 338 PHE A C 1
ATOM 2677 O O . PHE A 1 338 ? 6.650 3.408 17.309 1.00 79.25 338 PHE A O 1
ATOM 2684 N N . ALA A 1 339 ? 6.804 1.166 17.187 1.00 78.62 339 ALA A N 1
ATOM 2685 C CA . ALA A 1 339 ? 5.400 0.956 17.518 1.00 78.62 339 ALA A CA 1
ATOM 2686 C C . ALA A 1 339 ? 5.132 1.426 18.960 1.00 78.62 339 ALA A C 1
ATOM 2688 O O . ALA A 1 339 ? 6.025 1.368 19.816 1.00 78.62 339 ALA A O 1
ATOM 2689 N N . ALA A 1 340 ? 3.914 1.891 19.246 1.00 78.62 340 ALA A N 1
ATOM 2690 C CA . ALA A 1 340 ? 3.547 2.242 20.615 1.00 78.62 340 ALA A CA 1
ATOM 2691 C C . ALA A 1 340 ? 3.678 1.012 21.530 1.00 78.62 340 ALA A C 1
ATOM 2693 O O . ALA A 1 340 ? 3.628 -0.126 21.062 1.00 78.62 340 ALA A O 1
ATOM 2694 N N . PHE A 1 341 ? 3.904 1.228 22.823 1.00 70.31 341 PHE A N 1
ATOM 2695 C CA . PHE A 1 341 ? 4.003 0.128 23.784 1.00 70.31 341 PHE A CA 1
ATOM 2696 C C . PHE A 1 341 ? 2.726 -0.732 23.760 1.00 70.31 341 PHE A C 1
ATOM 2698 O O . PHE A 1 341 ? 1.631 -0.189 23.643 1.00 70.31 341 PHE A O 1
ATOM 2705 N N . GLY A 1 342 ? 2.877 -2.059 23.807 1.00 71.94 342 GLY A N 1
ATOM 2706 C CA . GLY A 1 342 ? 1.768 -3.012 23.668 1.00 71.94 342 GLY A CA 1
ATOM 2707 C C . GLY A 1 342 ? 1.272 -3.237 22.233 1.00 71.94 342 GLY A C 1
ATOM 2708 O O . GLY A 1 342 ? 0.490 -4.153 22.014 1.00 71.94 342 GLY A O 1
ATOM 2709 N N . LEU A 1 343 ? 1.751 -2.458 21.254 1.00 80.62 343 LEU A N 1
ATOM 2710 C CA . LEU A 1 343 ? 1.436 -2.655 19.842 1.00 80.62 343 LEU A CA 1
ATOM 2711 C C . LEU A 1 343 ? 2.617 -3.267 19.086 1.00 80.62 343 LEU A C 1
ATOM 2713 O O . LEU A 1 343 ? 3.777 -2.855 19.255 1.00 80.62 343 LEU A O 1
ATOM 2717 N N . GLN A 1 344 ? 2.303 -4.195 18.189 1.00 80.81 344 GLN A N 1
ATOM 2718 C CA . GLN A 1 344 ? 3.221 -4.695 17.178 1.00 80.81 344 GLN A CA 1
ATOM 2719 C C . GLN A 1 344 ? 2.873 -4.104 15.814 1.00 80.81 344 GLN A C 1
ATOM 2721 O O . GLN A 1 344 ? 1.736 -3.733 15.524 1.00 80.81 344 GLN A O 1
ATOM 2726 N N . ARG A 1 345 ? 3.873 -3.972 14.945 1.00 84.25 345 ARG A N 1
ATOM 2727 C CA . ARG A 1 345 ? 3.676 -3.384 13.620 1.00 84.25 345 ARG A CA 1
ATOM 2728 C C . ARG A 1 345 ? 4.581 -4.040 12.604 1.00 84.25 345 ARG A C 1
ATOM 2730 O O . ARG A 1 345 ? 5.790 -4.088 12.796 1.00 84.25 345 ARG A O 1
ATOM 2737 N N . ASN A 1 3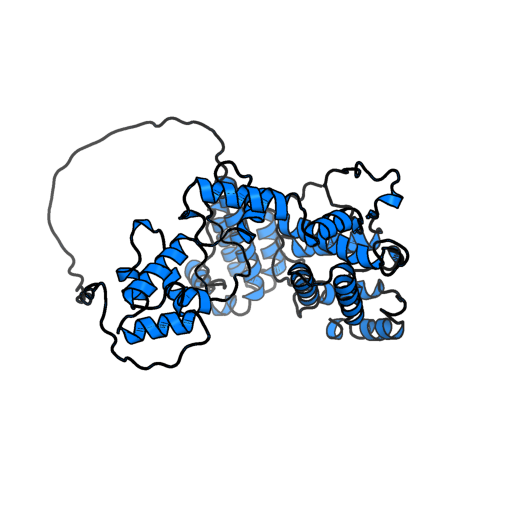46 ? 3.989 -4.395 11.470 1.00 78.88 346 ASN A N 1
ATOM 2738 C CA . ASN A 1 346 ? 4.730 -4.736 10.271 1.00 78.88 346 ASN A CA 1
ATOM 2739 C C . ASN A 1 346 ? 4.847 -3.520 9.334 1.00 78.88 346 ASN A C 1
ATOM 2741 O O . ASN A 1 346 ? 3.839 -2.886 8.983 1.00 78.88 346 ASN A O 1
ATOM 2745 N N . GLY A 1 347 ? 6.085 -3.216 8.945 1.00 78.38 347 GLY A N 1
ATOM 2746 C CA . GLY A 1 347 ? 6.439 -2.138 8.029 1.00 78.38 347 GLY A CA 1
ATOM 2747 C C . GLY A 1 347 ? 6.257 -0.729 8.600 1.00 78.38 347 GLY A C 1
ATOM 2748 O O . GLY A 1 347 ? 5.466 -0.482 9.512 1.00 78.38 347 GLY A O 1
ATOM 2749 N N . VAL A 1 348 ? 6.994 0.221 8.027 1.00 81.94 348 VAL A N 1
ATOM 2750 C CA . VAL A 1 348 ? 6.900 1.651 8.350 1.00 81.94 348 VAL A CA 1
ATOM 2751 C C . VAL A 1 348 ? 6.641 2.417 7.065 1.00 81.94 348 VAL A C 1
ATOM 2753 O O . VAL A 1 348 ? 7.265 2.145 6.041 1.00 81.94 348 VAL A O 1
ATOM 2756 N N . TRP A 1 349 ? 5.716 3.367 7.105 1.00 85.56 349 TRP A N 1
ATOM 2757 C CA . TRP A 1 349 ? 5.482 4.276 5.993 1.00 85.56 349 TRP A CA 1
ATOM 2758 C C . TRP A 1 349 ? 6.464 5.440 6.063 1.00 85.56 349 TRP A C 1
ATOM 2760 O O . TRP A 1 349 ? 6.528 6.151 7.067 1.00 85.56 349 TRP A O 1
ATOM 2770 N N . GLY A 1 350 ? 7.207 5.645 4.975 1.00 77.62 350 GLY A N 1
ATOM 2771 C CA . GLY A 1 350 ? 7.934 6.890 4.743 1.00 77.62 350 GLY A CA 1
ATOM 2772 C C . GLY A 1 350 ? 6.979 8.047 4.435 1.00 77.62 350 GLY A C 1
ATOM 2773 O O . GLY A 1 350 ? 5.773 7.851 4.280 1.00 77.62 350 GLY A O 1
ATOM 2774 N N . THR A 1 351 ? 7.517 9.258 4.305 1.00 74.81 351 THR A N 1
ATOM 2775 C CA . THR A 1 351 ? 6.728 10.479 4.056 1.00 74.81 351 THR A CA 1
ATOM 2776 C C . THR A 1 351 ? 5.881 10.391 2.788 1.00 74.81 351 THR A C 1
ATOM 2778 O O . THR A 1 351 ? 4.693 10.697 2.827 1.00 74.81 351 THR A O 1
ATOM 2781 N N . GLU A 1 352 ? 6.473 9.919 1.690 1.00 75.44 352 GLU A N 1
ATOM 2782 C CA . GLU A 1 352 ? 5.790 9.776 0.400 1.00 75.44 352 GLU A CA 1
ATOM 2783 C C . GLU A 1 352 ? 4.705 8.697 0.458 1.00 75.44 352 GLU A C 1
ATOM 2785 O O . GLU A 1 352 ? 3.575 8.913 0.032 1.00 75.44 352 GLU A O 1
ATOM 2790 N N . THR A 1 353 ? 5.017 7.547 1.063 1.00 81.19 353 THR A N 1
ATOM 2791 C CA . THR A 1 353 ? 4.045 6.463 1.243 1.00 81.19 353 THR A CA 1
ATOM 2792 C C . THR A 1 353 ? 2.869 6.922 2.095 1.00 81.19 353 THR A C 1
ATOM 2794 O O . THR A 1 353 ? 1.724 6.641 1.754 1.00 81.19 353 THR A O 1
ATOM 2797 N N . ALA A 1 354 ? 3.131 7.649 3.183 1.00 82.94 354 ALA A N 1
ATOM 2798 C CA . ALA A 1 354 ? 2.090 8.192 4.043 1.00 82.94 354 ALA A CA 1
ATOM 2799 C C . ALA A 1 354 ? 1.204 9.196 3.290 1.00 82.94 354 ALA A C 1
ATOM 2801 O O . ALA A 1 354 ? -0.018 9.085 3.364 1.00 82.94 354 ALA A O 1
ATOM 2802 N N . ALA A 1 355 ? 1.796 10.120 2.524 1.00 79.88 355 ALA A N 1
ATOM 2803 C CA . ALA A 1 355 ? 1.051 11.071 1.698 1.00 79.88 355 ALA A CA 1
ATOM 2804 C C . ALA A 1 355 ? 0.167 10.354 0.664 1.00 79.88 355 ALA A C 1
ATOM 2806 O O . ALA A 1 355 ? -1.035 10.614 0.597 1.00 79.88 355 ALA A O 1
ATOM 2807 N N . GLN A 1 356 ? 0.729 9.373 -0.047 1.00 83.75 356 GLN A N 1
ATOM 2808 C CA . GLN A 1 356 ? -0.012 8.546 -0.995 1.00 83.75 356 GLN A CA 1
ATOM 2809 C C . GLN A 1 356 ? -1.182 7.813 -0.319 1.00 83.75 356 GLN A C 1
ATOM 2811 O O . GLN A 1 356 ? -2.286 7.780 -0.858 1.00 83.75 356 GLN A O 1
ATOM 2816 N N . LYS A 1 357 ? -0.980 7.234 0.874 1.00 88.75 357 LYS A N 1
ATOM 2817 C CA . LYS A 1 357 ? -2.059 6.526 1.585 1.00 88.75 357 LYS A CA 1
ATOM 2818 C C . LYS A 1 357 ? -3.170 7.470 2.035 1.00 88.75 357 LYS A C 1
ATOM 2820 O O . LYS A 1 357 ? -4.332 7.106 1.907 1.00 88.75 357 LYS A O 1
ATOM 2825 N N . VAL A 1 358 ? -2.841 8.683 2.486 1.00 89.38 358 VAL A N 1
ATOM 2826 C CA . VAL A 1 358 ? -3.849 9.711 2.805 1.00 89.38 358 VAL A CA 1
ATOM 2827 C C . VAL A 1 358 ? -4.710 10.025 1.581 1.00 89.38 358 VAL A C 1
ATOM 2829 O O . VAL A 1 358 ? -5.931 10.090 1.696 1.00 89.38 358 VAL A O 1
ATOM 2832 N N . GLU A 1 359 ? -4.101 10.201 0.406 1.00 86.62 359 GLU A N 1
ATOM 2833 C CA . GLU A 1 359 ? -4.848 10.430 -0.838 1.00 86.62 359 GLU A CA 1
ATOM 2834 C C . GLU A 1 359 ? -5.730 9.234 -1.207 1.00 86.62 359 GLU A C 1
ATOM 2836 O O . GLU A 1 359 ? -6.900 9.414 -1.541 1.00 86.62 359 GLU A O 1
ATOM 2841 N N . HIS A 1 360 ? -5.204 8.012 -1.094 1.00 89.75 360 HIS A N 1
ATOM 2842 C CA . HIS A 1 360 ? -5.954 6.795 -1.403 1.00 89.75 360 HIS A CA 1
ATOM 2843 C C . HIS A 1 360 ? -7.172 6.627 -0.490 1.00 89.75 360 HIS A C 1
ATOM 2845 O O . HIS A 1 360 ? -8.269 6.382 -0.988 1.00 89.75 360 HIS A O 1
ATOM 2851 N N . PHE A 1 361 ? -7.009 6.806 0.823 1.00 94.25 361 PHE A N 1
ATOM 2852 C CA . PHE A 1 361 ? -8.137 6.765 1.752 1.00 94.25 361 PHE A CA 1
ATOM 2853 C C . PHE A 1 361 ? -9.126 7.895 1.480 1.00 94.25 361 PHE A C 1
ATOM 2855 O O . PHE A 1 361 ? -10.330 7.670 1.536 1.00 94.25 361 PHE A O 1
ATOM 2862 N N . GLY A 1 362 ? -8.638 9.083 1.116 1.00 92.31 362 GLY A N 1
ATOM 2863 C CA . GLY A 1 362 ? -9.500 10.195 0.733 1.00 92.31 362 GLY A CA 1
ATOM 2864 C C . GLY A 1 362 ? -10.400 9.856 -0.454 1.00 92.31 362 GLY A C 1
ATOM 2865 O O . GLY A 1 362 ? -11.600 10.110 -0.400 1.00 92.31 362 GLY A O 1
ATOM 2866 N N . LEU A 1 363 ? -9.855 9.226 -1.498 1.00 91.69 363 LEU A N 1
ATOM 2867 C CA . LEU A 1 363 ? -10.639 8.758 -2.648 1.00 91.69 363 LEU A CA 1
ATOM 2868 C C . LEU A 1 363 ? -11.597 7.621 -2.279 1.00 91.69 363 LEU A C 1
ATOM 2870 O O . LEU A 1 363 ? -12.730 7.604 -2.755 1.00 91.69 363 LEU A O 1
ATOM 2874 N N . TRP A 1 364 ? -11.158 6.685 -1.434 1.00 95.06 364 TRP A N 1
ATOM 2875 C CA . TRP A 1 364 ? -11.987 5.565 -0.992 1.00 95.06 364 TRP A CA 1
ATOM 2876 C C . TRP A 1 364 ? -13.217 6.052 -0.224 1.00 95.06 364 TRP A C 1
ATOM 2878 O O . TRP A 1 364 ? -14.335 5.789 -0.650 1.00 95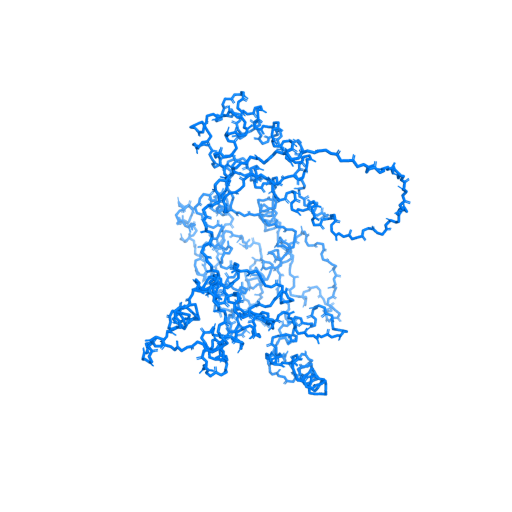.06 364 TRP A O 1
ATOM 2888 N N . PHE A 1 365 ? -13.036 6.869 0.819 1.00 96.06 365 PHE A N 1
ATOM 2889 C CA . PHE A 1 365 ? -14.161 7.477 1.537 1.00 96.06 365 PHE A CA 1
ATOM 2890 C C . PHE A 1 365 ? -14.975 8.432 0.658 1.00 96.06 365 PHE A C 1
ATOM 2892 O O . PHE A 1 365 ? -16.190 8.523 0.812 1.00 96.06 365 PHE A O 1
ATOM 2899 N N . GLY A 1 366 ? -14.327 9.116 -0.291 1.00 93.56 366 GLY A N 1
ATOM 2900 C CA . GLY A 1 366 ? -15.005 9.964 -1.270 1.00 93.56 366 GLY A CA 1
ATOM 2901 C C . GLY A 1 366 ? -16.023 9.201 -2.116 1.00 93.56 366 GLY A C 1
ATOM 2902 O O . GLY A 1 366 ? -17.072 9.754 -2.426 1.00 93.56 366 GLY A O 1
ATOM 2903 N N . ALA A 1 367 ? -15.754 7.934 -2.445 1.00 94.31 367 ALA A N 1
ATOM 2904 C CA . ALA A 1 367 ? -16.689 7.094 -3.192 1.00 94.31 367 ALA A CA 1
ATOM 2905 C C . ALA A 1 367 ? -17.971 6.803 -2.395 1.00 94.31 367 ALA A C 1
ATOM 2907 O O . ALA A 1 367 ? -19.068 6.860 -2.945 1.00 94.31 367 ALA A O 1
ATOM 2908 N N . PHE A 1 368 ? -17.849 6.543 -1.091 1.00 96.38 368 PHE A N 1
ATOM 2909 C CA . PHE A 1 368 ? -19.012 6.322 -0.228 1.00 96.38 368 PHE A CA 1
ATOM 2910 C C . PHE A 1 368 ? -19.787 7.612 0.038 1.00 96.38 368 PHE A C 1
ATOM 2912 O O . PHE A 1 368 ? -21.012 7.588 0.066 1.00 96.38 368 PHE A O 1
ATOM 2919 N N . ALA A 1 369 ? -19.090 8.736 0.210 1.00 94.56 369 ALA A N 1
ATOM 2920 C CA . ALA A 1 369 ? -19.722 10.016 0.516 1.00 94.56 369 ALA A CA 1
ATOM 2921 C C . ALA A 1 369 ? -20.410 10.677 -0.686 1.00 94.56 369 ALA A C 1
ATOM 2923 O O . ALA A 1 369 ? -21.356 11.441 -0.509 1.00 94.56 369 ALA A O 1
ATOM 2924 N N . ALA A 1 370 ? -19.917 10.441 -1.905 1.00 92.12 370 ALA A N 1
ATOM 2925 C CA . ALA A 1 370 ? -20.456 11.099 -3.086 1.00 92.12 370 ALA A CA 1
ATOM 2926 C C . ALA A 1 370 ? -21.928 10.702 -3.327 1.00 92.12 370 ALA A C 1
ATOM 2928 O O . ALA A 1 370 ? -22.254 9.521 -3.186 1.00 92.12 370 ALA A O 1
ATOM 2929 N N . PRO A 1 371 ? -22.815 11.642 -3.712 1.00 90.62 371 PRO A N 1
ATOM 2930 C CA . PRO A 1 371 ? -24.227 11.338 -3.941 1.00 90.62 371 PRO A CA 1
ATOM 2931 C C . PRO A 1 371 ? -24.446 10.333 -5.089 1.00 90.62 371 PRO A C 1
ATOM 2933 O O . PRO A 1 371 ? -23.717 10.409 -6.088 1.00 90.62 371 PRO A O 1
ATOM 2936 N N . PRO A 1 372 ? -25.470 9.459 -5.015 1.00 90.38 372 PRO A N 1
ATOM 2937 C CA . PRO A 1 372 ? -25.818 8.531 -6.096 1.00 90.38 372 PRO A CA 1
ATOM 2938 C C . PRO A 1 372 ? -26.215 9.238 -7.395 1.00 90.38 372 PRO A C 1
ATOM 2940 O O . PRO A 1 372 ? -25.868 8.772 -8.472 1.00 90.38 372 PRO A O 1
ATOM 2943 N N . GLU A 1 373 ? -26.864 10.399 -7.283 1.00 87.12 373 GLU A N 1
ATOM 2944 C CA . GLU A 1 373 ? -27.318 11.207 -8.428 1.00 87.12 373 GLU A CA 1
ATOM 2945 C C . GLU A 1 373 ? -26.202 12.040 -9.072 1.00 87.12 373 GLU A C 1
ATOM 2947 O O . GLU A 1 373 ? -26.393 12.673 -10.107 1.00 87.12 373 GLU A O 1
ATOM 2952 N N . SER A 1 374 ? -25.023 12.095 -8.447 1.00 85.81 374 SER A N 1
ATOM 2953 C CA . SER A 1 374 ? -23.894 12.828 -9.016 1.00 85.81 374 SER A CA 1
ATOM 2954 C C . SER A 1 374 ? -23.252 12.042 -10.159 1.00 85.81 374 SER A C 1
ATOM 2956 O O . SER A 1 374 ? -23.326 10.818 -10.208 1.00 85.81 374 SER A O 1
ATOM 2958 N N . GLU A 1 375 ? -22.465 12.720 -10.994 1.00 84.00 375 GLU A N 1
ATOM 2959 C CA . GLU A 1 375 ? -21.577 12.087 -11.987 1.00 84.00 375 GLU A CA 1
ATOM 2960 C C . GLU A 1 375 ? -20.603 11.063 -11.378 1.00 84.00 375 GLU A C 1
ATOM 2962 O O . GLU A 1 375 ? -19.965 10.286 -12.087 1.00 84.00 375 GLU A O 1
ATOM 2967 N N . VAL A 1 376 ? -20.420 11.078 -10.053 1.00 86.06 376 VAL A N 1
ATOM 2968 C CA . VAL A 1 376 ? -19.605 10.105 -9.319 1.00 86.06 376 VAL A CA 1
ATOM 2969 C C . VAL A 1 376 ? -20.368 8.799 -9.078 1.00 86.06 376 VAL A C 1
ATOM 2971 O O . VAL A 1 376 ? -19.742 7.738 -9.022 1.00 86.06 376 VAL A O 1
ATOM 2974 N N . GLN A 1 377 ? -21.698 8.876 -8.980 1.00 89.94 377 GLN A N 1
ATOM 2975 C CA . GLN A 1 377 ? -22.603 7.777 -8.645 1.00 89.94 377 GLN A CA 1
ATOM 2976 C C . GLN A 1 377 ? -22.157 7.030 -7.385 1.00 89.94 377 GLN A C 1
ATOM 2978 O O . GLN A 1 377 ? -22.049 5.805 -7.372 1.00 89.94 377 GLN A O 1
ATOM 2983 N N . GLY A 1 378 ? -21.785 7.786 -6.349 1.00 92.12 378 GLY A N 1
ATOM 2984 C CA . GLY A 1 378 ? -21.325 7.217 -5.085 1.00 92.12 378 GLY A CA 1
ATOM 2985 C C . GLY A 1 378 ? -22.469 6.636 -4.253 1.00 92.12 378 GLY A C 1
ATOM 2986 O O . GLY A 1 378 ? -23.608 6.533 -4.707 1.00 92.12 378 GLY A O 1
ATOM 2987 N N . ARG A 1 379 ? -22.176 6.241 -3.009 1.00 94.06 379 ARG A N 1
ATOM 2988 C CA . ARG A 1 379 ? -23.197 5.641 -2.129 1.00 94.06 379 ARG A CA 1
ATOM 2989 C C . ARG A 1 379 ? -24.113 6.675 -1.464 1.00 94.06 379 ARG A C 1
ATOM 2991 O O . ARG A 1 379 ? -25.231 6.323 -1.108 1.00 94.06 379 ARG A O 1
ATOM 2998 N N . GLY A 1 380 ? -23.664 7.919 -1.299 1.00 93.38 380 GLY A N 1
ATOM 2999 C CA . GLY A 1 380 ? -24.398 8.976 -0.595 1.00 93.38 380 GLY A CA 1
ATOM 3000 C C . GLY A 1 380 ? -24.405 8.848 0.929 1.00 93.38 380 GLY A C 1
ATOM 3001 O O . GLY A 1 380 ? -25.319 9.350 1.574 1.00 93.38 380 GLY A O 1
ATOM 3002 N N . VAL A 1 381 ? -23.424 8.162 1.517 1.00 94.88 381 VAL A N 1
ATOM 3003 C CA . VAL A 1 381 ? -23.329 7.995 2.975 1.00 94.88 381 VAL A CA 1
ATOM 3004 C C . VAL A 1 381 ? -22.956 9.326 3.626 1.00 94.88 381 VAL A C 1
ATOM 3006 O O . VAL A 1 381 ? -21.996 9.969 3.195 1.00 94.88 381 VAL A O 1
ATOM 3009 N N . ASP A 1 382 ? -23.651 9.716 4.704 1.00 93.81 382 ASP A N 1
ATOM 3010 C CA . ASP A 1 382 ? -23.249 10.882 5.501 1.00 93.81 382 ASP A CA 1
ATOM 3011 C C . ASP A 1 382 ? -21.794 10.684 5.975 1.00 93.81 382 ASP A C 1
ATOM 3013 O O . ASP A 1 382 ? -21.496 9.705 6.672 1.00 93.81 382 ASP A O 1
ATOM 3017 N N . PRO A 1 383 ? -20.869 11.605 5.643 1.00 91.75 383 PRO A N 1
ATOM 3018 C CA . PRO A 1 383 ? -19.471 11.515 6.043 1.00 91.75 383 PRO A CA 1
ATOM 3019 C C . PRO A 1 383 ? -19.262 11.269 7.539 1.00 91.75 383 PRO A C 1
ATOM 3021 O O . PRO A 1 383 ? -18.262 10.662 7.923 1.00 91.75 383 PRO A O 1
ATOM 3024 N N . LYS A 1 384 ? -20.185 11.725 8.398 1.00 92.81 384 LYS A N 1
ATOM 3025 C CA . LYS A 1 384 ? -20.135 11.520 9.855 1.00 92.81 384 LYS A CA 1
ATOM 3026 C C . LYS A 1 384 ? -20.264 10.053 10.261 1.00 92.81 384 LYS A C 1
ATOM 3028 O O . LYS A 1 384 ? -19.779 9.701 11.333 1.00 92.81 384 LYS A O 1
ATOM 3033 N N . LEU A 1 385 ? -20.879 9.216 9.425 1.00 95.00 385 LEU A N 1
ATOM 3034 C CA . LEU A 1 385 ? -21.040 7.777 9.650 1.00 95.00 385 LEU A CA 1
ATOM 3035 C C . LEU A 1 385 ? -19.809 6.980 9.203 1.00 95.00 385 LEU A C 1
ATOM 3037 O O . LEU A 1 385 ? -19.592 5.868 9.680 1.00 95.00 385 LEU A O 1
ATOM 3041 N N . LEU A 1 386 ? -18.955 7.562 8.356 1.00 96.31 386 LEU A N 1
ATOM 3042 C CA . LEU A 1 386 ? -17.747 6.914 7.851 1.00 96.31 386 LEU A CA 1
ATOM 3043 C C . LEU A 1 386 ? -16.706 6.708 8.962 1.00 96.31 386 LEU A C 1
ATOM 3045 O O . LEU A 1 386 ? -16.487 7.573 9.819 1.00 96.31 386 LEU A O 1
ATOM 3049 N N . THR A 1 387 ? -16.059 5.546 8.939 1.00 97.44 387 THR A N 1
ATOM 3050 C CA . THR A 1 387 ? -15.002 5.132 9.873 1.00 97.44 387 THR A CA 1
ATOM 3051 C C . THR A 1 387 ? -14.112 4.094 9.197 1.00 97.44 387 THR A C 1
ATOM 3053 O O . THR A 1 387 ? -14.590 3.309 8.382 1.00 97.44 387 THR A O 1
ATOM 3056 N N . PHE A 1 388 ? -12.824 4.043 9.538 1.00 97.50 388 PHE A N 1
ATOM 3057 C CA . PHE A 1 388 ? -11.920 2.987 9.068 1.00 97.50 388 PHE A CA 1
ATOM 3058 C C . PHE A 1 388 ? -12.347 1.588 9.528 1.00 97.50 388 PHE A C 1
ATOM 3060 O O . PHE A 1 388 ? -12.004 0.613 8.865 1.00 97.50 388 PHE A O 1
ATOM 3067 N N . ALA A 1 389 ? -13.127 1.480 10.611 1.00 97.12 389 ALA A N 1
ATOM 3068 C CA . ALA A 1 389 ? -13.670 0.210 11.093 1.00 97.12 389 ALA A CA 1
ATOM 3069 C C . ALA A 1 389 ? -14.497 -0.524 10.028 1.00 97.12 389 ALA A C 1
ATOM 3071 O O . ALA A 1 389 ? -14.546 -1.746 10.028 1.00 97.12 389 ALA A O 1
ATOM 3072 N N . MET A 1 390 ? -15.096 0.204 9.080 1.00 97.12 390 MET A N 1
ATOM 3073 C CA . MET A 1 390 ? -15.912 -0.400 8.028 1.00 97.12 390 MET A CA 1
ATOM 3074 C C . MET A 1 390 ? -15.105 -1.265 7.041 1.00 97.12 390 MET A C 1
ATOM 3076 O O . MET A 1 390 ? -15.685 -2.049 6.301 1.00 97.12 390 MET A O 1
ATOM 3080 N N . MET A 1 391 ? -13.771 -1.140 7.024 1.00 96.50 391 MET A N 1
ATOM 3081 C CA . MET A 1 391 ? -12.889 -1.916 6.142 1.00 96.50 391 MET A CA 1
ATOM 3082 C C . MET A 1 391 ? -12.880 -3.420 6.434 1.00 96.50 391 MET A C 1
ATOM 3084 O O . MET A 1 391 ? -12.364 -4.175 5.618 1.00 96.50 391 MET A O 1
ATOM 3088 N N . ILE A 1 392 ? -13.402 -3.859 7.577 1.00 96.00 392 ILE A N 1
ATOM 3089 C CA . ILE A 1 392 ? -13.465 -5.285 7.923 1.00 96.00 392 ILE A CA 1
ATOM 3090 C C . ILE A 1 392 ? -14.636 -6.000 7.237 1.00 96.00 392 ILE A C 1
ATOM 3092 O O . ILE A 1 392 ? -14.617 -7.217 7.129 1.00 96.00 392 ILE A O 1
ATOM 3096 N N . PHE A 1 393 ? -15.649 -5.263 6.764 1.00 96.56 393 PHE A N 1
ATOM 3097 C CA . PHE A 1 393 ? -16.836 -5.862 6.159 1.00 96.56 393 PHE A CA 1
ATOM 3098 C C . PHE A 1 393 ? -16.571 -6.190 4.685 1.00 96.56 393 PHE A C 1
ATOM 3100 O O . PHE A 1 393 ? -16.322 -5.269 3.899 1.00 96.56 393 PHE A O 1
ATOM 3107 N N . PRO A 1 394 ? -16.684 -7.463 4.261 1.00 94.38 394 PRO A N 1
ATOM 3108 C CA . PRO A 1 394 ? -16.513 -7.838 2.857 1.00 94.38 394 PRO A CA 1
ATOM 3109 C C . PRO A 1 394 ? -17.485 -7.102 1.925 1.00 94.38 394 PRO A C 1
ATOM 3111 O O . PRO A 1 394 ? -17.073 -6.589 0.891 1.00 94.38 394 PRO A O 1
ATOM 3114 N N . GLN A 1 395 ? -18.736 -6.916 2.358 1.00 95.25 395 GLN A N 1
ATOM 3115 C CA . GLN A 1 395 ? -19.791 -6.230 1.598 1.00 95.25 395 GLN A CA 1
ATOM 3116 C C . GLN A 1 395 ? -19.415 -4.785 1.212 1.00 95.25 395 GLN A C 1
ATOM 3118 O O . GLN A 1 395 ? -19.775 -4.298 0.138 1.00 95.25 395 GLN A O 1
ATOM 3123 N N . VAL A 1 396 ? -18.644 -4.093 2.063 1.00 97.06 396 VAL A N 1
ATOM 3124 C CA . VAL A 1 396 ? -18.124 -2.745 1.780 1.00 97.06 396 VAL A CA 1
ATOM 3125 C C . VAL A 1 396 ? -17.132 -2.784 0.615 1.00 97.06 396 VAL A C 1
ATOM 3127 O O . VAL A 1 396 ? -17.147 -1.894 -0.240 1.00 97.06 396 VAL A O 1
ATOM 3130 N N . TRP A 1 397 ? -16.289 -3.818 0.549 1.00 96.38 397 TRP A N 1
ATOM 3131 C CA . TRP A 1 397 ? -15.359 -4.028 -0.561 1.00 96.38 397 TRP A CA 1
ATOM 3132 C C . TRP A 1 397 ? -16.065 -4.486 -1.827 1.00 96.38 397 TRP A C 1
ATOM 3134 O O . TRP A 1 397 ? -15.752 -3.954 -2.888 1.00 96.38 397 TRP A O 1
ATOM 3144 N N . ASP A 1 398 ? -17.038 -5.388 -1.727 1.00 95.56 398 ASP A N 1
ATOM 3145 C CA . ASP A 1 398 ? -17.813 -5.864 -2.876 1.00 95.56 398 ASP A CA 1
ATOM 3146 C C . ASP A 1 398 ? -18.523 -4.705 -3.577 1.00 95.56 398 ASP A C 1
ATOM 3148 O O . ASP A 1 398 ? -18.414 -4.539 -4.798 1.00 95.56 398 ASP A O 1
ATOM 3152 N N . TRP A 1 399 ? -19.174 -3.832 -2.800 1.00 96.88 399 TRP A N 1
ATOM 3153 C CA . TRP A 1 399 ? -19.773 -2.614 -3.336 1.00 96.88 399 TRP A CA 1
ATOM 3154 C C . TRP A 1 399 ? -18.721 -1.704 -3.965 1.00 96.88 399 TRP A C 1
ATOM 3156 O O . TRP A 1 399 ? -18.902 -1.238 -5.090 1.00 96.88 399 TRP A O 1
ATOM 3166 N N . TYR A 1 400 ? -17.609 -1.463 -3.265 1.00 96.12 400 TYR A N 1
ATOM 3167 C CA . TYR A 1 400 ? -16.564 -0.561 -3.738 1.00 96.12 400 TYR A CA 1
ATOM 3168 C C . TYR A 1 400 ? -15.943 -1.040 -5.058 1.00 96.12 400 TYR A C 1
ATOM 3170 O O . TYR A 1 400 ? -15.759 -0.244 -5.980 1.00 96.12 400 TYR A O 1
ATOM 3178 N N . LEU A 1 401 ? -15.637 -2.333 -5.171 1.00 95.12 401 LEU A N 1
ATOM 3179 C CA . LEU A 1 401 ? -15.067 -2.939 -6.372 1.00 95.12 401 LEU A CA 1
ATOM 3180 C C . LEU A 1 401 ? -16.070 -2.905 -7.527 1.00 95.12 401 LEU A C 1
ATOM 3182 O O . LEU A 1 401 ? -15.731 -2.396 -8.595 1.00 95.12 401 LEU A O 1
ATOM 3186 N N . THR A 1 402 ? -17.322 -3.300 -7.284 1.00 94.31 402 THR A N 1
ATOM 3187 C CA . THR A 1 402 ? -18.396 -3.224 -8.288 1.00 94.31 402 THR A CA 1
ATOM 3188 C C . THR A 1 402 ? -18.599 -1.791 -8.780 1.00 94.31 402 THR A C 1
ATOM 3190 O O . THR A 1 402 ? -18.733 -1.536 -9.977 1.00 94.31 402 THR A O 1
ATOM 3193 N N . TRP A 1 403 ? -18.588 -0.818 -7.867 1.00 94.12 403 TRP A N 1
ATOM 3194 C CA . TRP A 1 403 ? -18.687 0.597 -8.205 1.00 94.12 403 TRP A CA 1
ATOM 3195 C C . TRP A 1 403 ? -17.495 1.064 -9.053 1.00 94.12 403 TRP A C 1
ATOM 3197 O O . TRP A 1 403 ? -17.681 1.758 -10.055 1.00 94.12 403 TRP A O 1
ATOM 3207 N N . ARG A 1 404 ? -16.266 0.649 -8.713 1.00 90.94 404 ARG A N 1
ATOM 3208 C CA . ARG A 1 404 ? -15.064 0.965 -9.502 1.00 90.94 404 ARG A CA 1
ATOM 3209 C C . ARG A 1 404 ? -15.104 0.365 -10.893 1.00 90.94 404 ARG A C 1
ATOM 3211 O O . ARG A 1 404 ? -14.719 1.047 -11.841 1.00 90.94 404 ARG A O 1
ATOM 3218 N N . GLU A 1 405 ? -15.562 -0.869 -11.017 1.00 90.00 405 GLU A N 1
ATOM 3219 C CA . GLU A 1 405 ? -15.727 -1.540 -12.299 1.00 90.00 405 GLU A CA 1
ATOM 3220 C C . GLU A 1 405 ? -16.777 -0.849 -13.161 1.00 90.00 405 GLU A C 1
ATOM 3222 O O . GLU A 1 405 ? -16.494 -0.541 -14.309 1.00 90.00 405 GLU A O 1
ATOM 3227 N N . ARG A 1 406 ? -17.939 -0.486 -12.613 1.00 88.00 406 ARG A N 1
ATOM 3228 C CA . ARG A 1 406 ? -18.957 0.265 -13.369 1.00 88.00 406 ARG A CA 1
ATOM 3229 C C . ARG A 1 406 ? -18.461 1.640 -13.797 1.00 88.00 406 ARG A C 1
ATOM 3231 O O . ARG A 1 406 ? -18.668 2.051 -14.933 1.00 88.00 406 ARG A O 1
ATOM 3238 N N . ARG A 1 407 ? -17.777 2.347 -12.895 1.00 83.81 407 ARG A N 1
ATOM 3239 C CA . ARG A 1 407 ? -17.265 3.691 -13.162 1.00 83.81 407 ARG A CA 1
ATOM 3240 C C . ARG A 1 407 ? -16.124 3.683 -14.172 1.00 83.81 407 ARG A C 1
ATOM 3242 O O . ARG A 1 407 ? -16.051 4.604 -14.983 1.00 83.81 407 ARG A O 1
ATOM 3249 N N . ARG A 1 408 ? -15.204 2.713 -14.076 1.00 82.25 408 ARG A N 1
ATOM 3250 C CA . ARG A 1 408 ? -13.922 2.687 -14.808 1.00 82.25 408 ARG A CA 1
ATOM 3251 C C . ARG A 1 408 ? -13.787 1.624 -15.884 1.00 82.25 408 ARG A C 1
ATOM 3253 O O . ARG A 1 408 ? -12.943 1.779 -16.757 1.00 82.25 408 ARG A O 1
ATOM 3260 N N . GLY A 1 409 ? -14.597 0.582 -15.846 1.00 81.25 409 GLY A N 1
ATOM 3261 C CA . GLY A 1 409 ? -14.576 -0.548 -16.773 1.00 81.25 409 GLY A CA 1
ATOM 3262 C C . GLY A 1 409 ? -13.463 -1.569 -16.516 1.00 81.25 409 GLY A C 1
ATOM 3263 O O . GLY A 1 409 ? -13.426 -2.592 -17.184 1.00 81.25 409 GLY A O 1
ATOM 3264 N N . PHE A 1 410 ? -12.533 -1.309 -15.589 1.00 80.25 410 PHE A N 1
ATOM 3265 C CA . PHE A 1 410 ? -11.439 -2.228 -15.252 1.00 80.25 410 PHE A CA 1
ATOM 3266 C C . PHE A 1 410 ? -10.821 -1.908 -13.883 1.00 80.25 410 PHE A C 1
ATOM 3268 O O . PHE A 1 410 ? -10.896 -0.778 -13.377 1.00 80.25 410 PHE A O 1
ATOM 3275 N N . TYR A 1 411 ? -10.141 -2.899 -13.307 1.00 83.00 411 TYR A N 1
ATOM 3276 C CA . TYR A 1 411 ? -9.344 -2.779 -12.086 1.00 83.00 411 TYR A CA 1
ATOM 3277 C C . TYR A 1 411 ? -7.894 -2.385 -12.393 1.00 83.00 411 TYR A C 1
ATOM 3279 O O . TYR A 1 411 ? -7.347 -2.715 -13.442 1.00 83.00 411 TYR A O 1
ATOM 3287 N N . THR A 1 412 ? -7.249 -1.670 -11.478 1.00 81.50 412 THR A N 1
ATOM 3288 C CA . THR A 1 412 ? -5.828 -1.341 -11.556 1.00 81.50 412 THR A CA 1
ATOM 3289 C C . THR A 1 412 ? -5.126 -1.825 -10.300 1.00 81.50 412 THR A C 1
ATOM 3291 O O . THR A 1 412 ? -5.736 -2.242 -9.316 1.00 81.50 412 THR A O 1
ATOM 3294 N N . LYS A 1 413 ? -3.798 -1.702 -10.295 1.00 80.19 413 LYS A N 1
ATOM 3295 C CA . LYS A 1 413 ? -2.986 -1.966 -9.105 1.00 80.19 413 LYS A CA 1
ATOM 3296 C C . LYS A 1 413 ? -3.434 -1.163 -7.878 1.00 80.19 413 LYS A C 1
ATOM 3298 O O . LYS A 1 413 ? -3.154 -1.562 -6.757 1.00 80.19 413 LYS A O 1
ATOM 3303 N N . TRP A 1 414 ? -4.154 -0.061 -8.082 1.00 84.00 414 TRP A N 1
ATOM 3304 C CA . TRP A 1 414 ? -4.701 0.741 -7.000 1.00 84.00 414 TRP A CA 1
ATOM 3305 C C . TRP A 1 414 ? -5.659 -0.062 -6.105 1.00 84.00 414 TRP A C 1
ATOM 3307 O O . TRP A 1 414 ? -5.525 0.008 -4.885 1.00 84.00 414 TRP A O 1
ATOM 3317 N N . GLU A 1 415 ? -6.583 -0.845 -6.680 1.00 89.44 415 GLU A N 1
ATOM 3318 C CA . GLU A 1 415 ? -7.529 -1.651 -5.892 1.00 89.44 415 GLU A CA 1
ATOM 3319 C C . GLU A 1 415 ? -6.804 -2.775 -5.147 1.00 89.44 415 GLU A C 1
ATOM 3321 O O . GLU A 1 415 ? -7.038 -2.978 -3.957 1.00 89.44 415 GLU A O 1
ATOM 3326 N N . VAL A 1 416 ? -5.846 -3.426 -5.815 1.00 88.69 416 VAL A N 1
ATOM 3327 C CA . VAL A 1 416 ? -4.987 -4.457 -5.211 1.00 88.69 416 VAL A CA 1
ATOM 3328 C C . VAL A 1 416 ? -4.206 -3.892 -4.024 1.00 88.69 416 VAL A C 1
ATOM 3330 O O . VAL A 1 416 ? -4.172 -4.496 -2.951 1.00 88.69 416 VAL A O 1
ATOM 3333 N N . ASP A 1 417 ? -3.600 -2.716 -4.191 1.00 86.94 417 ASP A N 1
ATOM 3334 C CA . ASP A 1 417 ? -2.826 -2.058 -3.143 1.00 86.94 417 ASP A CA 1
ATOM 3335 C C . ASP A 1 417 ? -3.713 -1.658 -1.958 1.00 86.94 417 ASP A C 1
ATOM 3337 O O . ASP A 1 417 ? -3.264 -1.739 -0.814 1.00 86.94 417 ASP A O 1
ATOM 3341 N N . LEU A 1 418 ? -4.952 -1.217 -2.199 1.00 91.00 418 LEU A N 1
ATOM 3342 C CA . LEU A 1 418 ? -5.862 -0.819 -1.129 1.00 91.00 418 LEU A CA 1
ATOM 3343 C C . LEU A 1 418 ? -6.390 -2.027 -0.338 1.00 91.00 418 LEU A C 1
ATOM 3345 O O . LEU A 1 418 ? -6.339 -1.999 0.891 1.00 91.00 418 LEU A O 1
ATOM 3349 N N . LEU A 1 419 ? -6.788 -3.105 -1.019 1.00 93.31 419 LEU A N 1
ATOM 3350 C CA . LEU A 1 419 ? -7.156 -4.379 -0.386 1.00 93.31 419 LEU A CA 1
ATOM 3351 C C . LEU A 1 419 ? -5.990 -4.965 0.419 1.00 93.31 419 LEU A C 1
ATOM 3353 O O . LEU A 1 419 ? -6.167 -5.405 1.552 1.00 93.31 419 LEU A O 1
ATOM 3357 N N . SER A 1 420 ? -4.769 -4.892 -0.119 1.00 91.38 420 SER A N 1
ATOM 3358 C CA . SER A 1 420 ? -3.563 -5.333 0.592 1.00 91.38 420 SER A CA 1
ATOM 3359 C C . SER A 1 420 ? -3.332 -4.545 1.886 1.00 91.38 420 SER A C 1
ATOM 3361 O O . SER A 1 420 ? -2.857 -5.099 2.878 1.00 91.38 420 SER A O 1
ATOM 3363 N N . ILE A 1 421 ? -3.664 -3.248 1.906 1.00 91.50 421 ILE A N 1
ATOM 3364 C CA . ILE A 1 421 ? -3.587 -2.430 3.125 1.00 91.50 421 ILE A CA 1
ATOM 3365 C C . ILE A 1 421 ? -4.681 -2.821 4.111 1.00 91.50 421 ILE A C 1
ATOM 3367 O O . ILE A 1 421 ? -4.380 -2.927 5.297 1.00 91.50 421 ILE A O 1
ATOM 3371 N N . ALA A 1 422 ? -5.908 -3.036 3.637 1.00 93.38 422 ALA A N 1
ATOM 3372 C CA . ALA A 1 422 ? -7.020 -3.468 4.476 1.00 93.38 422 ALA A CA 1
ATOM 3373 C C . ALA A 1 422 ? -6.689 -4.795 5.171 1.00 93.38 422 ALA A C 1
ATOM 3375 O O . ALA A 1 422 ? -6.676 -4.858 6.398 1.00 93.38 422 ALA A O 1
ATOM 3376 N N . ALA A 1 423 ? -6.240 -5.797 4.410 1.00 92.88 423 ALA A N 1
ATOM 3377 C CA . ALA A 1 423 ? -5.756 -7.063 4.954 1.00 92.88 423 ALA A CA 1
ATOM 3378 C C . ALA A 1 423 ? -4.601 -6.860 5.954 1.00 92.88 423 ALA A C 1
ATOM 3380 O O . ALA A 1 423 ? -4.575 -7.449 7.033 1.00 92.88 423 ALA A O 1
ATOM 3381 N N . ALA A 1 424 ? -3.651 -5.967 5.651 1.00 90.75 424 ALA A N 1
ATOM 3382 C CA . ALA A 1 424 ? -2.560 -5.645 6.570 1.00 90.75 424 ALA A CA 1
ATOM 3383 C C . ALA A 1 424 ? -3.013 -4.901 7.840 1.00 90.75 424 ALA A C 1
ATOM 3385 O O . ALA A 1 424 ? -2.272 -4.892 8.824 1.00 90.75 424 ALA A O 1
ATOM 3386 N N . PHE A 1 425 ? -4.174 -4.247 7.834 1.00 94.94 425 PHE A N 1
ATOM 3387 C CA . PHE A 1 425 ? -4.773 -3.635 9.018 1.00 94.94 425 PHE A CA 1
ATOM 3388 C C . PHE A 1 425 ? -5.540 -4.635 9.878 1.00 94.94 425 PHE A C 1
ATOM 3390 O O . PHE A 1 425 ? -5.605 -4.421 11.088 1.00 94.94 425 PHE A O 1
ATOM 3397 N N . CYS A 1 426 ? -6.044 -5.715 9.289 1.00 94.50 426 CYS A N 1
ATOM 3398 C CA . CYS A 1 426 ? -6.742 -6.781 10.004 1.00 94.50 426 CYS A CA 1
ATOM 3399 C C . CYS A 1 426 ? -5.804 -7.895 10.499 1.00 94.50 426 CYS A C 1
ATOM 3401 O O . CYS A 1 426 ? -6.133 -8.607 11.439 1.00 94.50 426 CYS A O 1
ATOM 3403 N N . ARG A 1 427 ? -4.597 -8.000 9.926 1.00 92.50 427 ARG A N 1
ATOM 3404 C CA . ARG A 1 427 ? -3.613 -9.043 10.245 1.00 92.50 427 ARG A CA 1
ATOM 3405 C C . ARG A 1 427 ? -3.422 -9.273 11.749 1.00 92.50 427 ARG A C 1
ATOM 3407 O O . ARG A 1 427 ? -3.216 -8.332 12.518 1.00 92.50 427 ARG A O 1
ATOM 3414 N N . GLU A 1 428 ? -3.351 -10.548 12.116 1.00 87.88 428 GLU A N 1
ATOM 3415 C CA . GLU A 1 428 ? -2.990 -11.008 13.453 1.00 87.88 428 GLU A CA 1
ATOM 3416 C C . GLU A 1 428 ? -1.704 -10.342 13.975 1.00 87.88 428 GLU A C 1
ATOM 3418 O O . GLU A 1 428 ? -0.746 -10.111 13.226 1.00 87.88 428 GLU A O 1
ATOM 3423 N N . GLU A 1 429 ? -1.733 -9.975 15.261 1.00 82.50 429 GLU A N 1
ATOM 3424 C CA . GLU A 1 429 ? -0.690 -9.289 16.046 1.00 82.50 429 GLU A CA 1
ATOM 3425 C C . GLU A 1 429 ? -0.289 -7.879 15.587 1.00 82.50 429 GLU A C 1
ATOM 3427 O O . GLU A 1 429 ? -0.002 -7.026 16.420 1.00 82.50 429 GLU A O 1
ATOM 3432 N N . THR A 1 430 ? -0.250 -7.606 14.283 1.00 87.75 430 THR A N 1
ATOM 3433 C CA . THR A 1 430 ? 0.404 -6.414 13.708 1.00 87.75 430 THR A CA 1
ATOM 3434 C C . THR A 1 430 ? -0.543 -5.456 12.992 1.00 87.75 430 THR A C 1
ATOM 3436 O O . THR A 1 430 ? -0.145 -4.333 12.649 1.00 87.75 430 THR A O 1
ATOM 3439 N N . GLY A 1 431 ? -1.785 -5.882 12.762 1.00 92.06 431 GLY A N 1
ATOM 3440 C CA . GLY A 1 431 ? -2.835 -5.100 12.134 1.00 92.06 431 GLY A CA 1
ATOM 3441 C C . GLY A 1 431 ? -3.328 -3.981 13.043 1.00 92.06 431 GLY A C 1
ATOM 3442 O O . GLY A 1 431 ? -3.566 -4.184 14.231 1.00 92.06 431 GLY A O 1
ATOM 3443 N N . TRP A 1 432 ? -3.439 -2.765 12.505 1.00 94.69 432 TRP A N 1
ATOM 3444 C CA . TRP A 1 432 ? -3.864 -1.611 13.299 1.00 94.69 432 TRP A CA 1
ATOM 3445 C C . TRP A 1 432 ? -5.328 -1.708 13.744 1.00 94.69 432 TRP A C 1
ATOM 3447 O O . TRP A 1 432 ? -5.619 -1.393 14.897 1.00 94.69 432 TRP A O 1
ATOM 3457 N N . LEU A 1 433 ? -6.226 -2.157 12.856 1.00 95.62 433 LEU A N 1
ATOM 3458 C CA . LEU A 1 433 ? -7.647 -2.322 13.173 1.00 95.62 433 LEU A CA 1
ATOM 3459 C C . LEU A 1 433 ? -7.815 -3.389 14.251 1.00 95.62 433 LEU A C 1
ATOM 3461 O O . LEU A 1 433 ? -8.399 -3.098 15.293 1.00 95.62 433 LEU A O 1
ATOM 3465 N N . ARG A 1 434 ? -7.198 -4.563 14.078 1.00 94.62 434 ARG A N 1
ATOM 3466 C CA . ARG A 1 434 ? -7.266 -5.660 15.057 1.00 94.62 434 ARG A CA 1
ATOM 3467 C C . ARG A 1 434 ? -6.733 -5.267 16.440 1.00 94.62 434 ARG A C 1
ATOM 3469 O O . ARG A 1 434 ? -7.320 -5.628 17.452 1.00 94.62 434 ARG A O 1
ATOM 3476 N N . GLN A 1 435 ? -5.675 -4.454 16.500 1.00 93.31 435 GLN A N 1
ATOM 3477 C CA . GLN A 1 435 ? -5.116 -3.942 17.761 1.00 93.31 435 GLN A CA 1
ATOM 3478 C C . GLN A 1 435 ? -5.858 -2.720 18.344 1.00 93.31 435 GLN A C 1
ATOM 3480 O O . GLN A 1 435 ? -5.479 -2.214 19.403 1.00 93.31 435 GLN A O 1
ATOM 3485 N N . THR A 1 436 ? -6.906 -2.221 17.679 1.00 93.00 436 THR A N 1
ATOM 3486 C CA . THR A 1 436 ? -7.675 -1.043 18.115 1.00 93.00 436 THR A CA 1
ATOM 3487 C C . THR A 1 436 ? -9.172 -1.368 18.236 1.00 93.00 436 THR A C 1
ATOM 3489 O O . THR A 1 436 ? -9.986 -0.704 17.599 1.00 93.00 436 THR A O 1
ATOM 3492 N N . PRO A 1 437 ? -9.587 -2.323 19.093 1.00 92.88 437 PRO A N 1
ATOM 3493 C CA . PRO A 1 437 ? -10.983 -2.783 19.170 1.00 92.88 437 PRO A CA 1
ATOM 3494 C C . PRO A 1 437 ? -11.986 -1.676 19.519 1.00 92.88 437 PRO A C 1
ATOM 3496 O O . PRO A 1 437 ? -13.129 -1.700 19.079 1.00 92.88 437 PRO A O 1
ATOM 3499 N N . ARG A 1 438 ? -11.549 -0.628 20.231 1.00 93.25 438 ARG A N 1
ATOM 3500 C CA . ARG A 1 438 ? -12.371 0.562 20.521 1.00 93.25 438 ARG A CA 1
ATOM 3501 C C . ARG A 1 438 ? -12.957 1.238 19.276 1.00 93.25 438 ARG A C 1
ATOM 3503 O O . ARG A 1 438 ? -13.969 1.922 19.395 1.00 93.25 438 ARG A O 1
ATOM 3510 N N . ILE A 1 439 ? -12.345 1.065 18.101 1.00 94.94 439 ILE A N 1
ATOM 3511 C CA . ILE A 1 439 ? -12.858 1.638 16.852 1.00 94.94 439 ILE A CA 1
ATOM 3512 C C . ILE A 1 439 ? -14.198 1.011 16.437 1.00 94.94 439 ILE A C 1
ATOM 3514 O O . ILE A 1 439 ? -14.988 1.672 15.772 1.00 94.94 439 ILE A O 1
ATOM 3518 N N . ALA A 1 440 ? -14.517 -0.201 16.909 1.00 94.69 440 ALA A N 1
ATOM 3519 C CA . ALA A 1 440 ? -15.821 -0.832 16.709 1.00 94.69 440 ALA A CA 1
ATOM 3520 C C . ALA A 1 440 ? -16.975 0.026 17.258 1.00 94.69 440 ALA A C 1
ATOM 3522 O O . ALA A 1 440 ? -18.086 0.005 16.731 1.00 94.69 440 ALA A O 1
ATOM 3523 N N . GLY A 1 441 ? -16.716 0.834 18.295 1.00 94.19 441 GLY A N 1
ATOM 3524 C CA . GLY A 1 441 ? -17.681 1.790 18.843 1.00 94.19 441 GLY A CA 1
ATOM 3525 C C . GLY A 1 441 ? -18.109 2.875 17.849 1.00 94.19 441 GLY A C 1
ATOM 3526 O O . GLY A 1 441 ? -19.181 3.450 18.012 1.00 94.19 441 GLY A O 1
ATOM 3527 N N . ASN A 1 442 ? -17.315 3.115 16.802 1.00 95.12 442 ASN A N 1
ATOM 3528 C CA . ASN A 1 442 ? -17.598 4.107 15.767 1.00 95.12 442 ASN A CA 1
ATOM 3529 C C . ASN A 1 442 ? -18.450 3.555 14.615 1.00 95.12 442 ASN A C 1
ATOM 3531 O O . ASN A 1 442 ? -18.872 4.337 13.758 1.00 95.12 442 ASN A O 1
ATOM 3535 N N . LEU A 1 443 ? -18.699 2.243 14.577 1.00 96.75 443 LEU A N 1
ATOM 3536 C CA . LEU A 1 443 ? -19.541 1.631 13.556 1.00 96.75 443 LEU A CA 1
ATOM 3537 C C . LEU A 1 443 ? -20.970 2.166 13.632 1.00 96.75 443 LEU A C 1
ATOM 3539 O O . LEU A 1 443 ? -21.556 2.273 14.711 1.00 96.75 443 LEU A O 1
ATOM 3543 N N . ALA A 1 444 ? -21.516 2.471 12.463 1.00 96.00 444 ALA A N 1
ATOM 3544 C CA . ALA A 1 444 ? -22.888 2.901 12.272 1.00 96.00 444 ALA A CA 1
ATOM 3545 C C . ALA A 1 444 ? -23.527 2.058 11.169 1.00 96.00 444 ALA A C 1
ATOM 3547 O O . ALA A 1 444 ? -22.824 1.536 10.301 1.00 96.00 444 ALA A O 1
ATOM 3548 N N . VAL A 1 445 ? -24.852 1.935 11.224 1.00 97.06 445 VAL A N 1
ATOM 3549 C CA . VAL A 1 445 ? -25.629 1.278 10.171 1.00 97.06 445 VAL A CA 1
ATOM 3550 C C . VAL A 1 445 ? -25.444 2.065 8.881 1.00 97.06 445 VAL A C 1
ATOM 3552 O O . VAL A 1 445 ? -25.525 3.296 8.876 1.00 97.06 445 VAL A O 1
ATOM 3555 N N . ILE A 1 446 ? -25.168 1.346 7.801 1.00 96.06 446 ILE A N 1
ATOM 3556 C CA . ILE A 1 446 ? -25.088 1.903 6.457 1.00 96.06 446 ILE A CA 1
ATOM 3557 C C . ILE A 1 446 ? -25.948 1.015 5.582 1.00 96.06 446 ILE A C 1
ATOM 3559 O O . ILE A 1 446 ? -25.596 -0.140 5.339 1.00 96.06 446 ILE A O 1
ATOM 3563 N N . ASP A 1 447 ? -27.072 1.555 5.122 1.00 92.44 447 ASP A N 1
ATOM 3564 C CA . ASP A 1 447 ? -28.073 0.792 4.385 1.00 92.44 447 ASP A CA 1
ATOM 3565 C C . ASP A 1 447 ? -27.434 -0.000 3.242 1.00 92.44 447 ASP A C 1
ATOM 3567 O O . ASP A 1 447 ? -26.630 0.524 2.464 1.00 92.44 447 ASP A O 1
ATOM 3571 N N . GLY A 1 448 ? -27.766 -1.290 3.164 1.00 90.50 448 GLY A N 1
ATOM 3572 C CA . GLY A 1 448 ? -27.254 -2.223 2.157 1.00 90.50 448 GLY A CA 1
ATOM 3573 C C . GLY A 1 448 ? -25.754 -2.542 2.223 1.00 90.50 448 GLY A C 1
ATOM 3574 O O . GLY A 1 448 ? -25.265 -3.160 1.286 1.00 90.50 448 GLY A O 1
ATOM 3575 N N . LEU A 1 449 ? -25.026 -2.108 3.262 1.00 94.69 449 LEU A N 1
ATOM 3576 C CA . LEU A 1 449 ? -23.601 -2.427 3.459 1.00 94.69 449 LEU A CA 1
ATOM 3577 C C . LEU A 1 449 ? -23.280 -2.955 4.861 1.00 94.69 449 LEU A C 1
ATOM 3579 O O . LEU A 1 449 ? -22.441 -3.840 4.995 1.00 94.69 449 LEU A O 1
ATOM 3583 N N . ILE A 1 450 ? -23.876 -2.363 5.901 1.00 97.06 450 ILE A N 1
ATOM 3584 C CA . ILE A 1 450 ? -23.626 -2.705 7.305 1.00 97.06 450 ILE A CA 1
ATOM 3585 C C . ILE A 1 450 ? -24.955 -2.652 8.051 1.00 97.06 450 ILE A C 1
ATOM 3587 O O . ILE A 1 450 ? -25.523 -1.573 8.242 1.00 97.06 450 ILE A O 1
ATOM 3591 N N . SER A 1 451 ? -25.439 -3.808 8.489 1.00 97.12 451 SER A N 1
ATOM 3592 C CA . SER A 1 451 ? -26.668 -3.945 9.268 1.00 97.12 451 SER A CA 1
ATOM 3593 C C . SER A 1 451 ? -26.420 -3.811 10.783 1.00 97.12 451 SER A C 1
ATOM 3595 O O . SER A 1 451 ? -25.284 -3.911 11.253 1.00 97.12 451 SER A O 1
ATOM 3597 N N . PRO A 1 452 ? -27.474 -3.612 11.598 1.00 97.12 452 PRO A N 1
ATOM 3598 C CA . PRO A 1 452 ? -27.352 -3.666 13.056 1.00 97.12 452 PRO A CA 1
ATOM 3599 C C . PRO A 1 452 ? -26.806 -5.005 13.575 1.00 97.12 452 PRO A C 1
ATOM 3601 O O . PRO A 1 452 ? -26.063 -5.014 14.556 1.00 97.12 452 PRO A O 1
ATOM 3604 N N . GLN A 1 453 ? -27.156 -6.116 12.917 1.00 96.38 453 GLN A N 1
ATOM 3605 C CA . GLN A 1 453 ? -26.685 -7.452 13.278 1.00 96.38 453 GLN A CA 1
ATOM 3606 C C . GLN A 1 453 ? -25.180 -7.584 13.025 1.00 96.38 453 GLN A C 1
ATOM 3608 O O . GLN A 1 453 ? -24.454 -7.983 13.932 1.00 96.38 453 GLN A O 1
ATOM 3613 N N . ASP A 1 454 ? -24.706 -7.132 11.859 1.00 96.00 454 ASP A N 1
ATOM 3614 C CA . ASP A 1 454 ? -23.277 -7.117 11.520 1.00 96.00 454 ASP A CA 1
ATOM 3615 C C . ASP A 1 454 ? -22.462 -6.365 12.587 1.00 96.00 454 ASP A C 1
ATOM 3617 O O . ASP A 1 454 ? -21.407 -6.813 13.031 1.00 96.00 454 ASP A O 1
ATOM 3621 N N . ILE A 1 455 ? -22.972 -5.219 13.056 1.00 97.12 455 ILE A N 1
ATOM 3622 C CA . ILE A 1 455 ? -22.319 -4.425 14.107 1.00 97.12 455 ILE A CA 1
ATOM 3623 C C . ILE A 1 455 ? -22.288 -5.179 15.438 1.00 97.12 455 ILE A C 1
ATOM 3625 O O . ILE A 1 455 ? -21.294 -5.086 16.160 1.00 97.12 455 ILE A O 1
ATOM 3629 N N . ALA A 1 456 ? -23.366 -5.880 15.793 1.00 96.69 456 ALA A N 1
ATOM 3630 C CA . ALA A 1 456 ? -23.441 -6.642 17.035 1.00 96.69 456 ALA A CA 1
ATOM 3631 C C . ALA A 1 456 ? -22.450 -7.817 17.031 1.00 96.69 456 ALA A C 1
ATOM 3633 O O . ALA A 1 456 ? -21.703 -7.977 17.996 1.00 96.69 456 ALA A O 1
ATOM 3634 N N . GLU A 1 457 ? -22.387 -8.574 15.934 1.00 95.00 457 GLU A N 1
ATOM 3635 C CA . GLU A 1 457 ? -21.478 -9.715 15.760 1.00 95.00 457 GLU A CA 1
ATOM 3636 C C . GLU A 1 457 ? -20.010 -9.276 15.818 1.00 95.00 457 GLU A C 1
ATOM 3638 O O . GLU A 1 457 ? -19.217 -9.803 16.599 1.00 95.00 457 GLU A O 1
ATOM 3643 N N . VAL A 1 458 ? -19.664 -8.220 15.082 1.00 95.38 458 VAL A N 1
ATOM 3644 C CA . VAL A 1 458 ? -18.307 -7.666 15.064 1.00 95.38 458 VAL A CA 1
ATOM 3645 C C . VAL A 1 458 ? -17.895 -7.061 16.410 1.00 95.38 458 VAL A C 1
ATOM 3647 O O . VAL A 1 458 ? -16.719 -7.092 16.774 1.00 95.38 458 VAL A O 1
ATOM 3650 N N . LYS A 1 459 ? -18.833 -6.489 17.173 1.00 95.19 459 LYS A N 1
ATOM 3651 C CA . LYS A 1 459 ? -18.546 -5.999 18.531 1.00 95.19 459 LYS A CA 1
ATOM 3652 C C . LYS A 1 459 ? -18.383 -7.133 19.540 1.00 95.19 459 LYS A C 1
ATOM 3654 O O . LYS A 1 459 ? -17.662 -6.935 20.516 1.00 95.19 459 LYS A O 1
ATOM 3659 N N . ALA A 1 460 ? -19.041 -8.272 19.325 1.00 95.38 460 ALA A N 1
ATOM 3660 C CA . ALA A 1 460 ? -18.916 -9.438 20.191 1.00 95.38 460 ALA A CA 1
ATOM 3661 C C . ALA A 1 460 ? -17.525 -10.077 20.071 1.00 95.38 460 ALA A C 1
ATOM 3663 O O . ALA A 1 460 ? -16.920 -10.397 21.093 1.00 95.38 460 ALA A O 1
ATOM 3664 N N . ASP A 1 461 ? -16.991 -10.186 18.849 1.00 95.12 461 ASP A N 1
ATOM 3665 C CA . ASP A 1 461 ? -15.627 -10.665 18.609 1.00 95.12 461 ASP A CA 1
ATOM 3666 C C . ASP A 1 461 ? -14.920 -9.879 17.493 1.00 95.12 461 ASP A C 1
ATOM 3668 O O . ASP A 1 461 ? -14.853 -10.275 16.327 1.00 95.12 461 ASP A O 1
ATOM 3672 N N . TRP A 1 462 ? -14.338 -8.742 17.878 1.00 95.56 462 TRP A N 1
ATOM 3673 C CA . TRP A 1 462 ? -13.586 -7.881 16.961 1.00 95.56 462 TRP A CA 1
ATOM 3674 C C . TRP A 1 462 ? -12.359 -8.574 16.361 1.00 95.56 462 TRP A C 1
ATOM 3676 O O . TRP A 1 462 ? -11.950 -8.262 15.242 1.00 95.56 462 TRP A O 1
ATOM 3686 N N . ALA A 1 463 ? -11.735 -9.478 17.120 1.00 93.50 463 ALA A N 1
ATOM 3687 C CA . ALA A 1 463 ? -10.512 -10.140 16.699 1.00 93.50 463 ALA A CA 1
ATOM 3688 C C . ALA A 1 463 ? -10.788 -11.224 15.657 1.00 93.50 463 ALA A C 1
ATOM 3690 O O . ALA A 1 463 ? -9.964 -11.377 14.763 1.00 93.50 463 ALA A O 1
ATOM 3691 N N . ALA A 1 464 ? -11.913 -11.937 15.764 1.00 93.00 464 ALA A N 1
ATOM 3692 C CA . ALA A 1 464 ? -12.368 -12.881 14.746 1.00 93.00 464 ALA A CA 1
ATOM 3693 C C . ALA A 1 464 ? -12.922 -12.178 13.498 1.00 93.00 464 ALA A C 1
ATOM 3695 O O . ALA A 1 464 ? -12.752 -12.682 12.391 1.00 93.00 464 ALA A O 1
ATOM 3696 N N . ALA A 1 465 ? -13.555 -11.011 13.662 1.00 94.00 465 ALA A N 1
ATOM 3697 C CA . ALA A 1 465 ? -14.030 -10.201 12.540 1.00 94.00 465 ALA A CA 1
ATOM 3698 C C . ALA A 1 465 ? -12.894 -9.607 11.680 1.00 94.00 465 ALA A C 1
ATOM 3700 O O . ALA A 1 465 ? -13.100 -9.340 10.496 1.00 94.00 465 ALA A O 1
ATOM 3701 N N . CYS A 1 466 ? -11.722 -9.360 12.281 1.00 92.75 466 CYS A N 1
ATOM 3702 C CA . CYS A 1 466 ? -10.504 -8.889 11.611 1.00 92.75 466 CYS A CA 1
ATOM 3703 C C . CYS A 1 466 ? -9.651 -10.053 11.085 1.00 92.75 466 CYS A C 1
ATOM 3705 O O . CYS A 1 466 ? -9.405 -10.078 9.858 1.00 92.75 466 CYS A O 1
#

Secondary structure (DSSP, 8-state):
---------HHHHHHHIIIIITTTS-HHHHHHHHHHHHHHHHHTPPP-EETTEE-HHHHHHHHT--HHHHTTTHHHHHHHHHHHHHHHHHHHHHHTS--------------------------------PPPP--SSPPPS-S-----SSHHHHHHHHHHHTT--HHHHHHHH--GGG---HHHHHHHHTTSS---SHHHHHHHHHHHHHTTPPTTHHHHTT-S-SS--S----TT--HHHHHHHTTTS-TTGGGS-HHHHHHHHHHIIIIIIII-SHHHHHHHHHHHS--EEEPTT--------TT-SSSSTT-EEEPPHHHHHHHHHHHHHHHSSSPPTT---S----HHHHHHHHHHHHHHHHHHHS-TTSTT------GGG--GGGGG-HHHHHHHHHHHHHHHSS--HHHHHHHHHHHHHHSTTT-TTTT-GGGGGG---BTTTB-HHHHHHHHH-HHHH-

pLDDT: mean 78.71, std 18.34, range [24.42, 97.5]